Protein AF-A0A2A2LN20-F1 (afdb_monomer)

Radius of gyration: 29.57 Å; Cα contacts (8 Å, |Δi|>4): 707; chains: 1; bounding box: 68×95×84 Å

Structure (mmCIF, N/CA/C/O backbone):
data_AF-A0A2A2LN20-F1
#
_entry.id   AF-A0A2A2LN20-F1
#
loop_
_atom_site.group_PDB
_atom_site.id
_atom_site.type_symbol
_atom_site.label_atom_id
_atom_site.label_alt_id
_atom_site.label_comp_id
_atom_site.label_asym_id
_atom_site.label_entity_id
_atom_site.label_seq_id
_atom_site.pdbx_PDB_ins_code
_atom_site.Cartn_x
_atom_site.Cartn_y
_atom_site.Cartn_z
_atom_site.occupancy
_atom_site.B_iso_or_equiv
_atom_site.auth_seq_id
_atom_site.auth_comp_id
_atom_site.auth_asym_id
_atom_site.auth_atom_id
_atom_site.pdbx_PDB_model_num
ATOM 1 N N . MET A 1 1 ? -2.094 -16.138 -40.589 1.00 60.91 1 MET A N 1
ATOM 2 C CA . MET A 1 1 ? -2.899 -14.939 -40.930 1.00 60.91 1 MET A CA 1
ATOM 3 C C . MET A 1 1 ? -2.151 -13.628 -40.676 1.00 60.91 1 MET A C 1
ATOM 5 O O . MET A 1 1 ? -2.095 -12.822 -41.592 1.00 60.91 1 MET A O 1
ATOM 9 N N . ILE A 1 2 ? -1.506 -13.429 -39.517 1.00 63.69 2 ILE A N 1
ATOM 10 C CA . ILE A 1 2 ? -0.791 -12.175 -39.177 1.00 63.69 2 ILE A CA 1
ATOM 11 C C . ILE A 1 2 ? 0.393 -11.851 -40.119 1.00 63.69 2 ILE A C 1
ATOM 13 O O . ILE A 1 2 ? 0.630 -10.691 -40.439 1.00 63.69 2 ILE A O 1
ATOM 17 N N . ASN A 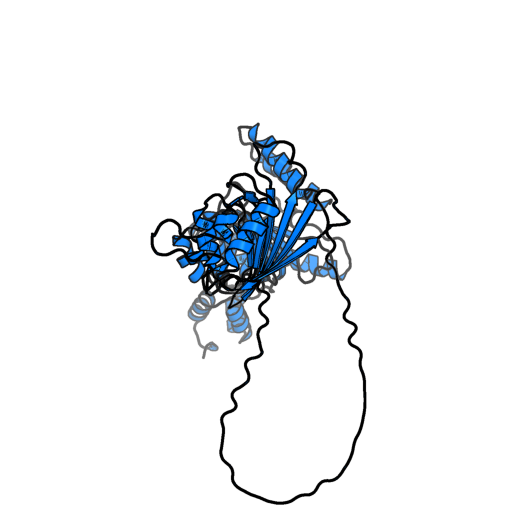1 3 ? 1.094 -12.858 -40.652 1.00 68.19 3 ASN A N 1
ATOM 18 C CA . ASN A 1 3 ? 2.286 -12.663 -41.502 1.00 68.19 3 ASN A CA 1
ATOM 19 C C . ASN A 1 3 ? 2.021 -11.862 -42.798 1.00 68.19 3 ASN A C 1
ATOM 21 O O . ASN A 1 3 ? 2.914 -11.164 -43.292 1.00 68.19 3 ASN A O 1
ATOM 25 N N . ASN A 1 4 ? 0.787 -11.916 -43.308 1.00 81.25 4 ASN A N 1
ATOM 26 C CA . ASN A 1 4 ? 0.372 -11.239 -44.539 1.00 81.25 4 ASN A CA 1
ATOM 27 C C . ASN A 1 4 ? -0.180 -9.827 -44.291 1.00 81.25 4 ASN A C 1
ATOM 29 O O . ASN A 1 4 ? -0.509 -9.133 -45.249 1.00 81.25 4 ASN A O 1
ATOM 33 N N . LEU A 1 5 ? -0.271 -9.385 -43.032 1.00 84.75 5 LEU A N 1
ATOM 34 C CA . LEU A 1 5 ? -0.739 -8.039 -42.721 1.00 84.75 5 LEU A CA 1
ATOM 35 C C . LEU A 1 5 ? 0.275 -6.983 -43.200 1.00 84.75 5 LEU A C 1
ATOM 37 O O . LEU A 1 5 ? 1.491 -7.199 -43.082 1.00 84.75 5 LEU A O 1
ATOM 41 N N . PRO A 1 6 ? -0.193 -5.839 -43.728 1.00 89.25 6 PRO A N 1
ATOM 42 C CA . PRO A 1 6 ? 0.653 -4.676 -43.977 1.00 89.25 6 PRO A CA 1
ATOM 43 C C . PRO A 1 6 ? 1.346 -4.207 -42.694 1.00 89.25 6 PRO A C 1
ATOM 45 O O . PRO A 1 6 ? 0.797 -4.347 -41.596 1.00 89.25 6 PRO A O 1
ATOM 48 N N . SER A 1 7 ? 2.546 -3.641 -42.824 1.00 86.00 7 SER A N 1
ATOM 49 C CA . SER A 1 7 ? 3.349 -3.190 -41.679 1.00 86.00 7 SER A CA 1
ATOM 50 C C . SER A 1 7 ? 2.609 -2.152 -40.832 1.00 86.00 7 SER A C 1
ATOM 52 O O . SER A 1 7 ? 2.741 -2.144 -39.615 1.00 86.00 7 SER A O 1
ATOM 54 N N . GLU A 1 8 ? 1.770 -1.327 -41.452 1.00 87.06 8 GLU A N 1
ATOM 55 C CA . GLU A 1 8 ? 0.958 -0.297 -40.804 1.00 87.06 8 GLU A CA 1
ATOM 56 C C . GLU A 1 8 ? -0.097 -0.907 -39.873 1.00 87.06 8 GLU A C 1
ATOM 58 O O . GLU A 1 8 ? -0.355 -0.378 -38.793 1.00 87.06 8 GLU A O 1
ATOM 63 N N . ILE A 1 9 ? -0.691 -2.038 -40.266 1.00 88.19 9 ILE A N 1
ATOM 64 C CA . ILE A 1 9 ? -1.675 -2.749 -39.442 1.00 88.19 9 ILE A CA 1
ATOM 65 C C . ILE A 1 9 ? -0.980 -3.433 -38.269 1.00 88.19 9 ILE A C 1
ATOM 67 O O . ILE A 1 9 ? -1.461 -3.341 -37.145 1.00 88.19 9 ILE A O 1
ATOM 71 N N . VAL A 1 10 ? 0.177 -4.055 -38.511 1.00 86.00 10 VAL A N 1
ATOM 72 C CA . VAL A 1 10 ? 1.008 -4.638 -37.446 1.00 86.00 10 VAL A CA 1
ATOM 73 C C . VAL A 1 10 ? 1.397 -3.570 -36.427 1.00 86.00 10 VAL A C 1
ATOM 75 O O . VAL A 1 10 ? 1.272 -3.798 -35.232 1.00 86.00 10 VAL A O 1
ATOM 78 N N . LEU A 1 11 ? 1.800 -2.381 -36.880 1.00 85.81 11 LEU A N 1
ATOM 79 C CA . LEU A 1 11 ? 2.129 -1.273 -35.985 1.00 85.81 11 LEU A CA 1
ATOM 80 C C . LEU A 1 11 ? 0.933 -0.807 -35.166 1.00 85.81 11 LEU A C 1
ATOM 82 O O . LEU A 1 11 ? 1.080 -0.567 -33.973 1.00 85.81 11 LEU A O 1
ATOM 86 N N . LYS A 1 12 ? -0.254 -0.712 -35.773 1.00 84.62 12 LYS A N 1
ATOM 87 C CA . LYS A 1 12 ? -1.476 -0.425 -35.013 1.00 84.62 12 LYS A CA 1
ATOM 88 C C . LYS A 1 12 ? -1.729 -1.484 -33.946 1.00 84.62 12 LYS A C 1
ATOM 90 O O . LYS A 1 12 ? -2.020 -1.110 -32.821 1.00 84.62 12 LYS A O 1
ATOM 95 N N . ILE A 1 13 ? -1.563 -2.768 -34.270 1.00 84.75 13 ILE A N 1
ATOM 96 C CA . ILE A 1 13 ? -1.682 -3.854 -33.287 1.00 84.75 13 ILE A CA 1
ATOM 97 C C . ILE A 1 13 ? -0.678 -3.644 -32.152 1.00 84.75 13 ILE A C 1
ATOM 99 O O . ILE A 1 13 ? -1.092 -3.626 -31.002 1.00 84.75 13 ILE A O 1
ATOM 103 N N . CYS A 1 14 ? 0.598 -3.386 -32.457 1.00 82.19 14 CYS A N 1
ATOM 104 C CA . CYS A 1 14 ? 1.623 -3.163 -31.435 1.00 82.19 14 CYS A CA 1
ATOM 105 C C . CYS A 1 14 ? 1.328 -1.983 -30.494 1.00 82.19 14 CYS A C 1
ATOM 107 O O . CYS A 1 14 ? 1.820 -1.977 -29.375 1.00 82.19 14 CYS A O 1
ATOM 109 N N . HIS A 1 15 ? 0.554 -0.985 -30.929 1.00 76.38 15 HIS A N 1
ATOM 110 C CA . HIS A 1 15 ? 0.135 0.135 -30.076 1.00 76.38 15 HIS A CA 1
ATOM 111 C C . HIS A 1 15 ? -1.113 -0.165 -29.227 1.00 76.38 15 HIS A C 1
ATOM 113 O O . HIS A 1 15 ? -1.493 0.661 -28.399 1.00 76.38 15 HIS A O 1
ATOM 119 N N . HIS A 1 16 ? -1.775 -1.301 -29.452 1.00 77.44 16 HIS A N 1
ATOM 120 C CA . HIS A 1 16 ? -3.014 -1.696 -28.776 1.00 77.44 16 HIS A CA 1
ATOM 121 C C . HIS A 1 16 ? -2.879 -2.957 -27.915 1.00 77.44 16 HIS A C 1
ATOM 123 O O . HIS A 1 16 ? -3.823 -3.288 -27.202 1.00 77.44 16 HIS A O 1
ATOM 129 N N . VAL A 1 17 ? -1.741 -3.643 -27.990 1.00 75.81 17 VAL A N 1
ATOM 130 C CA . VAL A 1 17 ? -1.419 -4.862 -27.236 1.00 75.81 17 VAL A CA 1
ATOM 131 C C . VAL A 1 17 ? -0.299 -4.565 -26.241 1.00 75.81 17 VAL A C 1
ATOM 133 O O . VAL A 1 17 ? 0.436 -3.586 -26.411 1.00 75.81 17 VAL A O 1
ATOM 136 N N . ASP A 1 18 ? -0.182 -5.367 -25.187 1.00 72.62 18 ASP A N 1
ATOM 137 C CA . ASP A 1 18 ? 0.838 -5.130 -24.166 1.00 72.62 18 ASP A CA 1
ATOM 138 C C . ASP A 1 18 ? 2.256 -5.459 -24.676 1.00 72.62 18 ASP A C 1
ATOM 140 O O . ASP A 1 18 ? 2.463 -6.067 -25.731 1.00 72.62 18 ASP A O 1
ATOM 144 N N . PHE A 1 19 ? 3.285 -5.033 -23.942 1.00 78.94 19 PHE A N 1
ATOM 145 C CA . PHE A 1 19 ? 4.663 -5.260 -24.374 1.00 78.94 19 PHE A CA 1
ATOM 146 C C . PHE A 1 19 ? 5.084 -6.735 -24.390 1.00 78.94 19 PHE A C 1
ATOM 148 O O . PHE A 1 19 ? 6.105 -7.040 -25.014 1.00 78.94 19 PHE A O 1
ATOM 155 N N . GLU A 1 20 ? 4.374 -7.619 -23.692 1.00 77.19 20 GLU A N 1
ATOM 156 C CA . GLU A 1 20 ? 4.630 -9.058 -23.718 1.00 77.19 20 GLU A CA 1
ATOM 157 C C . GLU A 1 20 ? 4.062 -9.657 -25.008 1.00 77.19 20 GLU A C 1
ATOM 159 O O . GLU A 1 20 ? 4.777 -10.319 -25.754 1.00 77.19 20 GLU A O 1
ATOM 164 N N . GLU A 1 21 ? 2.837 -9.304 -25.378 1.00 82.75 21 GLU A N 1
ATOM 165 C CA . GLU A 1 21 ? 2.213 -9.654 -26.651 1.00 82.75 21 GLU A CA 1
ATOM 166 C C . GLU A 1 21 ? 3.020 -9.111 -27.840 1.00 82.75 21 GLU A C 1
ATOM 168 O O . GLU A 1 21 ? 3.247 -9.834 -28.815 1.00 82.75 21 GLU A O 1
ATOM 173 N N . VAL A 1 22 ? 3.535 -7.874 -27.758 1.00 85.38 22 VAL A N 1
ATOM 174 C CA . VAL A 1 22 ? 4.453 -7.332 -28.779 1.00 85.38 22 VAL A CA 1
ATOM 175 C C . VAL A 1 22 ? 5.765 -8.122 -28.824 1.00 85.38 22 VAL A C 1
ATOM 177 O O . VAL A 1 22 ? 6.294 -8.361 -29.915 1.00 85.38 22 VAL A O 1
ATOM 180 N N . TYR A 1 23 ? 6.300 -8.538 -27.673 1.00 84.88 23 TYR A N 1
ATOM 181 C CA . TYR A 1 23 ? 7.504 -9.368 -27.611 1.00 84.88 23 TYR A CA 1
ATOM 182 C C . TYR A 1 23 ? 7.270 -10.721 -28.293 1.00 84.88 23 TYR A C 1
ATOM 184 O O . TYR A 1 23 ? 8.019 -11.082 -29.203 1.00 84.88 23 TYR A O 1
ATOM 192 N N . GLN A 1 24 ? 6.188 -11.421 -27.946 1.00 86.94 24 GLN A N 1
ATOM 193 C CA . GLN A 1 24 ? 5.796 -12.686 -28.573 1.00 86.94 24 GLN A CA 1
ATOM 194 C C . GLN A 1 24 ? 5.586 -12.517 -30.085 1.00 86.94 24 GLN A C 1
ATOM 196 O O . GLN A 1 24 ? 6.109 -13.298 -30.885 1.00 86.94 24 GLN A O 1
ATOM 201 N N . LEU A 1 25 ? 4.901 -11.445 -30.502 1.00 88.38 25 LEU A N 1
ATOM 202 C CA . LEU A 1 25 ? 4.693 -11.107 -31.910 1.00 88.38 25 LEU A CA 1
ATOM 203 C C . LEU A 1 25 ? 6.020 -10.930 -32.656 1.00 88.38 25 LEU A C 1
ATOM 205 O O . LEU A 1 25 ? 6.162 -11.429 -33.777 1.00 88.38 25 LEU A O 1
ATOM 209 N N . ALA A 1 26 ? 6.999 -10.256 -32.050 1.00 88.56 26 ALA A N 1
ATOM 210 C CA . ALA A 1 26 ? 8.309 -10.032 -32.652 1.00 88.56 26 ALA A CA 1
ATOM 211 C C . ALA A 1 26 ? 9.021 -11.349 -32.997 1.00 88.56 26 ALA A C 1
ATOM 213 O O . ALA A 1 26 ? 9.648 -11.447 -34.053 1.00 88.56 26 ALA A O 1
ATOM 214 N N . TRP A 1 27 ? 8.869 -12.375 -32.157 1.00 88.12 27 TRP A N 1
ATOM 215 C CA . TRP A 1 27 ? 9.498 -13.686 -32.337 1.00 88.12 27 TRP A CA 1
ATOM 216 C C . TRP A 1 27 ? 8.773 -14.615 -33.317 1.00 88.12 27 TRP A C 1
ATOM 218 O O . TRP A 1 27 ? 9.319 -15.654 -33.684 1.00 88.12 27 TRP A O 1
ATOM 228 N N . THR A 1 28 ? 7.600 -14.233 -33.830 1.00 89.00 28 THR A N 1
ATOM 229 C CA . THR A 1 28 ? 6.857 -15.069 -34.791 1.00 89.00 28 THR A CA 1
ATOM 230 C C . THR A 1 28 ? 7.553 -15.212 -36.148 1.00 89.00 28 THR A C 1
ATOM 232 O O . THR A 1 28 ? 7.488 -16.276 -36.762 1.00 89.00 28 THR A O 1
ATOM 235 N N . ASN A 1 29 ? 8.197 -14.154 -36.665 1.00 89.06 29 ASN A N 1
ATOM 236 C CA . ASN A 1 29 ? 8.979 -14.191 -37.907 1.00 89.06 29 ASN A CA 1
ATOM 237 C C . ASN A 1 29 ? 9.890 -12.955 -38.075 1.00 89.06 29 ASN A C 1
ATOM 239 O O . ASN A 1 29 ? 9.727 -11.931 -37.414 1.00 89.06 29 ASN A O 1
ATOM 243 N N . ARG A 1 30 ? 10.814 -13.010 -39.049 1.00 89.75 30 ARG A N 1
ATOM 244 C CA . ARG A 1 30 ? 11.780 -11.925 -39.333 1.00 89.75 30 ARG A CA 1
ATOM 245 C C . ARG A 1 30 ? 11.138 -10.578 -39.687 1.00 89.75 30 ARG A C 1
ATOM 247 O O . ARG A 1 30 ? 11.698 -9.544 -39.330 1.00 89.75 30 ARG A O 1
ATOM 254 N N . LYS A 1 31 ? 10.000 -10.572 -40.391 1.00 89.94 31 LYS A N 1
ATOM 255 C CA . LYS A 1 31 ? 9.280 -9.339 -40.751 1.00 89.94 31 LYS A CA 1
ATOM 256 C C . LYS A 1 31 ? 8.738 -8.666 -39.488 1.00 89.94 31 LYS A C 1
ATOM 258 O O . LYS A 1 31 ? 8.987 -7.480 -39.304 1.00 89.94 31 LYS A O 1
ATOM 263 N N . MET A 1 32 ? 8.085 -9.417 -38.599 1.00 92.06 32 MET A N 1
ATOM 264 C CA . MET A 1 32 ? 7.580 -8.897 -37.321 1.00 92.06 32 MET A CA 1
ATOM 265 C C . MET A 1 32 ? 8.720 -8.418 -36.429 1.00 92.06 32 MET A C 1
ATOM 267 O O . MET A 1 32 ? 8.670 -7.290 -35.951 1.00 92.06 32 MET A O 1
ATOM 271 N N . MET A 1 33 ? 9.802 -9.195 -36.315 1.00 92.06 33 MET A N 1
ATOM 272 C CA . MET A 1 33 ? 10.998 -8.778 -35.579 1.00 92.06 33 MET A CA 1
ATOM 273 C C . MET A 1 33 ? 11.563 -7.453 -36.099 1.00 92.06 33 MET A C 1
ATOM 275 O O . MET A 1 33 ? 11.928 -6.580 -35.318 1.00 92.06 33 MET A O 1
ATOM 279 N N . SER A 1 34 ? 11.635 -7.280 -37.423 1.00 90.31 34 SER A N 1
ATOM 280 C CA . SER A 1 34 ? 12.124 -6.041 -38.033 1.00 90.31 34 SER A CA 1
ATOM 281 C C . SER A 1 34 ? 11.191 -4.858 -37.763 1.00 90.31 34 SER A C 1
ATOM 283 O O . SER A 1 34 ? 11.674 -3.779 -37.415 1.00 90.31 34 SER A O 1
ATOM 285 N N . ILE A 1 35 ? 9.872 -5.062 -37.866 1.00 89.44 35 ILE A N 1
ATOM 286 C CA . ILE A 1 35 ? 8.863 -4.037 -37.568 1.00 89.44 35 ILE A CA 1
ATOM 287 C C . ILE A 1 35 ? 8.947 -3.625 -36.095 1.00 89.44 35 ILE A C 1
ATOM 289 O O . ILE A 1 35 ? 9.074 -2.434 -35.811 1.00 89.44 35 ILE A O 1
ATOM 293 N N . VAL A 1 36 ? 8.942 -4.585 -35.169 1.00 88.50 36 VAL A N 1
ATOM 294 C CA . VAL A 1 36 ? 9.007 -4.320 -33.727 1.00 88.50 36 VAL A CA 1
ATOM 295 C C . VAL A 1 36 ? 10.336 -3.671 -33.357 1.00 88.50 36 VAL A C 1
ATOM 297 O O . VAL A 1 36 ? 10.339 -2.614 -32.741 1.00 88.50 36 VAL A O 1
ATOM 300 N N . ARG A 1 37 ? 11.478 -4.210 -33.799 1.00 87.44 37 ARG A N 1
ATOM 301 C CA . ARG A 1 37 ? 12.797 -3.631 -33.489 1.00 87.44 37 ARG A CA 1
ATOM 302 C C . ARG A 1 37 ? 12.934 -2.186 -33.970 1.00 87.44 37 ARG A C 1
ATOM 304 O O . ARG A 1 37 ? 13.613 -1.401 -33.317 1.00 87.44 37 ARG A O 1
ATOM 311 N N . ARG A 1 38 ? 12.326 -1.836 -35.108 1.00 85.44 38 ARG A N 1
ATOM 312 C CA . ARG A 1 38 ? 12.409 -0.482 -35.668 1.00 85.44 38 ARG A CA 1
ATOM 313 C C . ARG A 1 38 ? 11.455 0.505 -34.998 1.00 85.44 38 ARG A C 1
ATOM 315 O O . ARG A 1 38 ? 11.821 1.665 -34.866 1.00 85.44 38 ARG A O 1
ATOM 322 N N . ASN A 1 39 ? 10.255 0.069 -34.621 1.00 83.56 39 ASN A N 1
ATOM 323 C CA . ASN A 1 39 ? 9.182 0.985 -34.219 1.00 83.56 39 ASN A CA 1
ATOM 324 C C . ASN A 1 39 ? 8.798 0.876 -32.740 1.00 83.56 39 ASN A C 1
ATOM 326 O O . ASN A 1 39 ? 8.351 1.854 -32.161 1.00 83.56 39 ASN A O 1
ATOM 330 N N . VAL A 1 40 ? 8.995 -0.288 -32.121 1.00 82.81 40 VAL A N 1
ATOM 331 C CA . VAL A 1 40 ? 8.691 -0.549 -30.707 1.00 82.81 40 VAL A CA 1
ATOM 332 C C . VAL A 1 40 ? 9.868 -1.296 -30.046 1.00 82.81 40 VAL A C 1
ATOM 334 O O . VAL A 1 40 ? 9.688 -2.376 -29.480 1.00 82.81 40 VAL A O 1
ATOM 337 N N . PRO A 1 41 ? 11.112 -0.767 -30.114 1.00 80.38 41 PRO A N 1
ATOM 338 C CA . PRO A 1 41 ? 12.299 -1.464 -29.604 1.00 80.38 41 PRO A CA 1
ATOM 339 C C . PRO A 1 41 ? 12.220 -1.773 -28.104 1.00 80.38 41 PRO A C 1
ATOM 341 O O . PRO A 1 41 ? 12.838 -2.731 -27.648 1.00 80.38 41 PRO A O 1
ATOM 344 N N . MET A 1 42 ? 11.434 -0.997 -27.352 1.00 78.25 42 MET A N 1
ATOM 345 C CA . MET A 1 42 ? 11.174 -1.208 -25.926 1.00 78.25 42 MET A CA 1
ATOM 346 C C . MET A 1 42 ? 10.535 -2.565 -25.627 1.00 78.25 42 MET A C 1
ATOM 348 O O . MET A 1 42 ? 10.841 -3.170 -24.604 1.00 78.25 42 MET A O 1
ATOM 352 N N . ALA A 1 43 ? 9.711 -3.095 -26.537 1.00 82.62 43 ALA A N 1
ATOM 353 C CA . ALA A 1 43 ? 9.116 -4.418 -26.372 1.00 82.62 43 ALA A CA 1
ATOM 354 C C . ALA A 1 43 ? 10.175 -5.521 -26.242 1.00 82.62 43 ALA A C 1
ATOM 356 O O . ALA A 1 43 ? 9.926 -6.534 -25.599 1.00 82.62 43 ALA A O 1
ATOM 357 N N . LEU A 1 44 ? 11.357 -5.303 -26.829 1.00 84.75 44 LEU A N 1
ATOM 358 C CA . LEU A 1 44 ? 12.475 -6.245 -26.857 1.00 84.75 44 LEU A CA 1
ATOM 359 C C . LEU A 1 44 ? 13.461 -6.058 -25.697 1.00 84.75 44 LEU A C 1
ATOM 361 O O . LEU A 1 44 ? 14.470 -6.764 -25.640 1.00 84.75 44 LEU A O 1
ATOM 365 N N . MET A 1 45 ? 13.224 -5.088 -24.812 1.00 83.38 45 MET A N 1
ATOM 366 C CA . MET A 1 45 ? 14.051 -4.905 -23.624 1.00 83.38 45 MET A CA 1
ATOM 367 C C . MET A 1 45 ? 13.758 -6.004 -22.598 1.00 83.38 45 MET A C 1
ATOM 369 O O . MET A 1 45 ? 12.625 -6.489 -22.538 1.00 83.38 45 MET A O 1
ATOM 373 N N . PRO A 1 46 ? 14.781 -6.445 -21.839 1.00 82.94 46 PRO A N 1
ATOM 374 C CA . PRO A 1 46 ? 14.579 -7.454 -20.811 1.00 82.94 46 PRO A CA 1
ATOM 375 C C . PRO A 1 46 ? 13.654 -6.894 -19.735 1.00 82.94 46 PRO A C 1
ATOM 377 O O . PRO A 1 46 ? 13.665 -5.691 -19.479 1.00 82.94 46 PRO A O 1
ATOM 380 N N . VAL A 1 47 ? 12.888 -7.778 -19.112 1.00 86.94 47 VAL A N 1
ATOM 381 C CA . VAL A 1 47 ? 12.082 -7.418 -17.950 1.00 86.94 47 VAL A CA 1
ATOM 382 C C . VAL A 1 47 ? 13.010 -7.168 -16.761 1.00 86.94 47 VAL A C 1
ATOM 384 O O . VAL A 1 47 ? 14.021 -7.855 -16.597 1.00 86.94 47 VAL A O 1
ATOM 387 N N . LEU A 1 48 ? 12.694 -6.143 -15.981 1.00 89.62 48 LEU A N 1
ATOM 388 C CA . LEU A 1 48 ? 13.331 -5.839 -14.712 1.00 89.62 48 LEU A CA 1
ATOM 389 C C . LEU A 1 48 ? 12.603 -6.611 -13.613 1.00 89.62 48 LEU A C 1
ATOM 391 O O . LEU A 1 48 ? 11.409 -6.404 -13.406 1.00 89.62 48 LEU A O 1
ATOM 395 N N . ASP A 1 49 ? 13.313 -7.484 -12.911 1.00 90.25 49 ASP A N 1
ATOM 396 C CA . ASP A 1 49 ? 12.750 -8.224 -11.781 1.00 90.25 49 ASP A CA 1
ATOM 397 C C . ASP A 1 49 ? 13.115 -7.526 -10.464 1.00 90.25 49 ASP A C 1
ATOM 399 O O . ASP A 1 49 ? 14.303 -7.380 -10.135 1.00 90.25 49 ASP A O 1
ATOM 403 N N . MET A 1 50 ? 12.081 -7.076 -9.747 1.00 92.06 50 MET A N 1
ATOM 404 C CA . MET A 1 50 ? 12.172 -6.332 -8.490 1.00 92.06 50 MET A CA 1
ATOM 405 C C . MET A 1 50 ? 11.534 -7.136 -7.353 1.00 92.06 50 MET A C 1
ATOM 407 O O . MET A 1 50 ? 10.371 -7.546 -7.443 1.00 92.06 50 MET A O 1
ATOM 411 N N . SER A 1 51 ? 12.265 -7.318 -6.254 1.00 92.31 51 SER A N 1
ATOM 412 C CA . SER A 1 51 ? 11.748 -7.977 -5.050 1.00 92.31 51 SER A CA 1
ATOM 413 C C . SER A 1 51 ? 10.831 -7.044 -4.253 1.00 92.31 51 SER A C 1
ATOM 415 O O . SER A 1 51 ? 9.817 -7.475 -3.697 1.00 92.31 51 SER A O 1
ATOM 417 N N . SER A 1 52 ? 11.164 -5.755 -4.215 1.00 93.38 52 SER A N 1
ATOM 418 C CA . SER A 1 52 ? 10.443 -4.749 -3.443 1.00 93.38 52 SER A CA 1
ATOM 419 C C . SER A 1 52 ? 10.543 -3.372 -4.105 1.00 93.38 52 SER A C 1
ATOM 421 O O . SER A 1 52 ? 11.576 -3.009 -4.667 1.00 93.38 52 SER A O 1
ATOM 423 N N . ILE A 1 53 ? 9.453 -2.604 -4.073 1.00 95.56 53 ILE A N 1
ATOM 424 C CA . ILE A 1 53 ? 9.416 -1.201 -4.487 1.00 95.56 53 ILE A CA 1
ATOM 425 C C . ILE A 1 53 ? 8.695 -0.377 -3.424 1.00 95.56 53 ILE A C 1
ATOM 427 O O . ILE A 1 53 ? 7.541 -0.644 -3.098 1.00 95.56 53 ILE A O 1
ATOM 431 N N . ASN A 1 54 ? 9.338 0.690 -2.964 1.00 96.62 54 ASN A N 1
ATOM 432 C CA . ASN A 1 54 ? 8.740 1.709 -2.112 1.00 96.62 54 ASN A CA 1
ATOM 433 C C . ASN A 1 54 ? 8.597 3.014 -2.894 1.00 96.62 54 ASN A C 1
ATOM 435 O O . ASN A 1 54 ? 9.585 3.540 -3.405 1.00 96.62 54 ASN A O 1
ATOM 439 N N . ILE A 1 55 ? 7.379 3.550 -2.968 1.00 96.81 55 ILE A N 1
ATOM 440 C CA . ILE A 1 55 ? 7.076 4.804 -3.669 1.00 96.81 55 ILE A CA 1
ATOM 441 C C . ILE A 1 55 ? 6.658 5.855 -2.657 1.00 96.81 55 ILE A C 1
ATOM 443 O O . ILE A 1 55 ? 5.789 5.592 -1.830 1.00 96.81 55 ILE A O 1
ATOM 447 N N . SER A 1 56 ? 7.224 7.053 -2.743 1.00 94.81 56 SER A N 1
ATOM 448 C CA . SER A 1 56 ? 6.773 8.202 -1.958 1.00 94.81 56 SER A CA 1
ATOM 449 C C . SER A 1 56 ? 6.792 9.487 -2.785 1.00 94.81 56 SER A C 1
ATOM 451 O O . SER A 1 56 ? 7.625 9.633 -3.681 1.00 94.81 56 SER A O 1
ATOM 453 N N . PRO A 1 57 ? 5.865 10.428 -2.550 1.00 93.69 57 PRO A N 1
ATOM 454 C CA . PRO A 1 57 ? 5.851 11.692 -3.269 1.00 93.69 57 PRO A CA 1
ATOM 455 C C . PRO A 1 57 ? 7.005 12.584 -2.807 1.00 93.69 57 PRO A C 1
ATOM 457 O O . PRO A 1 57 ? 7.422 12.556 -1.647 1.00 93.69 57 PRO A O 1
ATOM 460 N N . ILE A 1 58 ? 7.482 13.443 -3.706 1.00 89.50 58 ILE A N 1
ATOM 461 C CA . ILE A 1 58 ? 8.413 14.515 -3.350 1.00 89.50 58 ILE A CA 1
ATOM 462 C C . ILE A 1 58 ? 7.576 15.753 -3.000 1.00 89.50 58 ILE A C 1
ATOM 464 O O . ILE A 1 58 ? 6.870 16.282 -3.857 1.00 89.50 58 ILE A O 1
ATOM 468 N N . SER A 1 59 ? 7.664 16.206 -1.742 1.00 70.50 59 SER A N 1
ATOM 469 C CA . SER A 1 59 ? 6.754 17.110 -0.994 1.00 70.50 59 SER A CA 1
ATOM 470 C C . SER A 1 59 ? 6.239 18.388 -1.677 1.00 70.50 59 SER A C 1
ATOM 472 O O . SER A 1 59 ? 5.309 19.007 -1.169 1.00 70.50 59 SER A O 1
ATOM 474 N N . HIS A 1 60 ? 6.800 18.800 -2.812 1.00 68.94 60 HIS A N 1
ATOM 475 C CA . HIS A 1 60 ? 6.429 20.032 -3.520 1.00 68.94 60 HIS A CA 1
ATOM 476 C C . HIS A 1 60 ? 5.889 19.802 -4.938 1.00 68.94 60 HIS A C 1
ATOM 478 O O . HIS A 1 60 ? 5.479 20.758 -5.596 1.00 68.94 60 HIS A O 1
ATOM 484 N N . LYS A 1 61 ? 5.911 18.565 -5.449 1.00 75.75 61 LYS A N 1
ATOM 485 C CA . LYS A 1 61 ? 5.567 18.262 -6.843 1.00 75.75 61 LYS A CA 1
ATOM 486 C C . LYS A 1 61 ? 4.597 17.092 -6.917 1.00 75.75 61 LYS A C 1
ATOM 488 O O . LYS A 1 61 ? 4.982 15.941 -6.758 1.00 75.75 61 LYS A O 1
ATOM 493 N N . ASN A 1 62 ? 3.347 17.384 -7.265 1.00 83.81 62 ASN A N 1
ATOM 494 C CA . ASN A 1 62 ? 2.261 16.396 -7.241 1.00 83.81 62 ASN A CA 1
ATOM 495 C C . ASN A 1 62 ? 2.371 15.278 -8.294 1.00 83.81 62 ASN A C 1
ATOM 497 O O . ASN A 1 62 ? 1.493 14.424 -8.374 1.00 83.81 62 ASN A O 1
ATOM 501 N N . ASN A 1 63 ? 3.378 15.318 -9.162 1.00 90.75 63 ASN A N 1
ATOM 502 C CA . ASN A 1 63 ? 3.609 14.324 -10.201 1.00 90.75 63 ASN A CA 1
ATOM 503 C C . ASN A 1 63 ? 5.021 13.734 -10.170 1.00 90.75 63 ASN A C 1
ATOM 505 O O . ASN A 1 63 ? 5.367 13.020 -11.106 1.00 90.75 63 ASN A O 1
ATOM 509 N N . ILE A 1 64 ? 5.828 14.035 -9.148 1.00 93.38 64 ILE A N 1
ATOM 510 C CA . ILE A 1 64 ? 7.174 13.480 -9.003 1.00 93.38 64 ILE A CA 1
ATOM 511 C C . ILE A 1 64 ? 7.236 12.654 -7.724 1.00 93.38 64 ILE A C 1
ATOM 513 O O . ILE A 1 64 ? 6.850 13.111 -6.648 1.00 93.38 64 ILE A O 1
ATOM 517 N N . TYR A 1 65 ? 7.755 11.441 -7.862 1.00 95.62 65 TYR A N 1
ATOM 518 C CA . TYR A 1 65 ? 7.859 10.464 -6.795 1.00 95.62 65 TYR A CA 1
ATOM 519 C C . TYR A 1 65 ? 9.298 9.959 -6.716 1.00 95.62 65 TYR A C 1
ATOM 521 O O . TYR A 1 65 ? 10.022 9.913 -7.711 1.00 95.62 65 TYR A O 1
ATOM 529 N N . LEU A 1 66 ? 9.711 9.583 -5.516 1.00 95.00 66 LEU A N 1
ATOM 530 C CA . LEU A 1 66 ? 10.905 8.800 -5.276 1.00 95.00 66 LEU A CA 1
ATOM 531 C C . LEU A 1 66 ? 10.505 7.326 -5.259 1.00 95.00 66 LEU A C 1
ATOM 533 O O . LEU A 1 66 ? 9.582 6.940 -4.540 1.00 95.00 66 LEU A O 1
ATOM 537 N N . ILE A 1 67 ? 11.214 6.514 -6.032 1.00 95.56 67 ILE A N 1
ATOM 538 C CA . ILE A 1 67 ? 11.146 5.060 -5.966 1.00 95.56 67 ILE A CA 1
ATOM 539 C C . ILE A 1 67 ? 12.436 4.554 -5.330 1.00 95.56 67 ILE A C 1
ATOM 541 O O . ILE A 1 67 ? 13.517 4.847 -5.830 1.00 95.56 67 ILE A O 1
ATOM 545 N N . LYS A 1 68 ? 12.319 3.773 -4.256 1.00 95.00 68 LYS A N 1
ATOM 546 C CA . LYS A 1 68 ? 13.392 2.898 -3.771 1.00 95.00 68 LYS A CA 1
ATOM 547 C C . LYS A 1 68 ? 13.066 1.474 -4.212 1.00 95.00 68 LYS A C 1
ATOM 549 O O . LYS A 1 68 ? 12.002 0.971 -3.855 1.00 95.00 68 LYS A O 1
ATOM 554 N N . ALA A 1 69 ? 13.925 0.869 -5.022 1.00 93.62 69 ALA A N 1
ATOM 555 C CA . ALA A 1 69 ? 13.702 -0.440 -5.622 1.00 93.62 69 ALA A CA 1
ATOM 556 C C . ALA A 1 69 ? 14.802 -1.428 -5.233 1.00 93.62 69 ALA A C 1
ATOM 558 O O . ALA A 1 69 ? 15.988 -1.142 -5.403 1.00 93.62 69 ALA A O 1
ATOM 559 N N . ASP A 1 70 ? 14.385 -2.609 -4.795 1.00 91.75 70 ASP A N 1
ATOM 560 C CA . ASP A 1 70 ? 15.253 -3.740 -4.498 1.00 91.75 70 ASP A CA 1
ATOM 561 C C . ASP A 1 70 ? 15.177 -4.745 -5.646 1.00 91.75 70 ASP A C 1
ATOM 563 O O . ASP A 1 70 ? 14.094 -5.107 -6.119 1.00 91.75 70 ASP A O 1
ATOM 567 N N . PHE A 1 71 ? 16.334 -5.193 -6.125 1.00 90.19 71 PHE A N 1
ATOM 568 C CA . PHE A 1 71 ? 16.413 -6.135 -7.239 1.00 90.19 71 PHE A CA 1
ATOM 569 C C . PHE A 1 71 ? 16.317 -7.573 -6.735 1.00 90.19 71 PHE A C 1
ATOM 571 O O . PHE A 1 71 ? 16.907 -7.923 -5.719 1.00 90.19 71 PHE A O 1
ATOM 578 N N . THR A 1 72 ? 15.626 -8.446 -7.474 1.00 86.56 72 THR A N 1
ATOM 579 C CA . THR A 1 72 ? 15.442 -9.851 -7.059 1.00 86.56 72 THR A CA 1
ATOM 580 C C . THR A 1 72 ? 16.753 -10.636 -6.991 1.00 86.56 72 THR A C 1
ATOM 582 O O . THR A 1 72 ? 16.865 -11.586 -6.225 1.00 86.56 72 THR A O 1
ATOM 585 N N . PHE A 1 73 ? 17.748 -10.264 -7.799 1.00 80.38 73 PHE A N 1
ATOM 586 C CA . PHE A 1 73 ? 19.055 -10.925 -7.802 1.00 80.38 73 PHE A CA 1
ATOM 587 C C . PHE A 1 73 ? 20.021 -10.369 -6.752 1.00 80.38 73 PHE A C 1
ATOM 589 O O . PHE A 1 73 ? 21.118 -10.912 -6.633 1.00 80.38 73 PHE A O 1
ATOM 596 N N . ALA A 1 74 ? 19.671 -9.264 -6.085 1.00 68.31 74 ALA A N 1
ATOM 597 C CA . ALA A 1 74 ? 20.602 -8.583 -5.207 1.00 68.31 74 ALA A CA 1
ATOM 598 C C . ALA A 1 74 ? 20.880 -9.444 -3.967 1.00 68.31 74 ALA A C 1
ATOM 600 O O . ALA A 1 74 ? 19.966 -9.874 -3.265 1.00 68.31 74 ALA A O 1
ATOM 601 N N . ILE A 1 75 ? 22.159 -9.720 -3.743 1.00 66.50 75 ILE A N 1
ATOM 602 C CA . ILE A 1 75 ? 22.711 -10.310 -2.527 1.00 66.50 75 ILE A CA 1
ATOM 603 C C . ILE A 1 75 ? 22.999 -9.181 -1.526 1.00 66.50 75 ILE A C 1
ATOM 605 O O . ILE A 1 75 ? 22.901 -9.395 -0.318 1.00 66.50 75 ILE A O 1
ATOM 609 N N . SER A 1 76 ? 23.312 -7.973 -2.017 1.00 62.41 76 SER A N 1
ATOM 610 C CA . SER A 1 76 ? 23.399 -6.772 -1.185 1.00 62.41 76 SER A CA 1
ATOM 611 C C . SER A 1 76 ? 22.012 -6.186 -0.890 1.00 62.41 76 SER A C 1
ATOM 613 O O . SER A 1 76 ? 21.136 -6.142 -1.752 1.00 62.41 76 SER A O 1
ATOM 615 N N . TYR A 1 77 ? 21.814 -5.696 0.337 1.00 58.91 77 TYR A N 1
ATOM 616 C CA . TYR A 1 77 ? 20.561 -5.067 0.785 1.00 58.91 77 TYR A CA 1
ATOM 617 C C . TYR A 1 77 ? 20.392 -3.614 0.292 1.00 58.91 77 TYR A C 1
ATOM 619 O O . TYR A 1 77 ? 19.480 -2.913 0.728 1.00 58.91 77 TYR A O 1
ATOM 627 N N . ASP A 1 78 ? 21.259 -3.142 -0.607 1.00 71.75 78 ASP A N 1
ATOM 628 C CA . ASP A 1 78 ? 21.283 -1.735 -1.000 1.00 71.75 78 ASP A CA 1
ATOM 629 C C . ASP A 1 78 ? 20.189 -1.434 -2.027 1.00 71.75 78 ASP A C 1
ATOM 631 O O . ASP A 1 78 ? 20.317 -1.736 -3.218 1.00 71.75 78 ASP A O 1
ATOM 635 N N . SER A 1 79 ? 19.108 -0.802 -1.580 1.00 85.12 79 SER A N 1
ATOM 636 C CA . SER A 1 79 ? 18.038 -0.333 -2.465 1.00 85.12 79 SER A CA 1
ATOM 637 C C . SER A 1 79 ? 18.547 0.702 -3.480 1.00 85.12 79 SER A C 1
ATOM 639 O O . SER A 1 79 ? 19.370 1.561 -3.157 1.00 85.12 79 SER A O 1
ATOM 641 N N . VAL A 1 80 ? 18.038 0.669 -4.715 1.00 90.69 80 VAL A N 1
ATOM 642 C CA . VAL A 1 80 ? 18.296 1.717 -5.715 1.00 90.69 80 VAL A CA 1
ATOM 643 C C . VAL A 1 80 ? 17.251 2.813 -5.591 1.00 90.69 80 VAL A C 1
ATOM 645 O O . VAL A 1 80 ? 16.060 2.558 -5.770 1.00 90.69 80 VAL A O 1
ATOM 648 N N . ALA A 1 81 ? 17.693 4.046 -5.365 1.00 91.75 81 ALA A N 1
ATOM 649 C CA . ALA A 1 81 ? 16.837 5.220 -5.429 1.00 91.75 81 ALA A CA 1
ATOM 650 C C . ALA A 1 81 ? 16.761 5.769 -6.866 1.00 91.75 81 ALA A C 1
ATOM 652 O O . ALA A 1 81 ? 17.779 5.998 -7.516 1.00 91.75 81 ALA A O 1
ATOM 653 N N . VAL A 1 82 ? 15.549 6.001 -7.373 1.00 93.06 82 VAL A N 1
ATOM 654 C CA . VAL A 1 82 ? 15.309 6.678 -8.654 1.00 93.06 82 VAL A CA 1
ATOM 655 C C . VAL A 1 82 ? 14.181 7.692 -8.532 1.00 93.06 82 VAL A C 1
ATOM 657 O O . VAL A 1 82 ? 13.173 7.462 -7.863 1.00 93.06 82 VAL A O 1
ATOM 660 N N . ILE A 1 83 ? 14.330 8.825 -9.215 1.00 92.31 83 ILE A N 1
ATOM 661 C CA . ILE A 1 83 ? 13.263 9.819 -9.330 1.00 92.31 83 ILE A CA 1
ATOM 662 C C . ILE A 1 83 ? 12.393 9.450 -10.523 1.00 92.31 83 ILE A C 1
ATOM 664 O O . ILE A 1 83 ? 12.892 9.289 -11.640 1.00 92.31 83 ILE A O 1
ATOM 668 N N . VAL A 1 84 ? 11.086 9.373 -10.291 1.00 94.06 84 VAL A N 1
ATOM 669 C CA . VAL A 1 84 ? 10.099 9.121 -11.336 1.00 94.06 84 VAL A CA 1
ATOM 670 C C . VAL A 1 84 ? 9.112 10.270 -11.468 1.00 94.06 84 VAL A C 1
ATOM 672 O O . VAL A 1 84 ? 8.749 10.918 -10.487 1.00 94.06 84 VAL A O 1
ATOM 675 N N . GLN A 1 85 ? 8.645 10.512 -12.687 1.00 93.62 85 GLN A N 1
ATOM 676 C CA . GLN A 1 85 ? 7.654 11.532 -12.991 1.00 93.62 85 GLN A CA 1
ATOM 677 C C . GLN A 1 85 ? 6.478 10.945 -13.768 1.00 93.62 85 GLN A C 1
ATOM 679 O O . GLN A 1 85 ? 6.644 10.172 -14.710 1.00 93.62 85 GLN A O 1
ATOM 684 N N . ILE A 1 86 ? 5.275 11.376 -13.396 1.00 93.31 86 ILE A N 1
ATOM 685 C CA . ILE A 1 86 ? 4.052 11.162 -14.164 1.00 93.31 86 ILE A CA 1
ATOM 686 C C . ILE A 1 86 ? 3.873 12.363 -15.087 1.00 93.31 86 ILE A C 1
ATOM 688 O O . ILE A 1 86 ? 3.632 13.487 -14.629 1.00 93.31 86 ILE A O 1
ATOM 692 N N . ARG A 1 87 ? 4.005 12.122 -16.389 1.00 88.50 87 ARG A N 1
ATOM 693 C CA . ARG A 1 87 ? 3.851 13.152 -17.418 1.00 88.50 87 ARG A CA 1
ATOM 694 C C . ARG A 1 87 ? 2.419 13.213 -17.931 1.00 88.50 87 ARG A C 1
ATOM 696 O O . ARG A 1 87 ? 1.774 12.187 -18.156 1.00 88.50 87 ARG A O 1
ATOM 703 N N . ASP A 1 88 ? 1.943 14.425 -18.184 1.00 85.88 88 ASP A N 1
ATOM 704 C CA . ASP A 1 88 ? 0.660 14.618 -18.858 1.00 85.88 88 ASP A CA 1
ATOM 705 C C . ASP A 1 88 ? 0.817 14.411 -20.382 1.00 85.88 88 ASP A C 1
ATOM 707 O O . ASP A 1 88 ? 1.915 14.457 -20.937 1.00 85.88 88 ASP A O 1
ATOM 711 N N . HIS A 1 89 ? -0.286 14.224 -21.115 1.00 78.00 89 HIS A N 1
ATOM 712 C CA . HIS A 1 89 ? -0.253 13.863 -22.546 1.00 78.00 89 HIS A CA 1
ATOM 713 C C . HIS A 1 89 ? 0.554 14.835 -23.435 1.00 78.00 89 HIS A C 1
ATOM 715 O O . HIS A 1 89 ? 1.114 14.435 -24.459 1.00 78.00 89 HIS A O 1
ATOM 721 N N . LYS A 1 90 ? 0.599 16.127 -23.087 1.00 80.88 90 LYS A N 1
ATOM 722 C CA . LYS A 1 90 ? 1.407 17.115 -23.821 1.00 80.88 90 LYS A CA 1
ATOM 723 C C . LYS A 1 90 ? 2.905 16.910 -23.578 1.00 80.88 90 LYS A C 1
ATOM 725 O O . LYS A 1 90 ? 3.673 16.971 -24.531 1.00 80.88 90 LYS A O 1
ATOM 730 N N . GLU A 1 91 ? 3.283 16.624 -22.335 1.00 84.19 91 GLU A N 1
ATOM 731 C CA . GLU A 1 91 ? 4.671 16.434 -21.903 1.00 84.19 91 GLU A CA 1
ATOM 732 C C . GLU A 1 91 ? 5.256 15.122 -22.426 1.00 84.19 91 GLU A C 1
ATOM 734 O O . GLU A 1 91 ? 6.411 15.091 -22.838 1.00 84.19 91 GLU A O 1
ATOM 739 N N . ILE A 1 92 ? 4.442 14.058 -22.486 1.00 80.00 92 ILE A N 1
ATOM 740 C CA . ILE A 1 92 ? 4.856 12.758 -23.038 1.00 80.00 92 ILE A CA 1
ATOM 741 C C . ILE A 1 92 ? 5.436 12.935 -24.446 1.00 80.00 92 ILE A C 1
ATOM 743 O O . ILE A 1 92 ? 6.515 12.436 -24.735 1.00 80.00 92 ILE A O 1
ATOM 747 N N . LYS A 1 93 ? 4.765 13.698 -25.320 1.00 77.31 93 LYS A N 1
ATOM 748 C CA . LYS A 1 93 ? 5.226 13.892 -26.705 1.00 77.31 93 LYS A CA 1
ATOM 749 C C . LYS A 1 93 ? 6.506 14.716 -26.807 1.00 77.31 93 LYS A C 1
ATOM 751 O O . LYS A 1 93 ? 7.312 14.467 -27.697 1.00 77.31 93 LYS A O 1
ATOM 756 N N . SER A 1 94 ? 6.678 15.719 -25.948 1.00 85.62 94 SER A N 1
ATOM 757 C CA . SER A 1 94 ? 7.882 16.556 -25.968 1.00 85.62 94 SER A CA 1
ATOM 758 C C . SER A 1 94 ? 9.099 15.855 -25.368 1.00 85.62 94 SER A C 1
ATOM 760 O O . SER A 1 94 ? 10.218 16.166 -25.767 1.00 85.62 94 SER A O 1
ATOM 762 N N . SER A 1 95 ? 8.887 14.913 -24.445 1.00 85.94 95 SER A N 1
ATOM 763 C CA . SER A 1 95 ? 9.951 14.251 -23.680 1.00 85.94 95 SER A CA 1
ATOM 764 C C . SER A 1 95 ? 10.196 12.791 -24.070 1.00 85.94 95 SER A C 1
ATOM 766 O O . SER A 1 95 ? 11.134 12.193 -23.563 1.00 85.94 95 SER A O 1
ATOM 768 N N . GLU A 1 96 ? 9.439 12.225 -25.016 1.00 84.19 96 GLU A N 1
ATOM 769 C CA . GLU A 1 96 ? 9.510 10.802 -25.392 1.00 84.19 96 GLU A CA 1
ATOM 770 C C . GLU A 1 96 ? 10.938 10.310 -25.680 1.00 84.19 96 GLU A C 1
ATOM 772 O O . GLU A 1 96 ? 11.365 9.279 -25.166 1.00 84.19 96 GLU A O 1
ATOM 777 N N . ASN A 1 97 ? 11.712 11.061 -26.469 1.00 84.81 97 ASN A N 1
ATOM 778 C CA . ASN A 1 97 ? 13.089 10.678 -26.800 1.00 84.81 97 ASN A CA 1
ATOM 779 C C . ASN A 1 97 ? 14.016 10.679 -25.575 1.00 84.81 97 ASN A C 1
ATOM 781 O O . ASN A 1 97 ? 14.926 9.852 -25.491 1.00 84.81 97 ASN A O 1
ATOM 785 N N . GLU A 1 98 ? 13.798 11.613 -24.650 1.00 88.50 98 GLU A N 1
ATOM 786 C CA . GLU A 1 98 ? 14.552 11.720 -23.403 1.00 88.50 98 GLU A CA 1
ATOM 787 C C . GLU A 1 98 ? 14.169 10.587 -22.448 1.00 88.50 98 GLU A C 1
ATOM 789 O O . GLU A 1 98 ? 15.045 9.869 -21.973 1.00 88.50 98 GLU A O 1
ATOM 794 N N . ASP A 1 99 ? 12.873 10.340 -22.262 1.00 88.62 99 ASP A N 1
ATOM 795 C CA . ASP A 1 99 ? 12.364 9.263 -21.411 1.00 88.62 99 ASP A CA 1
ATOM 796 C C . ASP A 1 99 ? 12.855 7.888 -21.911 1.00 88.62 99 ASP A C 1
ATOM 798 O O . ASP A 1 99 ? 13.329 7.063 -21.126 1.00 88.62 99 ASP A O 1
ATOM 802 N N . LEU A 1 100 ? 12.854 7.668 -23.234 1.00 85.94 100 LEU A N 1
ATOM 803 C CA . LEU A 1 100 ? 13.403 6.462 -23.866 1.00 85.94 100 LEU A CA 1
ATOM 804 C C . LEU A 1 100 ? 14.915 6.314 -23.669 1.00 85.94 100 LEU A C 1
ATOM 806 O O . LEU A 1 100 ? 15.422 5.191 -23.592 1.00 85.94 100 LEU A O 1
ATOM 810 N N . LYS A 1 101 ? 15.664 7.418 -23.635 1.00 88.81 101 LYS A N 1
ATOM 811 C CA . LYS A 1 101 ? 17.095 7.383 -23.323 1.00 88.81 101 LYS A CA 1
ATOM 812 C C . LYS A 1 101 ? 17.294 7.003 -21.855 1.00 88.81 101 LYS A C 1
ATOM 814 O O . LYS A 1 101 ? 18.015 6.045 -21.579 1.00 88.81 101 LYS A O 1
ATOM 819 N N . ASN A 1 102 ? 16.599 7.685 -20.950 1.00 90.31 102 ASN A N 1
ATOM 820 C CA . ASN A 1 102 ? 16.734 7.509 -19.508 1.00 90.31 102 ASN A CA 1
ATOM 821 C C . ASN A 1 102 ? 16.383 6.075 -19.080 1.00 90.31 102 ASN A C 1
ATOM 823 O O . ASN A 1 102 ? 17.147 5.445 -18.349 1.00 90.31 102 ASN A O 1
ATOM 827 N N . ILE A 1 103 ? 15.295 5.498 -19.610 1.00 89.81 103 ILE A N 1
ATOM 828 C CA . ILE A 1 103 ? 14.915 4.114 -19.289 1.00 89.81 103 ILE A CA 1
ATOM 829 C C . ILE A 1 103 ? 15.919 3.087 -19.835 1.00 89.81 103 ILE A C 1
ATOM 831 O O . ILE A 1 103 ? 16.177 2.068 -19.192 1.00 89.81 103 ILE A O 1
ATOM 835 N N . ARG A 1 104 ? 16.535 3.342 -20.999 1.00 88.69 104 ARG A N 1
ATOM 836 C CA . ARG A 1 104 ? 17.598 2.475 -21.538 1.00 88.69 104 ARG A CA 1
ATOM 837 C C . ARG A 1 104 ? 18.845 2.520 -20.675 1.00 88.69 104 ARG A C 1
ATOM 839 O O . ARG A 1 104 ? 19.453 1.475 -20.461 1.00 88.69 104 ARG A O 1
ATOM 846 N N . ASP A 1 105 ? 19.223 3.700 -20.201 1.00 90.00 105 ASP A N 1
ATOM 847 C CA . ASP A 1 105 ? 20.366 3.854 -19.307 1.00 90.00 105 ASP A CA 1
ATOM 848 C C . ASP A 1 105 ? 20.103 3.154 -17.965 1.00 90.00 105 ASP A C 1
ATOM 850 O O . ASP A 1 105 ? 20.981 2.444 -17.475 1.00 90.00 105 ASP A O 1
ATOM 854 N N . PHE A 1 106 ? 18.863 3.185 -17.462 1.00 92.00 106 PHE A N 1
ATOM 855 C CA . PHE A 1 106 ? 18.473 2.413 -16.278 1.00 92.00 106 PHE A CA 1
ATOM 856 C C . PHE A 1 106 ? 18.587 0.896 -16.488 1.00 92.00 106 PHE A C 1
ATOM 858 O O . PHE A 1 106 ? 19.129 0.185 -15.646 1.00 92.00 106 PHE A O 1
ATOM 865 N N . HIS A 1 107 ? 18.182 0.375 -17.650 1.00 91.12 107 HIS A N 1
ATOM 866 C CA . HIS A 1 107 ? 18.359 -1.052 -17.956 1.00 91.12 107 HIS A CA 1
ATOM 867 C C . HIS A 1 107 ? 19.833 -1.456 -18.110 1.00 91.12 107 HIS A C 1
ATOM 869 O O . HIS A 1 107 ? 20.192 -2.597 -17.807 1.00 91.12 107 HIS A O 1
ATOM 875 N N . LYS A 1 108 ? 20.702 -0.556 -18.594 1.00 90.44 108 LYS A N 1
ATOM 876 C CA . LYS A 1 108 ? 22.153 -0.806 -18.610 1.00 90.44 108 LYS A CA 1
ATOM 877 C C . LYS A 1 108 ? 22.698 -0.875 -17.190 1.00 90.44 108 LYS A C 1
ATOM 879 O O . LYS A 1 108 ? 23.457 -1.796 -16.906 1.00 90.44 108 LYS A O 1
ATOM 884 N N . TYR A 1 109 ? 22.269 0.036 -16.317 1.00 90.88 109 TYR A N 1
ATOM 885 C CA . TYR A 1 109 ? 22.645 0.029 -14.907 1.00 90.88 109 TYR A CA 1
ATOM 886 C C . TYR A 1 109 ? 22.190 -1.249 -14.195 1.00 90.88 109 TYR A C 1
ATOM 888 O O . TYR A 1 109 ? 23.001 -1.903 -13.551 1.00 90.88 109 TYR A O 1
ATOM 896 N N . TYR A 1 110 ? 20.940 -1.675 -14.398 1.00 90.62 110 TYR A N 1
ATOM 897 C CA . TYR A 1 110 ? 20.422 -2.937 -13.859 1.00 90.62 110 TYR A CA 1
ATOM 898 C C . TYR A 1 110 ? 21.304 -4.138 -14.240 1.00 90.62 110 TYR A C 1
ATOM 900 O O . TYR A 1 110 ? 21.665 -4.949 -13.389 1.00 90.62 110 TYR A O 1
ATOM 908 N N . ARG A 1 111 ? 21.710 -4.235 -15.516 1.00 88.88 111 ARG A N 1
ATOM 909 C CA . ARG A 1 111 ? 22.620 -5.298 -15.984 1.00 88.88 111 ARG A CA 1
ATOM 910 C C . ARG A 1 111 ? 24.021 -5.172 -15.394 1.00 88.88 111 ARG A C 1
ATOM 912 O O . ARG A 1 111 ? 24.573 -6.172 -14.958 1.00 88.88 111 ARG A O 1
ATOM 919 N N . TYR A 1 112 ? 24.570 -3.960 -15.371 1.00 89.31 112 TYR A N 1
ATOM 920 C CA . TYR A 1 112 ? 25.869 -3.675 -14.764 1.00 89.31 112 TYR A CA 1
ATOM 921 C C . TYR A 1 112 ? 25.902 -4.121 -13.299 1.00 89.31 112 TYR A C 1
ATOM 923 O O . TYR A 1 112 ? 26.799 -4.866 -12.912 1.00 89.31 112 TYR A O 1
ATOM 931 N N . ARG A 1 113 ? 24.881 -3.754 -12.517 1.00 87.31 113 ARG A N 1
ATOM 932 C CA . ARG A 1 113 ? 24.747 -4.167 -11.120 1.00 87.31 113 ARG A CA 1
ATOM 933 C C . ARG A 1 113 ? 24.652 -5.685 -10.991 1.00 87.31 113 ARG A C 1
ATOM 935 O O . ARG A 1 113 ? 25.394 -6.263 -10.207 1.00 87.31 113 ARG A O 1
ATOM 942 N N . ARG A 1 114 ? 23.823 -6.344 -11.807 1.00 86.88 114 ARG A N 1
ATOM 943 C CA . ARG A 1 114 ? 23.724 -7.814 -11.827 1.00 86.88 114 ARG A CA 1
ATOM 944 C C . ARG A 1 114 ? 25.072 -8.489 -12.073 1.00 86.88 114 ARG A C 1
ATOM 946 O O . ARG A 1 114 ? 25.414 -9.441 -11.380 1.00 86.88 114 ARG A O 1
ATOM 953 N N . ASP A 1 115 ? 25.832 -8.001 -13.048 1.00 86.69 115 ASP A N 1
ATOM 954 C CA . ASP A 1 115 ? 27.132 -8.571 -13.404 1.00 86.69 115 ASP A CA 1
ATOM 955 C C . ASP A 1 115 ? 28.187 -8.374 -12.304 1.00 86.69 115 ASP A C 1
ATOM 957 O O . ASP A 1 115 ? 29.094 -9.200 -12.189 1.00 86.69 115 ASP A O 1
ATOM 961 N N . LEU A 1 116 ? 28.098 -7.288 -11.528 1.00 85.12 116 LEU A N 1
ATOM 962 C CA . LEU A 1 116 ? 28.989 -7.015 -10.397 1.00 85.12 116 LEU A CA 1
ATOM 963 C C . LEU A 1 116 ? 28.614 -7.797 -9.143 1.00 85.12 116 LEU A C 1
ATOM 965 O O . LEU A 1 116 ? 29.505 -8.328 -8.487 1.00 85.12 116 LEU A O 1
ATOM 969 N N . GLU A 1 117 ? 27.323 -7.931 -8.840 1.00 81.75 117 GLU A N 1
ATOM 970 C CA . GLU A 1 117 ? 26.871 -8.734 -7.700 1.00 81.75 117 GLU A CA 1
ATOM 971 C C . GLU A 1 117 ? 27.209 -10.216 -7.883 1.00 81.75 117 GLU A C 1
ATOM 973 O O . GLU A 1 117 ? 27.668 -10.866 -6.950 1.00 81.75 117 GLU A O 1
ATOM 978 N N . LEU A 1 118 ? 27.136 -10.732 -9.116 1.00 81.06 118 LEU A N 1
ATOM 979 C CA . LEU A 1 118 ? 27.638 -12.075 -9.442 1.00 81.06 118 LEU A CA 1
ATOM 980 C C . LEU A 1 118 ? 29.151 -12.246 -9.216 1.00 81.06 118 LEU A C 1
ATOM 982 O O . LEU A 1 118 ? 29.634 -13.377 -9.166 1.00 81.06 118 LEU A O 1
ATOM 986 N N . LYS A 1 119 ? 29.907 -11.148 -9.128 1.00 84.44 119 LYS A N 1
ATOM 987 C CA . LYS A 1 119 ? 31.361 -11.132 -8.913 1.00 84.44 119 LYS A CA 1
ATOM 988 C C . LYS A 1 119 ? 31.750 -10.684 -7.503 1.00 84.44 119 LYS A C 1
ATOM 990 O O . LYS A 1 119 ? 32.947 -10.555 -7.261 1.00 84.44 119 LYS A O 1
ATOM 995 N N . ASP A 1 120 ? 30.775 -10.446 -6.623 1.00 80.44 120 ASP A N 1
ATOM 996 C CA . ASP A 1 120 ? 30.975 -9.928 -5.263 1.00 80.44 120 ASP A CA 1
ATOM 997 C C . ASP A 1 120 ? 31.805 -8.626 -5.234 1.00 80.44 120 ASP A C 1
ATOM 999 O O . ASP A 1 120 ? 32.804 -8.489 -4.529 1.00 80.44 120 ASP A O 1
ATOM 1003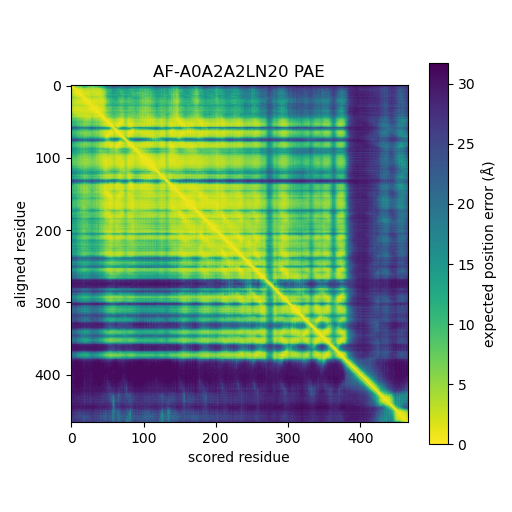 N N . GLN A 1 121 ? 31.444 -7.674 -6.102 1.00 81.19 121 GLN A N 1
ATOM 1004 C CA . GLN A 1 121 ? 32.122 -6.380 -6.230 1.00 81.19 121 GLN A CA 1
ATOM 1005 C C . GLN A 1 121 ? 31.225 -5.230 -5.772 1.00 81.19 121 GLN A C 1
ATOM 1007 O O . GLN A 1 121 ? 30.010 -5.264 -5.955 1.00 81.19 121 GLN A O 1
ATOM 1012 N N . SER A 1 122 ? 31.841 -4.174 -5.230 1.00 79.25 122 SER A N 1
ATOM 1013 C CA . SER A 1 122 ? 31.132 -2.947 -4.863 1.00 79.25 122 SER A CA 1
ATOM 1014 C C . SER A 1 122 ? 30.437 -2.341 -6.080 1.00 79.25 122 SER A C 1
ATOM 1016 O O . SER A 1 122 ? 31.062 -2.170 -7.131 1.00 79.25 122 SER A O 1
ATOM 1018 N N . VAL A 1 123 ? 29.171 -1.971 -5.914 1.00 81.88 123 VAL A N 1
ATOM 1019 C CA . VAL A 1 123 ? 28.350 -1.385 -6.972 1.00 81.88 123 VAL A CA 1
ATOM 1020 C C . VAL A 1 123 ? 28.233 0.119 -6.748 1.00 81.88 123 VAL A C 1
ATOM 1022 O O . VAL A 1 123 ? 27.952 0.573 -5.643 1.00 81.88 123 VAL A O 1
ATOM 1025 N N . GLU A 1 124 ? 28.432 0.905 -7.802 1.00 83.25 124 GLU A N 1
ATOM 1026 C CA . GLU A 1 124 ? 28.152 2.343 -7.771 1.00 83.25 124 GLU A CA 1
ATOM 1027 C C . GLU A 1 124 ? 26.643 2.604 -7.661 1.00 83.25 124 GLU A C 1
ATOM 1029 O O . GLU A 1 124 ? 25.834 1.872 -8.242 1.00 83.25 124 GLU A O 1
ATOM 1034 N N . SER A 1 125 ? 26.240 3.669 -6.963 1.00 85.00 125 SER A N 1
ATOM 1035 C CA . SER A 1 125 ? 24.829 4.070 -6.946 1.00 85.00 125 SER A CA 1
ATOM 1036 C C . SER A 1 125 ? 24.364 4.497 -8.343 1.00 85.00 125 SER A C 1
ATOM 1038 O O . SER A 1 125 ? 25.171 4.839 -9.216 1.00 85.00 125 SER A O 1
ATOM 1040 N N . TRP A 1 126 ? 23.047 4.494 -8.561 1.00 88.06 126 TRP A N 1
ATOM 1041 C CA . TRP A 1 126 ? 22.452 4.936 -9.823 1.00 88.06 126 TRP A CA 1
ATOM 1042 C C . TRP A 1 126 ? 22.912 6.343 -10.204 1.00 88.06 126 TRP A C 1
ATOM 1044 O O . TRP A 1 126 ? 23.287 6.579 -11.351 1.00 88.06 126 TRP A O 1
ATOM 1054 N N . GLU A 1 127 ? 22.935 7.255 -9.232 1.00 83.50 127 GLU A N 1
ATOM 1055 C CA . GLU A 1 127 ? 23.358 8.638 -9.407 1.00 83.50 127 GLU A CA 1
ATOM 1056 C C . GLU A 1 127 ? 24.808 8.720 -9.871 1.00 83.50 127 GLU A C 1
ATOM 1058 O O . GLU A 1 127 ? 25.091 9.446 -10.817 1.00 83.50 127 GLU A O 1
ATOM 1063 N N . PHE A 1 128 ? 25.719 7.951 -9.269 1.00 84.50 128 PHE A N 1
ATOM 1064 C CA . PHE A 1 128 ? 27.124 7.941 -9.684 1.00 84.50 128 PHE A CA 1
ATOM 1065 C C . PHE A 1 128 ? 27.312 7.335 -11.077 1.00 84.50 128 PHE A C 1
ATOM 1067 O O . PHE A 1 128 ? 28.034 7.904 -11.898 1.00 84.50 128 PHE A O 1
ATOM 1074 N N . TYR A 1 129 ? 26.594 6.253 -11.386 1.00 85.25 129 TYR A N 1
ATOM 1075 C CA . TYR A 1 129 ? 26.660 5.599 -12.692 1.00 85.25 129 TYR A CA 1
ATOM 1076 C C . TYR A 1 129 ? 26.260 6.542 -13.838 1.00 85.25 129 TYR A C 1
ATOM 1078 O O . TYR A 1 129 ? 26.878 6.550 -14.908 1.00 85.25 129 TYR A O 1
ATOM 1086 N N . VAL A 1 130 ? 25.232 7.367 -13.618 1.00 82.06 130 VAL A N 1
ATOM 1087 C CA . VAL A 1 130 ? 24.725 8.320 -14.620 1.00 82.06 130 VAL A CA 1
ATOM 1088 C C . VAL A 1 130 ? 25.376 9.703 -14.556 1.00 82.06 130 VAL A C 1
ATOM 1090 O O . VAL A 1 130 ? 25.363 10.406 -15.572 1.00 82.06 130 VAL A O 1
ATOM 1093 N N . ALA A 1 131 ? 25.990 10.087 -13.428 1.00 69.56 131 ALA A N 1
ATOM 1094 C CA . ALA A 1 131 ? 26.608 11.402 -13.204 1.00 69.56 131 ALA A CA 1
ATOM 1095 C C . ALA A 1 131 ? 27.721 11.748 -14.204 1.00 69.56 131 ALA A C 1
ATOM 1097 O O . ALA A 1 131 ? 28.003 12.926 -14.425 1.00 69.56 131 ALA A O 1
ATOM 1098 N N . ASN A 1 132 ? 28.274 10.758 -14.910 1.00 58.59 132 ASN A N 1
ATOM 1099 C CA . ASN A 1 132 ? 29.174 10.988 -16.044 1.00 58.59 132 ASN A CA 1
ATOM 1100 C C . ASN A 1 132 ? 28.544 11.824 -17.188 1.00 58.59 132 ASN A C 1
ATOM 1102 O O . ASN A 1 132 ? 29.262 12.236 -18.097 1.00 58.59 132 ASN A O 1
ATOM 1106 N N . ASN A 1 133 ? 27.233 12.112 -17.143 1.00 53.84 133 ASN A N 1
ATOM 1107 C CA . ASN A 1 133 ? 26.503 12.938 -18.112 1.00 53.84 133 ASN A CA 1
ATOM 1108 C C . ASN A 1 133 ? 25.788 14.178 -17.515 1.00 53.84 133 ASN A C 1
ATOM 1110 O O . ASN A 1 133 ? 25.010 14.814 -18.230 1.00 53.84 133 ASN A O 1
ATOM 1114 N N . GLY A 1 134 ? 26.024 14.544 -16.247 1.00 64.94 134 GLY A N 1
ATOM 1115 C CA . GLY A 1 134 ? 25.375 15.693 -15.594 1.00 64.94 134 GLY A CA 1
ATOM 1116 C C . GLY A 1 134 ? 24.247 15.302 -14.628 1.00 64.94 134 GLY A C 1
ATOM 1117 O O . GLY A 1 134 ? 24.474 14.519 -13.712 1.00 64.94 134 GLY A O 1
ATOM 1118 N N . ASN A 1 135 ? 23.050 15.883 -14.787 1.00 70.00 135 ASN A N 1
ATOM 1119 C CA . ASN A 1 135 ? 21.928 15.708 -13.848 1.00 70.00 135 ASN A CA 1
ATOM 1120 C C . ASN A 1 135 ? 21.423 14.256 -13.781 1.00 70.00 135 ASN A C 1
ATOM 1122 O O . ASN A 1 135 ? 21.308 13.591 -14.812 1.00 70.00 135 ASN A O 1
ATOM 1126 N N . VAL A 1 136 ? 21.037 13.805 -12.579 1.00 77.00 136 VAL A N 1
ATOM 1127 C CA . VAL A 1 136 ? 20.382 12.501 -12.376 1.00 77.00 136 VAL A CA 1
ATOM 1128 C C . VAL A 1 136 ? 19.096 12.458 -13.213 1.00 77.00 136 VAL A C 1
ATOM 1130 O O . VAL A 1 136 ? 18.226 13.317 -13.036 1.00 77.00 136 VAL A O 1
ATOM 1133 N N . PRO A 1 137 ? 18.963 11.502 -14.148 1.00 85.31 137 PRO A N 1
ATOM 1134 C CA . PRO A 1 137 ? 17.834 11.453 -15.058 1.00 85.31 137 PRO A CA 1
ATOM 1135 C C . PRO A 1 137 ? 16.550 11.092 -14.310 1.00 85.31 137 PRO A C 1
ATOM 1137 O O . PRO A 1 137 ? 16.514 10.177 -13.486 1.00 85.31 137 PRO A O 1
ATOM 1140 N N . VAL A 1 138 ? 15.478 11.799 -14.656 1.00 89.56 138 VAL A N 1
ATOM 1141 C CA . VAL A 1 138 ? 14.121 11.479 -14.216 1.00 89.56 138 VAL A CA 1
ATOM 1142 C C . VAL A 1 138 ? 13.560 10.403 -15.141 1.00 89.56 138 VAL A C 1
ATOM 1144 O O . VAL A 1 138 ? 13.624 10.535 -16.367 1.00 89.56 138 VAL A O 1
ATOM 1147 N N . LEU A 1 139 ? 13.023 9.331 -14.561 1.00 92.31 139 LEU A N 1
ATOM 1148 C CA . LEU A 1 139 ? 12.353 8.272 -15.311 1.00 92.31 139 LEU A CA 1
ATOM 1149 C C . LEU A 1 139 ? 10.863 8.589 -15.426 1.00 92.31 139 LEU A C 1
ATOM 1151 O O . LEU A 1 139 ? 10.228 9.017 -14.469 1.00 92.31 139 LEU A O 1
ATOM 1155 N N . GLU A 1 140 ? 10.266 8.358 -16.584 1.00 92.50 140 GLU A N 1
ATOM 1156 C CA . GLU A 1 140 ? 8.812 8.439 -16.699 1.00 92.50 140 GLU A CA 1
ATOM 1157 C C . GLU A 1 140 ? 8.190 7.130 -16.180 1.00 92.50 140 GLU A C 1
ATOM 1159 O O . GLU A 1 140 ? 8.664 6.026 -16.471 1.00 92.50 140 GLU A O 1
ATOM 1164 N N . LEU A 1 141 ? 7.154 7.265 -15.348 1.00 92.31 141 LEU A N 1
ATOM 1165 C CA . LEU A 1 141 ? 6.614 6.174 -14.537 1.00 92.31 141 LEU A CA 1
ATOM 1166 C C . LEU A 1 141 ? 6.060 5.010 -15.371 1.00 92.31 141 LEU A C 1
ATOM 1168 O O . LEU A 1 141 ? 6.269 3.844 -15.032 1.00 92.31 141 LEU A O 1
ATOM 1172 N N . ARG A 1 142 ? 5.333 5.306 -16.452 1.00 88.06 142 ARG A N 1
ATOM 1173 C CA . ARG A 1 142 ? 4.711 4.269 -17.284 1.00 88.06 142 ARG A CA 1
ATOM 1174 C C . ARG A 1 142 ? 5.773 3.462 -18.011 1.00 88.06 142 ARG A C 1
ATOM 1176 O O . ARG A 1 142 ? 5.664 2.241 -18.069 1.00 88.06 142 ARG A O 1
ATOM 1183 N N . TRP A 1 143 ? 6.818 4.122 -18.506 1.00 86.44 143 TRP A N 1
ATOM 1184 C CA . TRP A 1 143 ? 7.973 3.460 -19.108 1.00 86.44 143 TRP A CA 1
ATOM 1185 C C . TRP A 1 143 ? 8.732 2.592 -18.106 1.00 86.44 143 TRP A C 1
ATOM 1187 O O . TRP A 1 143 ? 9.183 1.506 -18.471 1.00 86.44 143 TRP A O 1
ATOM 1197 N N . PHE A 1 144 ? 8.836 3.033 -16.852 1.00 90.81 144 PHE A N 1
ATOM 1198 C CA . PHE A 1 144 ? 9.436 2.245 -15.781 1.00 90.81 144 PHE A CA 1
ATOM 1199 C C . PHE A 1 144 ? 8.631 0.969 -15.484 1.00 90.81 144 PHE A C 1
ATOM 1201 O O . PHE A 1 144 ? 9.197 -0.121 -15.465 1.00 90.81 144 PHE A O 1
ATOM 1208 N N . PHE A 1 145 ? 7.308 1.054 -15.328 1.00 89.94 145 PHE A N 1
ATOM 1209 C CA . PHE A 1 145 ? 6.483 -0.121 -15.007 1.00 89.94 145 PHE A CA 1
ATOM 1210 C C . PHE A 1 145 ? 6.179 -1.043 -16.189 1.00 89.94 145 PHE A C 1
ATOM 1212 O O . PHE A 1 145 ? 5.958 -2.235 -15.995 1.00 89.94 145 PHE A O 1
ATOM 1219 N N . ALA A 1 146 ? 6.217 -0.527 -17.416 1.00 83.12 146 ALA A N 1
ATOM 1220 C CA . ALA A 1 146 ? 5.922 -1.274 -18.637 1.00 83.12 146 ALA A CA 1
ATOM 1221 C C . ALA A 1 146 ? 6.737 -2.568 -18.824 1.00 83.12 146 ALA A C 1
ATOM 1223 O O . ALA A 1 146 ? 6.284 -3.478 -19.518 1.00 83.12 146 ALA A O 1
ATOM 1224 N N . LYS A 1 147 ? 7.944 -2.637 -18.255 1.00 82.69 147 LYS A N 1
ATOM 1225 C CA . LYS A 1 147 ? 8.857 -3.785 -18.353 1.00 82.69 147 LYS A CA 1
ATOM 1226 C C . LYS A 1 147 ? 9.387 -4.206 -16.985 1.00 82.69 147 LYS A C 1
ATOM 1228 O O . LYS A 1 147 ? 10.554 -4.561 -16.870 1.00 82.69 147 LYS A O 1
ATOM 1233 N N . THR A 1 148 ? 8.533 -4.186 -15.966 1.00 88.38 148 THR A N 1
ATOM 1234 C CA . THR A 1 148 ? 8.933 -4.532 -14.599 1.00 88.38 148 THR A CA 1
ATOM 1235 C C . THR A 1 148 ? 8.000 -5.581 -13.998 1.00 88.38 148 THR A C 1
ATOM 1237 O O . THR A 1 148 ? 6.781 -5.454 -14.084 1.00 88.38 148 THR A O 1
ATOM 1240 N N . ASN A 1 149 ? 8.574 -6.608 -13.376 1.00 89.75 149 ASN A N 1
ATOM 1241 C CA . ASN A 1 149 ? 7.875 -7.546 -12.500 1.00 89.75 149 ASN A CA 1
ATOM 1242 C C . ASN A 1 149 ? 8.162 -7.169 -11.049 1.00 89.75 149 ASN A C 1
ATOM 1244 O O . ASN A 1 149 ? 9.314 -6.903 -10.702 1.00 89.75 149 ASN A O 1
ATOM 1248 N N . ILE A 1 150 ? 7.127 -7.152 -10.207 1.00 92.12 150 ILE A N 1
ATOM 1249 C CA . ILE A 1 150 ? 7.249 -6.677 -8.827 1.00 92.12 150 ILE A CA 1
ATOM 1250 C C . ILE A 1 150 ? 6.642 -7.697 -7.863 1.00 92.12 150 ILE A C 1
ATOM 1252 O O . ILE A 1 150 ? 5.438 -7.974 -7.896 1.00 92.12 150 ILE A O 1
ATOM 1256 N N . ASP A 1 151 ? 7.465 -8.222 -6.957 1.00 91.81 151 ASP A N 1
ATOM 1257 C CA . ASP A 1 151 ? 6.995 -9.127 -5.902 1.00 91.81 151 ASP A CA 1
ATOM 1258 C C . ASP A 1 151 ? 6.259 -8.384 -4.773 1.00 91.81 151 ASP A C 1
ATOM 1260 O O . ASP A 1 151 ? 5.293 -8.909 -4.210 1.00 91.81 151 ASP A O 1
ATOM 1264 N N . GLY A 1 152 ? 6.684 -7.168 -4.428 1.00 93.62 152 GLY A N 1
ATOM 1265 C CA . GLY A 1 152 ? 6.037 -6.334 -3.415 1.00 93.62 152 GLY A CA 1
ATOM 1266 C C . GLY A 1 152 ? 6.134 -4.846 -3.730 1.00 93.62 152 GLY A C 1
ATOM 1267 O O . GLY A 1 152 ? 7.196 -4.359 -4.101 1.00 93.62 152 GLY A O 1
ATOM 1268 N N . ILE A 1 153 ? 5.030 -4.118 -3.571 1.00 95.69 153 ILE A N 1
ATOM 1269 C CA . ILE A 1 153 ? 4.991 -2.659 -3.699 1.00 95.69 153 ILE A CA 1
ATOM 1270 C C . ILE A 1 153 ? 4.362 -2.027 -2.455 1.00 95.69 153 ILE A C 1
ATOM 1272 O O . ILE A 1 153 ? 3.317 -2.487 -1.995 1.00 95.69 153 ILE A O 1
ATOM 1276 N N . SER A 1 154 ? 4.969 -0.956 -1.948 1.00 96.25 154 SER A N 1
ATOM 1277 C CA . SER A 1 154 ? 4.437 -0.126 -0.865 1.00 96.25 154 SER A CA 1
ATOM 1278 C C . SER A 1 154 ? 4.362 1.333 -1.310 1.00 96.25 154 SER A C 1
ATOM 1280 O O . SER A 1 154 ? 5.350 1.918 -1.768 1.00 96.25 154 SER A O 1
ATOM 1282 N N . ILE A 1 155 ? 3.172 1.928 -1.214 1.00 96.94 155 ILE A N 1
ATOM 1283 C CA . ILE A 1 155 ? 2.941 3.346 -1.524 1.00 96.94 155 ILE A CA 1
ATOM 1284 C C . ILE A 1 155 ? 2.830 4.116 -0.215 1.00 96.94 155 ILE A C 1
ATOM 1286 O O . ILE A 1 155 ? 1.896 3.918 0.558 1.00 96.94 155 ILE A O 1
ATOM 1290 N N . ASN A 1 156 ? 3.764 5.032 0.002 1.00 94.88 156 ASN A N 1
ATOM 1291 C CA . ASN A 1 156 ? 3.979 5.722 1.262 1.00 94.88 156 ASN A CA 1
ATOM 1292 C C . ASN A 1 156 ? 3.722 7.221 1.129 1.00 94.88 156 ASN A C 1
ATOM 1294 O O . ASN A 1 156 ? 4.078 7.836 0.126 1.00 94.88 156 ASN A O 1
ATOM 1298 N N . ARG A 1 157 ? 3.204 7.834 2.200 1.00 91.19 157 ARG A N 1
ATOM 1299 C CA . ARG A 1 157 ? 3.110 9.300 2.372 1.00 91.19 157 ARG A CA 1
ATOM 1300 C C . ARG A 1 157 ? 2.390 10.065 1.244 1.00 91.19 157 ARG A C 1
ATOM 1302 O O . ARG A 1 157 ? 2.605 11.265 1.112 1.00 91.19 157 ARG A O 1
ATOM 1309 N N . CYS A 1 158 ? 1.555 9.408 0.440 1.00 93.19 158 CYS A N 1
ATOM 1310 C CA . CYS A 1 158 ? 0.752 10.077 -0.584 1.00 93.19 158 CYS A CA 1
ATOM 1311 C C . CYS A 1 158 ? -0.473 10.747 0.036 1.00 93.19 158 CYS A C 1
ATOM 1313 O O . CYS A 1 158 ? -1.186 10.129 0.828 1.00 93.19 158 CYS A O 1
ATOM 1315 N N . ASP A 1 159 ? -0.760 11.976 -0.395 1.00 92.56 159 ASP A N 1
ATOM 1316 C CA . ASP A 1 159 ? -2.093 12.545 -0.214 1.00 92.56 159 ASP A CA 1
ATOM 1317 C C . ASP A 1 159 ? -3.119 11.921 -1.179 1.00 92.56 159 ASP A C 1
ATOM 1319 O O . ASP A 1 159 ? -2.775 11.161 -2.093 1.00 92.56 159 ASP A O 1
ATOM 1323 N N . ARG A 1 160 ? -4.405 12.247 -0.993 1.00 92.62 160 ARG A N 1
ATOM 1324 C CA . ARG A 1 160 ? -5.501 11.734 -1.836 1.00 92.62 160 ARG A CA 1
ATOM 1325 C C . ARG A 1 160 ? -5.279 12.023 -3.328 1.00 92.62 160 ARG A C 1
ATOM 1327 O O . ARG A 1 160 ? -5.552 11.161 -4.161 1.00 92.62 160 ARG A O 1
ATOM 1334 N N . TYR A 1 161 ? -4.805 13.215 -3.692 1.00 92.31 161 TYR A N 1
ATOM 1335 C CA . TYR A 1 161 ? -4.595 13.596 -5.093 1.00 92.31 161 TYR A CA 1
ATOM 1336 C C . TYR A 1 161 ? -3.404 12.849 -5.704 1.00 92.31 161 TYR A C 1
ATOM 1338 O O . TYR A 1 161 ? -3.515 12.274 -6.788 1.00 92.31 161 TYR A O 1
ATOM 1346 N N . GLN A 1 162 ? -2.280 12.824 -4.990 1.00 93.62 162 GLN A N 1
ATOM 1347 C CA . GLN A 1 162 ? -1.053 12.144 -5.388 1.00 93.62 162 GLN A CA 1
ATOM 1348 C C . GLN A 1 162 ? -1.258 10.636 -5.515 1.00 93.62 162 GLN A C 1
ATOM 1350 O O . GLN A 1 162 ? -0.753 10.046 -6.470 1.00 93.62 162 GLN A O 1
ATOM 1355 N N . LEU A 1 163 ? -2.012 10.020 -4.598 1.00 94.88 163 LEU A N 1
ATOM 1356 C CA . LEU A 1 163 ? -2.350 8.601 -4.659 1.00 94.88 163 LEU A CA 1
ATOM 1357 C C . LEU A 1 163 ? -3.118 8.295 -5.942 1.00 94.88 163 LEU A C 1
ATOM 1359 O O . LEU A 1 163 ? -2.685 7.449 -6.716 1.00 94.88 163 LEU A O 1
ATOM 1363 N N . TRP A 1 164 ? -4.225 8.994 -6.203 1.00 94.25 164 TRP A N 1
ATOM 1364 C CA . TRP A 1 164 ? -5.039 8.695 -7.382 1.00 94.25 164 TRP A CA 1
ATOM 1365 C C . TRP A 1 164 ? -4.297 8.971 -8.689 1.00 94.25 164 TRP A C 1
ATOM 1367 O O . TRP A 1 164 ? -4.377 8.155 -9.601 1.00 94.25 164 TRP A O 1
ATOM 1377 N N . LYS A 1 165 ? -3.494 10.043 -8.763 1.00 93.31 165 LYS A N 1
ATOM 1378 C CA . LYS A 1 165 ? -2.650 10.302 -9.941 1.00 93.31 165 LYS A CA 1
ATOM 1379 C C . LYS A 1 165 ? -1.642 9.169 -10.182 1.00 93.31 165 LYS A C 1
ATOM 1381 O O . LYS A 1 165 ? -1.428 8.781 -11.331 1.00 93.31 165 LYS A O 1
ATOM 1386 N N . LEU A 1 166 ? -1.047 8.635 -9.113 1.00 94.56 166 LEU A N 1
ATOM 1387 C CA . LEU A 1 166 ? -0.127 7.500 -9.169 1.00 94.56 166 LEU A CA 1
ATOM 1388 C C . LEU A 1 166 ? -0.835 6.213 -9.600 1.00 94.56 166 LEU A C 1
ATOM 1390 O O . LEU A 1 166 ? -0.372 5.549 -10.526 1.00 94.56 166 LEU A O 1
ATOM 1394 N N . LEU A 1 167 ? -1.963 5.883 -8.970 1.00 94.25 167 LEU A N 1
ATOM 1395 C CA . LEU A 1 167 ? -2.724 4.673 -9.272 1.00 94.25 167 LEU A CA 1
ATOM 1396 C C . LEU A 1 167 ? -3.273 4.684 -10.699 1.00 94.25 167 LEU A C 1
ATOM 1398 O O . LEU A 1 167 ? -3.141 3.678 -11.384 1.00 94.25 167 LEU A O 1
ATOM 1402 N N . ASP A 1 168 ? -3.777 5.817 -11.194 1.00 92.12 168 ASP A N 1
ATOM 1403 C CA . ASP A 1 168 ? -4.222 5.951 -12.588 1.00 92.12 168 ASP A CA 1
ATOM 1404 C C . ASP A 1 168 ? -3.075 5.676 -13.575 1.00 92.12 168 ASP A C 1
ATOM 1406 O O . ASP A 1 168 ? -3.264 5.057 -14.626 1.00 92.12 168 ASP A O 1
ATOM 1410 N N . ALA A 1 169 ? -1.860 6.124 -13.246 1.00 90.88 169 ALA A N 1
ATOM 1411 C CA . ALA A 1 169 ? -0.688 5.858 -14.065 1.00 90.88 169 ALA A CA 1
ATOM 1412 C C . ALA A 1 169 ? -0.262 4.383 -13.993 1.00 90.88 169 ALA A C 1
ATOM 1414 O O . ALA A 1 169 ? 0.021 3.805 -15.041 1.00 90.88 169 ALA A O 1
ATOM 1415 N N . ILE A 1 170 ? -0.279 3.756 -12.813 1.00 92.06 170 ILE A N 1
ATOM 1416 C CA . ILE A 1 170 ? 0.022 2.325 -12.650 1.00 92.06 170 ILE A CA 1
ATOM 1417 C C . ILE A 1 170 ? -1.023 1.460 -13.370 1.00 92.06 170 ILE A C 1
ATOM 1419 O O . ILE A 1 170 ? -0.649 0.579 -14.139 1.00 92.06 170 ILE A O 1
ATOM 1423 N N . ASP A 1 171 ? -2.314 1.753 -13.215 1.00 89.44 171 ASP A N 1
ATOM 1424 C CA . ASP A 1 171 ? -3.426 1.023 -13.845 1.00 89.44 171 ASP A CA 1
ATOM 1425 C C . ASP A 1 171 ? -3.427 1.118 -15.373 1.00 89.44 171 ASP A C 1
ATOM 1427 O O . ASP A 1 171 ? -3.949 0.234 -16.066 1.00 89.44 171 ASP A O 1
ATOM 1431 N N . SER A 1 172 ? -2.843 2.197 -15.904 1.00 85.00 172 SER A N 1
ATOM 1432 C CA . SER A 1 172 ? -2.615 2.360 -17.340 1.00 85.00 172 SER A CA 1
ATOM 1433 C C . SER A 1 172 ? -1.494 1.466 -17.880 1.00 85.00 172 SER A C 1
ATOM 1435 O O . SER A 1 172 ? -1.383 1.297 -19.094 1.00 85.00 172 SER A O 1
ATOM 1437 N N . THR A 1 173 ? -0.683 0.872 -17.001 1.00 81.12 173 THR A N 1
ATOM 1438 C CA . THR A 1 173 ? 0.350 -0.105 -17.358 1.00 81.12 173 THR A CA 1
ATOM 1439 C C . THR A 1 173 ? -0.137 -1.538 -17.134 1.00 81.12 173 THR A C 1
ATOM 1441 O O . THR A 1 173 ? -1.063 -1.788 -16.368 1.00 81.12 173 THR A O 1
ATOM 1444 N N . CYS A 1 174 ? 0.495 -2.501 -17.805 1.00 70.19 174 CYS A N 1
ATOM 1445 C CA . CYS A 1 174 ? 0.218 -3.932 -17.625 1.00 70.19 174 CYS A CA 1
ATOM 1446 C C . CYS A 1 174 ? 1.203 -4.579 -16.635 1.00 70.19 174 CYS A C 1
ATOM 1448 O O . CYS A 1 174 ? 1.638 -5.709 -16.835 1.00 70.19 174 CYS A O 1
ATOM 1450 N N . VAL A 1 175 ? 1.611 -3.836 -15.602 1.00 82.81 175 VAL A N 1
ATOM 1451 C CA . VAL A 1 175 ? 2.595 -4.300 -14.617 1.00 82.81 175 VAL A CA 1
ATOM 1452 C C . VAL A 1 175 ? 2.030 -5.444 -13.774 1.00 82.81 175 VAL A C 1
ATOM 1454 O O . VAL A 1 175 ? 0.891 -5.386 -13.305 1.00 82.81 175 VAL A O 1
ATOM 1457 N N . ASN A 1 176 ? 2.834 -6.487 -13.564 1.00 82.38 176 ASN A N 1
ATOM 1458 C CA . ASN A 1 176 ? 2.470 -7.593 -12.686 1.00 82.38 176 ASN A CA 1
ATOM 1459 C C . ASN A 1 176 ? 2.988 -7.326 -11.268 1.00 82.38 176 ASN A C 1
ATOM 1461 O O . ASN A 1 176 ? 4.197 -7.209 -11.057 1.00 82.38 176 ASN A O 1
ATOM 1465 N N . ILE A 1 177 ? 2.066 -7.227 -10.308 1.00 89.94 177 ILE A N 1
ATOM 1466 C CA . ILE A 1 177 ? 2.359 -6.910 -8.908 1.00 89.94 177 ILE A CA 1
ATOM 1467 C C . ILE A 1 177 ? 1.707 -7.963 -8.017 1.00 89.94 177 ILE A C 1
ATOM 1469 O O . ILE A 1 177 ? 0.478 -8.071 -7.994 1.00 89.94 177 ILE A O 1
ATOM 1473 N N . ARG A 1 178 ? 2.520 -8.703 -7.253 1.00 87.69 178 ARG A N 1
ATOM 1474 C CA . ARG A 1 178 ? 2.026 -9.790 -6.390 1.00 87.69 178 ARG A CA 1
ATOM 1475 C C . ARG A 1 178 ? 1.467 -9.302 -5.056 1.00 87.69 178 ARG A C 1
ATOM 1477 O O . ARG A 1 178 ? 0.350 -9.667 -4.705 1.00 87.69 178 ARG A O 1
ATOM 1484 N N . ARG A 1 179 ? 2.229 -8.494 -4.313 1.00 91.38 179 ARG A N 1
ATOM 1485 C CA . ARG A 1 179 ? 1.838 -7.972 -2.990 1.00 91.38 179 ARG A CA 1
ATOM 1486 C C . ARG A 1 179 ? 1.806 -6.453 -2.998 1.00 91.38 179 ARG A C 1
ATOM 1488 O O . ARG A 1 179 ? 2.692 -5.828 -3.577 1.00 91.38 179 ARG A O 1
ATOM 1495 N N . LYS A 1 180 ? 0.797 -5.867 -2.357 1.00 94.88 180 LYS A N 1
ATOM 1496 C CA . LYS A 1 180 ? 0.563 -4.421 -2.345 1.00 94.88 180 LYS A CA 1
ATOM 1497 C C . LYS A 1 180 ? 0.269 -3.941 -0.926 1.00 94.88 180 LYS A C 1
ATOM 1499 O O . LYS A 1 180 ? -0.566 -4.533 -0.241 1.00 94.88 180 LYS A O 1
ATOM 1504 N N . SER A 1 181 ? 0.885 -2.838 -0.522 1.00 95.75 181 SER A N 1
ATOM 1505 C CA . SER A 1 181 ? 0.513 -2.092 0.680 1.00 95.75 181 SER A CA 1
ATOM 1506 C C . SER A 1 181 ? 0.364 -0.599 0.388 1.00 95.75 181 SER A C 1
ATOM 1508 O O . SER A 1 181 ? 1.033 -0.030 -0.480 1.00 95.75 181 SER A O 1
ATOM 1510 N N . LEU A 1 182 ? -0.560 0.039 1.105 1.00 96.19 182 LEU A N 1
ATOM 1511 C CA . LEU A 1 182 ? -0.732 1.487 1.127 1.00 96.19 182 LEU A CA 1
ATOM 1512 C C . LEU A 1 182 ? -0.427 1.981 2.537 1.00 96.19 182 LEU A C 1
ATOM 1514 O O . LEU A 1 182 ? -1.167 1.699 3.468 1.00 96.19 182 LEU A O 1
ATOM 1518 N N . GLU A 1 183 ? 0.642 2.741 2.704 1.00 95.12 183 GLU A N 1
ATOM 1519 C CA . GLU A 1 183 ? 1.173 3.168 3.999 1.00 95.12 183 GLU A CA 1
ATOM 1520 C C . GLU A 1 183 ? 1.230 4.698 4.063 1.00 95.12 183 GLU A C 1
ATOM 1522 O O . GLU A 1 183 ? 2.265 5.338 4.2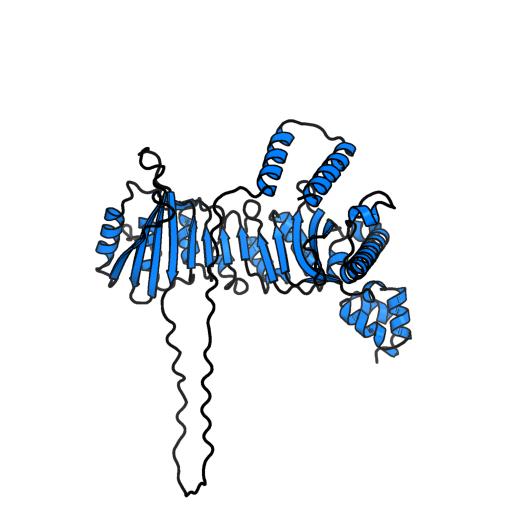63 1.00 95.12 183 GLU A O 1
ATOM 1527 N N . CYS A 1 184 ? 0.082 5.325 3.813 1.00 93.31 184 CYS A N 1
ATOM 1528 C CA . CYS A 1 184 ? 0.004 6.776 3.689 1.00 93.31 184 CYS A CA 1
ATOM 1529 C C . CYS A 1 184 ? -0.303 7.475 5.019 1.00 93.31 184 CYS A C 1
ATOM 1531 O O . CYS A 1 184 ? 0.068 8.634 5.181 1.00 93.31 184 CYS A O 1
ATOM 1533 N N . GLY A 1 185 ? -0.906 6.787 5.994 1.00 89.75 185 GLY A N 1
ATOM 1534 C CA . GLY A 1 185 ? -1.110 7.291 7.358 1.00 89.75 185 GLY A CA 1
ATOM 1535 C C . GLY A 1 185 ? -1.695 8.700 7.381 1.00 89.75 185 GLY A C 1
ATOM 1536 O O . GLY A 1 185 ? -2.656 8.968 6.666 1.00 89.75 185 GLY A O 1
ATOM 1537 N N . LYS A 1 186 ? -1.071 9.617 8.135 1.00 88.19 186 LYS A N 1
ATOM 1538 C CA . LYS A 1 186 ? -1.506 11.019 8.324 1.00 88.19 186 LYS A CA 1
ATOM 1539 C C . LYS A 1 186 ? -1.706 11.857 7.047 1.00 88.19 186 LYS A C 1
ATOM 1541 O O . LYS A 1 186 ? -2.093 13.011 7.152 1.00 88.19 186 LYS A O 1
ATOM 1546 N N . TYR A 1 187 ? -1.366 11.333 5.872 1.00 88.50 187 TYR A N 1
ATOM 1547 C CA . TYR A 1 187 ? -1.493 12.036 4.596 1.00 88.50 187 TYR A CA 1
ATOM 1548 C C . TYR A 1 187 ? -2.748 11.630 3.812 1.00 88.50 187 TYR A C 1
ATOM 1550 O O . TYR A 1 187 ? -3.165 12.363 2.918 1.00 88.50 187 TYR A O 1
ATOM 1558 N N . LEU A 1 188 ? -3.366 10.487 4.131 1.00 92.31 188 LEU A N 1
ATOM 1559 C CA . LEU A 1 188 ? -4.452 9.919 3.336 1.00 92.31 188 LEU A CA 1
ATOM 1560 C C . LEU A 1 188 ? -5.738 9.770 4.141 1.00 92.31 188 LEU A C 1
ATOM 1562 O O . LEU A 1 188 ? -5.785 9.054 5.137 1.00 92.31 188 LEU A O 1
ATOM 1566 N N . GLN A 1 189 ? -6.805 10.358 3.616 1.00 90.75 189 GLN A N 1
ATOM 1567 C CA . GLN A 1 189 ? -8.177 10.131 4.045 1.00 90.75 189 GLN A CA 1
ATOM 1568 C C . GLN A 1 189 ? -9.014 9.782 2.812 1.00 90.75 189 GLN A C 1
ATOM 1570 O O . GLN A 1 189 ? -8.971 10.499 1.808 1.00 90.75 189 GLN A O 1
ATOM 1575 N N . PHE A 1 190 ? -9.758 8.677 2.886 1.00 89.38 190 PHE A N 1
ATOM 1576 C CA . PHE A 1 190 ? -10.710 8.309 1.842 1.00 89.38 190 PHE A CA 1
ATOM 1577 C C . PHE A 1 190 ? -12.037 9.037 2.032 1.00 89.38 190 PHE A C 1
ATOM 1579 O O . PHE A 1 190 ? -12.588 9.083 3.133 1.00 89.38 190 PHE A O 1
ATOM 1586 N N . GLU A 1 191 ? -12.572 9.542 0.926 1.00 89.81 191 GLU A N 1
ATOM 1587 C CA . GLU A 1 191 ? -13.904 10.132 0.847 1.00 89.81 191 GLU A CA 1
ATOM 1588 C C . GLU A 1 191 ? -14.902 9.146 0.231 1.00 89.81 191 GLU A C 1
ATOM 1590 O O . GLU A 1 191 ? -14.522 8.194 -0.451 1.00 89.81 191 GLU A O 1
ATOM 1595 N N . LEU A 1 192 ? -16.204 9.390 0.404 1.00 88.56 192 LEU A N 1
ATOM 1596 C CA . LEU A 1 192 ? -17.252 8.511 -0.140 1.00 88.56 192 LEU A CA 1
ATOM 1597 C C . LEU A 1 192 ? -17.120 8.294 -1.664 1.00 88.56 192 LEU A C 1
ATOM 1599 O O . LEU A 1 192 ? -17.373 7.207 -2.180 1.00 88.56 192 LEU A O 1
ATOM 1603 N N . GLU A 1 193 ? -16.682 9.323 -2.390 1.00 90.44 193 GLU A N 1
ATOM 1604 C CA . GLU A 1 193 ? -16.437 9.274 -3.838 1.00 90.44 193 GLU A CA 1
ATOM 1605 C C . GLU A 1 193 ? -15.329 8.285 -4.232 1.00 90.44 193 GLU A C 1
ATOM 1607 O O . GLU A 1 193 ? -15.312 7.774 -5.356 1.00 90.44 193 GLU A O 1
ATOM 1612 N N . ASP A 1 194 ? -14.392 8.015 -3.321 1.00 91.12 194 ASP A N 1
ATOM 1613 C CA .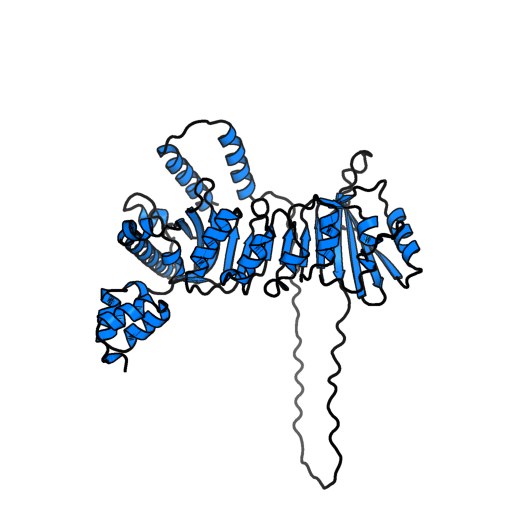 ASP A 1 194 ? -13.253 7.140 -3.572 1.00 91.12 194 ASP A CA 1
ATOM 1614 C C . ASP A 1 194 ? -13.660 5.670 -3.599 1.00 91.12 194 ASP A C 1
ATOM 1616 O O . ASP A 1 194 ? -13.029 4.893 -4.308 1.00 91.12 194 ASP A O 1
ATOM 1620 N N . VAL A 1 195 ? -14.760 5.286 -2.943 1.00 89.00 195 VAL A N 1
ATOM 1621 C CA . VAL A 1 195 ? -15.290 3.909 -2.962 1.00 89.00 195 VAL A CA 1
ATOM 1622 C C . VAL A 1 195 ? -15.499 3.424 -4.402 1.00 89.00 195 VAL A C 1
ATOM 1624 O O . VAL A 1 195 ? -15.092 2.321 -4.773 1.00 89.00 195 VAL A O 1
ATOM 1627 N N . ALA A 1 196 ? -16.057 4.283 -5.260 1.00 88.62 196 ALA A N 1
ATOM 1628 C CA . ALA A 1 196 ? -16.254 3.968 -6.673 1.00 88.62 196 ALA A CA 1
ATOM 1629 C C . ALA A 1 196 ? -14.933 3.888 -7.460 1.00 88.62 196 ALA A C 1
ATOM 1631 O O . ALA A 1 196 ? -14.855 3.146 -8.441 1.00 88.62 196 ALA A O 1
ATOM 1632 N N . LYS A 1 197 ? -13.902 4.645 -7.060 1.00 91.06 197 LYS A N 1
ATOM 1633 C CA . LYS A 1 197 ? -12.568 4.595 -7.679 1.00 91.06 197 LYS A CA 1
ATOM 1634 C C . LYS A 1 197 ? -11.814 3.333 -7.275 1.00 91.06 197 LYS A C 1
ATOM 1636 O O . LYS A 1 197 ? -11.274 2.661 -8.149 1.00 91.06 197 LYS A O 1
ATOM 1641 N N . ILE A 1 198 ? -11.862 2.965 -5.994 1.00 90.12 198 ILE A N 1
ATOM 1642 C CA . ILE A 1 198 ? -11.291 1.722 -5.460 1.00 90.12 198 ILE A CA 1
ATOM 1643 C C . ILE A 1 198 ? -11.853 0.519 -6.227 1.00 90.12 198 ILE A C 1
ATOM 1645 O O . ILE A 1 198 ? -11.086 -0.309 -6.705 1.00 90.12 198 ILE A O 1
ATOM 1649 N N . GLY A 1 199 ? -13.172 0.458 -6.442 1.00 85.69 199 GLY A N 1
ATOM 1650 C CA . GLY A 1 199 ? -13.785 -0.639 -7.204 1.00 85.69 199 GLY A CA 1
ATOM 1651 C C . GLY A 1 199 ? -13.355 -0.719 -8.680 1.00 85.69 199 GLY A C 1
ATOM 1652 O O . GLY A 1 199 ? -13.364 -1.800 -9.271 1.00 85.69 199 GLY A O 1
ATOM 1653 N N . LYS A 1 200 ? -12.966 0.408 -9.291 1.00 87.94 200 LYS A N 1
ATOM 1654 C CA . LYS A 1 200 ? -12.545 0.479 -10.703 1.00 87.94 200 LYS A CA 1
ATOM 1655 C C . LYS A 1 200 ? -11.048 0.256 -10.911 1.00 87.94 200 LYS A C 1
ATOM 1657 O O . LYS A 1 200 ? -10.665 -0.173 -11.997 1.00 87.94 200 LYS A O 1
ATOM 1662 N N . SER A 1 201 ? -10.225 0.575 -9.917 1.00 90.44 201 SER A N 1
ATOM 1663 C CA . SER A 1 201 ? -8.771 0.510 -10.037 1.00 90.44 201 SER A CA 1
ATOM 1664 C C . SER A 1 201 ? -8.280 -0.936 -10.096 1.00 90.44 201 SER A C 1
ATOM 1666 O O . SER A 1 201 ? -8.582 -1.738 -9.213 1.00 90.44 201 SER A O 1
ATOM 1668 N N . LYS A 1 202 ? -7.486 -1.275 -11.119 1.00 88.50 202 LYS A N 1
ATOM 1669 C CA . LYS A 1 202 ? -6.905 -2.624 -11.267 1.00 88.50 202 LYS A CA 1
ATOM 1670 C C . LYS A 1 202 ? -5.902 -2.911 -10.152 1.00 88.50 202 LYS A C 1
ATOM 1672 O O . LYS A 1 202 ? -5.828 -4.029 -9.643 1.00 88.50 202 LYS A O 1
ATOM 1677 N N . PHE A 1 203 ? -5.160 -1.890 -9.735 1.00 90.69 203 PHE A N 1
ATOM 1678 C CA . PHE A 1 203 ? -4.251 -1.942 -8.607 1.00 90.69 203 PHE A CA 1
ATOM 1679 C C . PHE A 1 203 ? -4.999 -2.333 -7.332 1.00 90.69 203 PHE A C 1
ATOM 1681 O O . PHE A 1 203 ? -4.555 -3.246 -6.638 1.00 90.69 203 PHE A O 1
ATOM 1688 N N . MET A 1 204 ? -6.159 -1.721 -7.080 1.00 90.19 204 MET A N 1
ATOM 1689 C CA . MET A 1 204 ? -6.960 -1.957 -5.873 1.00 90.19 204 MET A CA 1
ATOM 1690 C C . MET A 1 204 ? -7.777 -3.255 -5.890 1.00 90.19 204 MET A C 1
ATOM 1692 O O . MET A 1 204 ? -8.315 -3.647 -4.859 1.00 90.19 204 MET A O 1
ATOM 1696 N N . GLN A 1 205 ? -7.899 -3.927 -7.038 1.00 84.75 205 GLN A N 1
ATOM 1697 C CA . GLN A 1 205 ? -8.822 -5.053 -7.182 1.00 84.75 205 GLN A CA 1
ATOM 1698 C C . GLN A 1 205 ? -8.391 -6.339 -6.479 1.00 84.75 205 GLN A C 1
ATOM 1700 O O . GLN A 1 205 ? -9.268 -7.103 -6.105 1.00 84.75 205 GLN A O 1
ATOM 1705 N N . ASN A 1 206 ? -7.091 -6.594 -6.309 1.00 79.25 206 ASN A N 1
ATOM 1706 C CA . ASN A 1 206 ? -6.584 -7.818 -5.678 1.00 79.25 206 ASN A CA 1
ATOM 1707 C C . ASN A 1 206 ? -5.203 -7.594 -5.051 1.00 79.25 206 ASN A C 1
ATOM 1709 O O . ASN A 1 206 ? -4.395 -6.834 -5.594 1.00 79.25 206 ASN A O 1
ATOM 1713 N N . GLY A 1 207 ? -4.897 -8.328 -3.977 1.00 79.69 207 GLY A N 1
ATOM 1714 C CA . GLY A 1 207 ? -3.540 -8.437 -3.428 1.00 79.69 207 GLY A CA 1
ATOM 1715 C C . GLY A 1 207 ? -3.083 -7.263 -2.560 1.00 79.69 207 GLY A C 1
ATOM 1716 O O . GLY A 1 207 ? -1.878 -7.102 -2.365 1.00 79.69 207 GLY A O 1
ATOM 1717 N N . ILE A 1 208 ? -4.014 -6.443 -2.053 1.00 91.50 208 ILE A N 1
ATOM 1718 C CA . ILE A 1 208 ? -3.701 -5.440 -1.029 1.00 91.50 208 ILE A CA 1
ATOM 1719 C C . ILE A 1 208 ? -3.760 -6.097 0.345 1.00 91.50 208 ILE A C 1
ATOM 1721 O O . ILE A 1 208 ? -4.837 -6.418 0.843 1.00 91.50 208 ILE A O 1
ATOM 1725 N N . SER A 1 209 ? -2.594 -6.278 0.958 1.00 92.06 209 SER A N 1
ATOM 1726 C CA . SER A 1 209 ? -2.477 -6.892 2.280 1.00 92.06 209 SER A CA 1
ATOM 1727 C C . SER A 1 209 ? -2.661 -5.887 3.413 1.00 92.06 209 SER A C 1
ATOM 1729 O O . SER A 1 209 ? -3.094 -6.268 4.495 1.00 92.06 209 SER A O 1
ATOM 1731 N N . TYR A 1 210 ? -2.330 -4.612 3.186 1.00 94.31 210 TYR A N 1
ATOM 1732 C CA . TYR A 1 210 ? -2.321 -3.607 4.246 1.00 94.31 210 TYR A CA 1
ATOM 1733 C C . TYR A 1 210 ? -2.660 -2.203 3.736 1.00 94.31 210 TYR A C 1
ATOM 1735 O O . TYR A 1 210 ? -2.143 -1.776 2.699 1.00 94.31 210 TYR A O 1
ATOM 1743 N N . ILE A 1 211 ? -3.505 -1.481 4.478 1.00 94.81 211 ILE A N 1
ATOM 1744 C CA . ILE A 1 211 ? -3.854 -0.079 4.228 1.00 94.81 211 ILE A CA 1
ATOM 1745 C C . ILE A 1 211 ? -3.768 0.719 5.531 1.00 94.81 211 ILE A C 1
ATOM 1747 O O . ILE A 1 211 ? -4.485 0.436 6.487 1.00 94.81 211 ILE A O 1
ATOM 1751 N N . ARG A 1 212 ? -2.958 1.780 5.536 1.00 95.00 212 ARG A N 1
ATOM 1752 C CA . ARG A 1 212 ? -2.839 2.757 6.620 1.00 95.00 212 ARG A CA 1
ATOM 1753 C C . ARG A 1 212 ? -3.317 4.137 6.178 1.00 95.00 212 ARG A C 1
ATOM 1755 O O . ARG A 1 212 ? -2.767 4.706 5.231 1.00 95.00 212 ARG A O 1
ATOM 1762 N N . VAL A 1 213 ? -4.293 4.689 6.895 1.00 94.38 213 VAL A N 1
ATOM 1763 C CA . VAL A 1 213 ? -4.951 5.983 6.624 1.00 94.38 213 VAL A CA 1
ATOM 1764 C C . VAL A 1 213 ? -4.991 6.856 7.874 1.00 94.38 213 VAL A C 1
ATOM 1766 O O . VAL A 1 213 ? -4.888 6.355 8.990 1.00 94.38 213 VAL A O 1
ATOM 1769 N N . GLU A 1 214 ? -5.167 8.166 7.710 1.00 92.38 214 GLU A N 1
ATOM 1770 C CA . GLU A 1 214 ? -5.299 9.095 8.829 1.00 92.38 214 GLU A CA 1
ATOM 1771 C C . GLU A 1 214 ? -6.588 8.812 9.594 1.00 92.38 214 GLU A C 1
ATOM 1773 O O . GLU A 1 214 ? -6.570 8.611 10.805 1.00 92.38 214 GLU A O 1
ATOM 1778 N N . THR A 1 215 ? -7.703 8.767 8.870 1.00 88.56 215 THR A N 1
ATOM 1779 C CA . THR A 1 215 ? -9.025 8.453 9.403 1.00 88.56 215 THR A CA 1
ATOM 1780 C C . THR A 1 215 ? -9.871 7.756 8.334 1.00 88.56 215 THR A C 1
ATOM 1782 O O . THR A 1 215 ? -9.544 7.786 7.144 1.00 88.56 215 THR A O 1
ATOM 1785 N N . CYS A 1 216 ? -10.967 7.118 8.744 1.00 87.25 216 CYS A N 1
ATOM 1786 C CA . CYS A 1 216 ? -11.888 6.418 7.849 1.00 87.25 216 CYS A CA 1
ATOM 1787 C C . CYS A 1 216 ? -13.331 6.901 8.088 1.00 87.25 216 CYS A C 1
ATOM 1789 O O . CYS A 1 216 ? -14.070 6.252 8.827 1.00 87.25 216 CYS A O 1
ATOM 1791 N N . PRO A 1 217 ? -13.752 8.040 7.498 1.00 86.19 217 PRO A N 1
ATOM 1792 C CA . PRO A 1 217 ? -15.051 8.672 7.780 1.00 86.19 217 PRO A CA 1
ATOM 1793 C C . PRO A 1 217 ? -16.265 7.795 7.432 1.00 86.19 217 PRO A C 1
ATOM 1795 O O . PRO A 1 217 ? -17.330 7.900 8.051 1.00 86.19 217 PRO A O 1
ATOM 1798 N N . HIS A 1 218 ? -16.088 6.914 6.446 1.00 87.31 218 HIS A N 1
ATOM 1799 C CA . HIS A 1 218 ? -17.112 6.040 5.874 1.00 87.31 218 HIS A CA 1
ATOM 1800 C C . HIS A 1 218 ? -16.682 4.567 5.963 1.00 87.31 218 HIS A C 1
ATOM 1802 O O . HIS A 1 218 ? -16.422 3.933 4.934 1.00 87.31 218 HIS A O 1
ATOM 1808 N N . PRO A 1 219 ? -16.534 3.999 7.176 1.00 85.38 219 PRO A N 1
ATOM 1809 C CA . PRO A 1 219 ? -15.907 2.693 7.330 1.00 85.38 219 PRO A CA 1
ATOM 1810 C C . PRO A 1 219 ? -16.799 1.558 6.822 1.00 85.38 219 PRO A C 1
ATOM 1812 O O . PRO A 1 219 ? -16.286 0.594 6.268 1.00 85.38 219 PRO A O 1
ATOM 1815 N N . ILE A 1 220 ? -18.128 1.683 6.918 1.00 84.69 220 ILE A N 1
ATOM 1816 C CA . ILE A 1 220 ? -19.054 0.680 6.373 1.00 84.69 220 ILE A CA 1
ATOM 1817 C C . ILE A 1 220 ? -18.903 0.609 4.854 1.00 84.69 220 ILE A C 1
ATOM 1819 O O . ILE A 1 220 ? -18.854 -0.479 4.299 1.00 84.69 220 ILE A O 1
ATOM 1823 N N . GLU A 1 221 ? -18.826 1.743 4.172 1.00 88.75 221 GLU A N 1
ATOM 1824 C CA . GLU A 1 221 ? -18.735 1.798 2.718 1.00 88.75 221 GLU A CA 1
ATOM 1825 C C . GLU A 1 221 ? -17.339 1.416 2.210 1.00 88.75 221 GLU A C 1
ATOM 1827 O O . GLU A 1 221 ? -17.228 0.818 1.144 1.00 88.75 221 GLU A O 1
ATOM 1832 N N . THR A 1 222 ? -16.290 1.730 2.977 1.00 87.19 222 THR A N 1
ATOM 1833 C CA . THR A 1 222 ? -14.891 1.546 2.557 1.00 87.19 222 THR A CA 1
ATOM 1834 C C . THR A 1 222 ? -14.356 0.152 2.882 1.00 87.19 222 THR A C 1
ATOM 1836 O O . THR A 1 222 ? -13.774 -0.496 2.017 1.00 87.19 222 THR A O 1
ATOM 1839 N N . LEU A 1 223 ? -14.560 -0.343 4.106 1.00 87.06 223 LEU A N 1
ATOM 1840 C CA . LEU A 1 223 ? -14.007 -1.635 4.530 1.00 87.06 223 LEU A CA 1
ATOM 1841 C C . LEU A 1 223 ? -14.838 -2.808 3.988 1.00 87.06 223 LEU A C 1
ATOM 1843 O O . LEU A 1 223 ? -14.284 -3.862 3.713 1.00 87.06 223 LEU A O 1
ATOM 1847 N N . ASN A 1 224 ? -16.147 -2.633 3.746 1.00 85.88 224 ASN A N 1
ATOM 1848 C CA . ASN A 1 224 ? -16.977 -3.692 3.145 1.00 85.88 224 ASN A CA 1
ATOM 1849 C C . ASN A 1 224 ? -16.786 -3.850 1.625 1.00 85.88 224 ASN A C 1
ATOM 1851 O O . ASN A 1 224 ? -17.540 -4.603 1.001 1.00 85.88 224 ASN A O 1
ATOM 1855 N N . ILE A 1 225 ? -15.842 -3.138 1.001 1.00 86.56 225 ILE A N 1
ATOM 1856 C CA . ILE A 1 225 ? -15.525 -3.357 -0.412 1.00 86.56 225 ILE A CA 1
ATOM 1857 C C . ILE A 1 225 ? -15.063 -4.816 -0.555 1.00 86.56 225 ILE A C 1
ATOM 1859 O O . ILE A 1 225 ? -14.079 -5.187 0.083 1.00 86.56 225 ILE A O 1
ATOM 1863 N N . PRO A 1 226 ? -15.723 -5.651 -1.386 1.00 83.56 226 PRO A N 1
ATOM 1864 C CA . PRO A 1 226 ? -15.448 -7.091 -1.433 1.00 83.56 226 PRO A CA 1
ATOM 1865 C C . PRO A 1 226 ? -13.972 -7.438 -1.653 1.00 83.56 226 PRO A C 1
ATOM 1867 O O . PRO A 1 226 ? -13.464 -8.388 -1.069 1.00 83.56 226 PRO A O 1
ATOM 1870 N N . ASN A 1 227 ? -13.280 -6.620 -2.445 1.00 84.31 227 ASN A N 1
ATOM 1871 C CA . ASN A 1 227 ? -11.878 -6.801 -2.814 1.00 84.31 227 ASN A CA 1
ATOM 1872 C C . ASN A 1 227 ? -10.890 -6.511 -1.668 1.00 84.31 227 ASN A C 1
ATOM 1874 O O . ASN A 1 227 ? -9.716 -6.843 -1.789 1.00 84.31 227 ASN A O 1
ATOM 1878 N N . LEU A 1 228 ? -11.348 -5.871 -0.586 1.00 86.06 228 LEU A N 1
ATOM 1879 C CA . LEU A 1 228 ? -10.534 -5.461 0.564 1.00 86.06 228 LEU A CA 1
ATOM 1880 C C . LEU A 1 228 ? -10.916 -6.202 1.854 1.00 86.06 228 LEU A C 1
ATOM 1882 O O . LEU A 1 228 ? -10.491 -5.809 2.938 1.00 86.06 228 LEU A O 1
ATOM 1886 N N . LYS A 1 229 ? -11.722 -7.268 1.753 1.00 82.56 229 LYS A N 1
ATOM 1887 C CA . LYS A 1 229 ? -12.226 -8.019 2.913 1.00 82.56 229 LYS A CA 1
ATOM 1888 C C . LYS A 1 229 ? -11.095 -8.581 3.786 1.00 82.56 229 LYS A C 1
ATOM 1890 O O . LYS A 1 229 ? -11.187 -8.527 5.010 1.00 82.56 229 LYS A O 1
ATOM 1895 N N . ASP A 1 230 ? -10.038 -9.080 3.149 1.00 84.00 230 ASP A N 1
ATOM 1896 C CA . ASP A 1 230 ? -8.885 -9.698 3.818 1.00 84.00 230 ASP A CA 1
ATOM 1897 C C . ASP A 1 230 ? -7.727 -8.705 4.034 1.00 84.00 230 ASP A C 1
ATOM 1899 O O . ASP A 1 230 ? -6.626 -9.088 4.424 1.00 84.00 230 ASP A O 1
ATOM 1903 N N . THR A 1 231 ? -7.947 -7.418 3.754 1.00 89.62 231 THR A N 1
ATOM 1904 C CA . THR A 1 231 ? -6.942 -6.372 3.942 1.00 89.62 231 THR A CA 1
ATOM 1905 C C . THR A 1 231 ? -6.868 -5.971 5.411 1.00 89.62 231 THR A C 1
ATOM 1907 O O . THR A 1 231 ? -7.887 -5.659 6.024 1.00 89.62 231 THR A O 1
ATOM 1910 N N . SER A 1 232 ? -5.659 -5.897 5.966 1.00 92.00 232 SER A N 1
ATOM 1911 C CA . SER A 1 232 ? -5.439 -5.330 7.297 1.00 92.00 232 SER A CA 1
ATOM 1912 C C . SER A 1 232 ? -5.486 -3.805 7.240 1.00 92.00 232 SER A C 1
ATOM 1914 O O . SER A 1 232 ? -4.732 -3.178 6.492 1.00 92.00 232 SER A O 1
ATOM 1916 N N . TRP A 1 233 ? -6.350 -3.194 8.045 1.00 93.25 233 TRP A N 1
ATOM 1917 C CA . TRP A 1 233 ? -6.500 -1.739 8.098 1.00 93.25 233 TRP A CA 1
ATOM 1918 C C . TRP A 1 233 ? -5.812 -1.153 9.325 1.00 93.25 233 TRP A C 1
ATOM 1920 O O . TRP A 1 233 ? -5.924 -1.708 10.409 1.00 93.25 233 TRP A O 1
ATOM 1930 N N . SER A 1 234 ? -5.153 -0.007 9.169 1.00 93.62 234 SER A N 1
ATOM 1931 C CA . SER A 1 234 ? -4.620 0.812 10.260 1.00 93.62 234 SER A CA 1
ATOM 1932 C C . SER A 1 234 ? -5.120 2.246 10.119 1.00 93.62 234 SER A C 1
ATOM 1934 O O . SER A 1 234 ? -4.959 2.890 9.081 1.00 93.62 234 SER A O 1
ATOM 1936 N N . ILE A 1 235 ? -5.775 2.742 11.162 1.00 92.94 235 ILE A N 1
ATOM 1937 C CA . ILE A 1 235 ? -6.406 4.059 11.205 1.00 92.94 235 ILE A CA 1
ATOM 1938 C C . ILE A 1 235 ? -5.658 4.896 12.241 1.00 92.94 235 ILE A C 1
ATOM 1940 O O . ILE A 1 235 ? -5.707 4.603 13.432 1.00 92.94 235 ILE A O 1
ATOM 1944 N N . CYS A 1 236 ? -4.960 5.948 11.818 1.00 90.94 236 CYS A N 1
ATOM 1945 C CA . CYS A 1 236 ? -4.088 6.691 12.728 1.00 90.94 236 CYS A CA 1
ATOM 1946 C C . CYS A 1 236 ? -4.847 7.471 13.809 1.00 90.94 236 CYS A C 1
ATOM 1948 O O . CYS A 1 236 ? -4.326 7.648 14.909 1.00 90.94 236 CYS A O 1
ATOM 1950 N N . LYS A 1 237 ? -6.035 7.992 13.488 1.00 88.38 237 LYS A N 1
ATOM 1951 C CA . LYS A 1 237 ? -6.818 8.850 14.378 1.00 88.38 237 LYS A CA 1
ATOM 1952 C C . LYS A 1 237 ? -8.293 8.490 14.381 1.00 88.38 237 LYS A C 1
ATOM 1954 O O . LYS A 1 237 ? -8.959 8.415 13.341 1.00 88.38 237 LYS A O 1
ATOM 1959 N N . LEU A 1 238 ? -8.813 8.393 15.594 1.00 83.56 238 LEU A N 1
ATOM 1960 C CA . LEU A 1 238 ? -10.209 8.155 15.886 1.00 83.56 238 LEU A CA 1
ATOM 1961 C C . LEU A 1 238 ? -10.751 9.243 16.826 1.00 83.56 238 LEU A C 1
ATOM 1963 O O . LEU A 1 238 ? -10.831 9.067 18.041 1.00 83.56 238 LEU A O 1
ATOM 1967 N N . ASP A 1 239 ? -11.138 10.371 16.232 1.00 72.00 239 ASP A N 1
ATOM 1968 C CA . ASP A 1 239 ? -11.613 11.553 16.968 1.00 72.00 239 ASP A CA 1
ATOM 1969 C C . ASP A 1 239 ? -13.149 11.687 16.996 1.00 72.00 239 ASP A C 1
ATOM 1971 O O . ASP A 1 239 ? -13.685 12.601 17.621 1.00 72.00 239 ASP A O 1
ATOM 1975 N N . ASN A 1 240 ? -13.879 10.795 16.316 1.00 71.62 240 ASN A N 1
ATOM 1976 C CA . ASN A 1 240 ? -15.338 10.844 16.213 1.00 71.62 240 ASN A CA 1
ATOM 1977 C C . ASN A 1 240 ? -15.975 9.601 16.850 1.00 71.62 240 ASN A C 1
ATOM 1979 O O . ASN A 1 240 ? -15.835 8.496 16.328 1.00 71.62 240 ASN A O 1
ATOM 1983 N N . GLU A 1 241 ? -16.736 9.798 17.932 1.00 65.12 241 GLU A N 1
ATOM 1984 C CA . GLU A 1 241 ? -17.417 8.724 18.677 1.00 65.12 241 GLU A CA 1
ATOM 1985 C C . GLU A 1 241 ? -18.329 7.864 17.779 1.00 65.12 241 GLU A C 1
ATOM 1987 O O . GLU A 1 241 ? -18.387 6.643 17.919 1.00 65.12 241 GLU A O 1
ATOM 1992 N N . ASN A 1 242 ? -18.975 8.466 16.772 1.00 69.50 242 ASN A N 1
ATOM 1993 C CA . ASN A 1 242 ? -19.846 7.738 15.844 1.00 69.50 242 ASN A CA 1
ATOM 1994 C C . ASN A 1 242 ? -19.082 6.823 14.876 1.00 69.50 242 ASN A C 1
ATOM 1996 O O . ASN A 1 242 ? -19.689 5.952 14.247 1.00 69.50 242 ASN A O 1
ATOM 2000 N N . LEU A 1 243 ? -17.775 7.029 14.709 1.00 74.50 243 LEU A N 1
ATOM 2001 C CA . LEU A 1 243 ? -16.947 6.261 13.781 1.00 74.50 243 LEU A CA 1
ATOM 2002 C C . LEU A 1 243 ? -16.722 4.838 14.298 1.00 74.50 243 LEU A C 1
ATOM 2004 O O . LEU A 1 243 ? -16.790 3.891 13.518 1.00 74.50 243 LEU A O 1
ATOM 2008 N N . MET A 1 244 ? -16.575 4.676 15.616 1.00 74.75 244 MET A N 1
ATOM 2009 C CA . MET A 1 244 ? -16.380 3.371 16.257 1.00 74.75 244 MET A CA 1
ATOM 2010 C C . MET A 1 244 ? -17.541 2.421 16.026 1.00 74.75 244 MET A C 1
ATOM 2012 O O . MET A 1 244 ? -17.347 1.294 15.577 1.00 74.75 244 MET A O 1
ATOM 2016 N N . ASN A 1 245 ? -18.765 2.898 16.241 1.00 73.12 245 ASN A N 1
ATOM 2017 C CA . ASN A 1 245 ? -19.963 2.085 16.038 1.00 73.12 245 ASN A CA 1
ATOM 2018 C C . ASN A 1 245 ? -20.097 1.602 14.591 1.00 73.12 245 ASN A C 1
ATOM 2020 O O . ASN A 1 245 ? -20.645 0.528 14.339 1.00 73.12 245 ASN A O 1
ATOM 2024 N N . LYS A 1 246 ? -19.594 2.388 13.634 1.00 79.12 246 LYS A N 1
ATOM 2025 C CA . LYS A 1 246 ? -19.570 2.018 12.219 1.00 79.12 246 LYS A CA 1
ATOM 2026 C C . LYS A 1 246 ? -18.407 1.076 11.884 1.00 79.12 246 LYS A C 1
ATOM 2028 O O . LYS A 1 246 ? -18.593 0.200 11.046 1.00 79.12 246 LYS A O 1
ATOM 2033 N N . LEU A 1 247 ? -17.251 1.206 12.544 1.00 79.38 247 LEU A N 1
ATOM 2034 C CA . LEU A 1 247 ? -16.106 0.299 12.381 1.00 79.38 247 LEU A CA 1
ATOM 2035 C C . LEU A 1 247 ? -16.436 -1.136 12.812 1.00 79.38 247 LEU A C 1
ATOM 2037 O O . LEU A 1 247 ? -16.087 -2.070 12.102 1.00 79.38 247 LEU A O 1
ATOM 2041 N N . ILE A 1 248 ? -17.179 -1.322 13.908 1.00 75.00 248 ILE A N 1
ATOM 2042 C CA . ILE A 1 248 ? -17.609 -2.660 14.373 1.00 75.00 248 ILE A CA 1
ATOM 2043 C C . ILE A 1 248 ? -18.523 -3.357 13.347 1.00 75.00 248 ILE A C 1
ATOM 2045 O O . ILE A 1 248 ? -18.557 -4.584 13.247 1.00 75.00 248 ILE A O 1
ATOM 2049 N N . GLN A 1 249 ? -19.288 -2.571 12.584 1.00 74.25 249 GLN A N 1
ATOM 2050 C CA . GLN A 1 249 ? -20.213 -3.067 11.559 1.00 74.25 249 GLN A CA 1
ATOM 2051 C C . GLN A 1 249 ? -19.535 -3.348 10.214 1.00 74.25 249 GLN A C 1
ATOM 2053 O O . GLN A 1 249 ? -20.129 -4.007 9.350 1.00 74.25 249 GLN A O 1
ATOM 2058 N N . ALA A 1 250 ? -18.328 -2.825 10.007 1.00 76.50 250 ALA A N 1
ATOM 2059 C CA . ALA A 1 250 ? -17.543 -3.125 8.828 1.00 76.50 250 ALA A CA 1
ATOM 2060 C C . ALA A 1 250 ? -17.052 -4.580 8.857 1.00 76.50 250 ALA A C 1
ATOM 2062 O O . ALA A 1 250 ? -16.872 -5.166 9.919 1.00 76.50 250 ALA A O 1
ATOM 2063 N N . ALA A 1 251 ? -16.875 -5.175 7.682 1.00 68.69 251 ALA A N 1
ATOM 2064 C CA . ALA A 1 251 ? -16.255 -6.477 7.500 1.00 68.69 251 ALA A CA 1
ATOM 2065 C C . ALA A 1 251 ? -14.792 -6.267 7.127 1.00 68.69 251 ALA A C 1
ATOM 2067 O O . ALA A 1 251 ? -14.506 -5.863 6.005 1.00 68.69 251 ALA A O 1
ATOM 2068 N N . SER A 1 252 ? -13.887 -6.531 8.060 1.00 75.25 252 SER A N 1
ATOM 2069 C CA . SER A 1 252 ? -12.446 -6.558 7.809 1.00 75.25 252 SER A CA 1
ATOM 2070 C C . SER A 1 252 ? -11.831 -7.738 8.550 1.00 75.25 252 SER A C 1
ATOM 2072 O O . SER A 1 252 ? -12.283 -8.066 9.641 1.00 75.25 252 SER A O 1
ATOM 2074 N N . GLY A 1 253 ? -10.791 -8.372 8.011 1.00 74.94 253 GLY A N 1
ATOM 2075 C CA . GLY A 1 253 ? -10.036 -9.370 8.777 1.00 74.94 253 GLY A CA 1
ATOM 2076 C C . GLY A 1 253 ? -9.437 -8.773 10.058 1.00 74.94 253 GLY A C 1
ATOM 2077 O O . GLY A 1 253 ? -9.576 -9.349 11.134 1.00 74.94 253 GLY A O 1
ATOM 2078 N N . TYR A 1 254 ? -8.849 -7.580 9.940 1.00 87.81 254 TYR A N 1
ATOM 2079 C CA . TYR A 1 254 ? -8.111 -6.904 11.007 1.00 87.81 254 TYR A CA 1
ATOM 2080 C C . TYR A 1 254 ? -8.276 -5.383 10.910 1.00 87.81 254 TYR A C 1
ATOM 2082 O O . TYR A 1 254 ? -8.197 -4.808 9.816 1.00 87.81 254 TYR A O 1
ATOM 2090 N N . VAL A 1 255 ? -8.485 -4.713 12.045 1.00 91.00 255 VAL A N 1
ATOM 2091 C CA . VAL A 1 255 ? -8.497 -3.245 12.137 1.00 91.00 255 VAL A CA 1
ATOM 2092 C C . VAL A 1 255 ? -7.646 -2.798 13.318 1.00 91.00 255 VAL A C 1
ATOM 2094 O O . VAL A 1 255 ? -7.961 -3.122 14.461 1.00 91.00 255 VAL A O 1
ATOM 2097 N N . SER A 1 256 ? -6.624 -1.986 13.053 1.00 91.75 256 SER A N 1
ATOM 2098 C CA . SER A 1 256 ? -5.894 -1.259 14.082 1.00 91.75 256 SER A CA 1
ATOM 2099 C C . SER 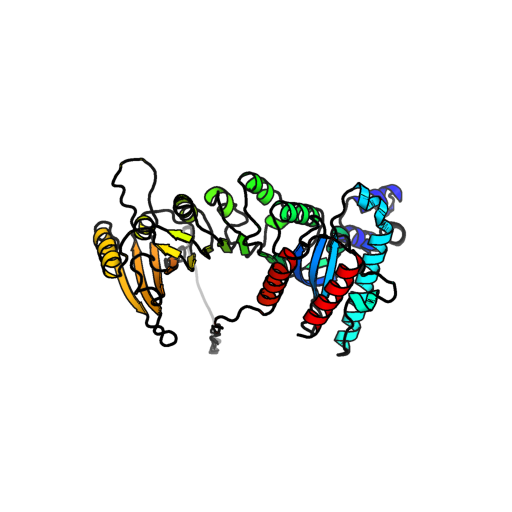A 1 256 ? -6.255 0.222 14.138 1.00 91.75 256 SER A C 1
ATOM 2101 O O . SER A 1 256 ? -6.513 0.853 13.111 1.00 91.75 256 SER A O 1
ATOM 2103 N N . VAL A 1 257 ? -6.243 0.795 15.339 1.00 91.25 257 VAL A N 1
ATOM 2104 C CA . VAL A 1 257 ? -6.396 2.234 15.579 1.00 91.25 257 VAL A CA 1
ATOM 2105 C C . VAL A 1 257 ? -5.198 2.730 16.380 1.00 91.25 257 VAL A C 1
ATOM 2107 O O . VAL A 1 257 ? -4.958 2.233 17.475 1.00 91.25 257 VAL A O 1
ATOM 2110 N N . ASP A 1 258 ? -4.450 3.701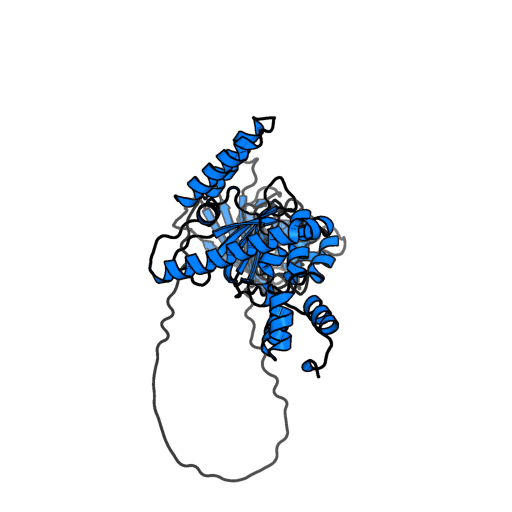 15.854 1.00 89.44 258 ASP A N 1
ATOM 2111 C CA . ASP A 1 258 ? -3.184 4.104 16.481 1.00 89.44 258 ASP A CA 1
ATOM 2112 C C . ASP A 1 258 ? -3.391 5.052 17.673 1.00 89.44 258 ASP A C 1
ATOM 2114 O O . ASP A 1 258 ? -2.614 4.996 18.624 1.00 89.44 258 ASP A O 1
ATOM 2118 N N . LYS A 1 259 ? -4.371 5.967 17.578 1.00 88.44 259 LYS A N 1
ATOM 2119 C CA . LYS A 1 259 ? -4.710 6.988 18.587 1.00 88.44 259 LYS A CA 1
ATOM 2120 C C . LYS A 1 259 ? -6.185 7.361 18.512 1.00 88.44 259 LYS A C 1
ATOM 2122 O O . LYS A 1 259 ? -6.769 7.413 17.426 1.00 88.44 259 LYS A O 1
ATOM 2127 N N . GLY A 1 260 ? -6.781 7.737 19.640 1.00 86.12 260 GLY A N 1
ATOM 2128 C CA . GLY A 1 260 ? -8.152 8.238 19.632 1.00 86.12 260 GLY A CA 1
ATOM 2129 C C . GLY A 1 260 ? -8.787 8.411 20.998 1.00 86.12 260 GLY A C 1
ATOM 2130 O O . GLY A 1 260 ? -8.133 8.354 22.042 1.00 86.12 260 GLY A O 1
ATOM 2131 N N . LYS A 1 261 ? -10.098 8.642 20.973 1.00 83.75 261 LYS A N 1
ATOM 2132 C CA . LYS A 1 261 ? -10.934 8.774 22.164 1.00 83.75 261 LYS A CA 1
ATOM 2133 C C . LYS A 1 261 ? -12.163 7.895 22.018 1.00 83.75 261 LYS A C 1
ATOM 2135 O O . LYS A 1 261 ? -12.854 7.978 21.004 1.00 83.75 261 LYS A O 1
ATOM 2140 N N . ILE A 1 262 ? -12.450 7.092 23.036 1.00 80.50 262 ILE A N 1
ATOM 2141 C CA . ILE A 1 262 ? -13.671 6.284 23.080 1.00 80.50 262 ILE A CA 1
ATOM 2142 C C . ILE A 1 262 ? -14.312 6.365 24.455 1.00 80.50 262 ILE A C 1
ATOM 2144 O O . ILE A 1 262 ? -13.651 6.612 25.461 1.00 80.50 262 ILE A O 1
ATOM 2148 N N . LYS A 1 263 ? -15.609 6.102 24.493 1.00 80.06 263 LYS A N 1
ATOM 2149 C CA . LYS A 1 263 ? -16.340 5.820 25.720 1.00 80.06 263 LYS A CA 1
ATOM 2150 C C . LYS A 1 263 ? -16.368 4.312 25.905 1.00 80.06 263 LYS A C 1
ATOM 2152 O O . LYS A 1 263 ? -17.102 3.622 25.202 1.00 80.06 263 LYS A O 1
ATOM 2157 N N . ILE A 1 264 ? -15.484 3.787 26.750 1.00 77.94 264 ILE A N 1
ATOM 2158 C CA . ILE A 1 264 ? -15.212 2.342 26.800 1.00 77.94 264 ILE A CA 1
ATOM 2159 C C . ILE A 1 264 ? -16.439 1.524 27.226 1.00 77.94 264 ILE A C 1
ATOM 2161 O O . ILE A 1 264 ? -16.679 0.456 26.659 1.00 77.94 264 ILE A O 1
ATOM 2165 N N . PHE A 1 265 ? -17.252 2.036 28.158 1.00 77.06 265 PHE A N 1
ATOM 2166 C CA . PHE A 1 265 ? -18.469 1.346 28.577 1.00 77.06 265 PHE A CA 1
ATOM 2167 C C . PHE A 1 265 ? -19.548 1.446 27.503 1.00 77.06 265 PHE A C 1
ATOM 2169 O O . PHE A 1 265 ? -20.134 0.426 27.158 1.00 77.06 265 PHE A O 1
ATOM 2176 N N . GLU A 1 266 ? -19.763 2.612 26.883 1.00 75.31 266 GLU A N 1
ATOM 2177 C CA . GLU A 1 266 ? -20.675 2.709 25.729 1.00 75.31 266 GLU A CA 1
ATOM 2178 C C . GLU A 1 266 ? -20.254 1.772 24.582 1.00 75.31 266 GLU A C 1
ATOM 2180 O O . GLU A 1 266 ? -21.100 1.110 23.985 1.00 75.31 266 GLU A O 1
ATOM 2185 N N . PHE A 1 267 ? -18.955 1.658 24.306 1.00 76.81 267 PHE A N 1
ATOM 2186 C CA . PHE A 1 267 ? -18.422 0.786 23.259 1.00 76.81 267 PHE A CA 1
ATOM 2187 C C . PHE A 1 267 ? -18.715 -0.705 23.524 1.00 76.81 267 PHE A C 1
ATOM 2189 O O . PHE A 1 267 ? -19.069 -1.435 22.593 1.00 76.81 267 PHE A O 1
ATOM 2196 N N . ILE A 1 268 ? -18.624 -1.155 24.783 1.00 75.44 268 ILE A N 1
ATOM 2197 C CA . ILE A 1 268 ? -18.782 -2.571 25.164 1.00 75.44 268 ILE A CA 1
ATOM 2198 C C . ILE A 1 268 ? -20.233 -2.923 25.541 1.00 75.44 268 ILE A C 1
ATOM 2200 O O . ILE A 1 268 ? -20.754 -3.946 25.087 1.00 75.44 268 ILE A O 1
ATOM 2204 N N . GLU A 1 269 ? -20.899 -2.079 26.334 1.00 67.38 269 GLU A N 1
ATOM 2205 C CA . GLU A 1 269 ? -22.241 -2.285 26.898 1.00 67.38 269 GLU A CA 1
ATOM 2206 C C . GLU A 1 269 ? -23.366 -1.804 25.962 1.00 67.38 269 GLU A C 1
ATOM 2208 O O . GLU A 1 269 ? -24.361 -2.507 25.757 1.00 67.38 269 GLU A O 1
ATOM 2213 N N . ALA A 1 270 ? -23.233 -0.591 25.415 1.00 53.31 270 ALA A N 1
ATOM 2214 C CA . ALA A 1 270 ? -24.324 0.368 25.171 1.00 53.31 270 ALA A CA 1
ATOM 2215 C C . ALA A 1 270 ? -25.757 -0.115 25.518 1.00 53.31 270 ALA A C 1
ATOM 2217 O O . ALA A 1 270 ? -26.574 -0.527 24.689 1.00 53.31 270 ALA A O 1
ATOM 2218 N N . SER A 1 271 ? -26.118 -0.027 26.795 1.00 42.06 271 SER A N 1
ATOM 2219 C CA . SER A 1 271 ? -27.521 -0.161 27.181 1.00 42.06 271 SER A CA 1
ATOM 2220 C C . SER A 1 271 ? -28.340 0.975 26.541 1.00 42.06 271 SER A C 1
ATOM 2222 O O . SER A 1 271 ? -28.064 2.153 26.765 1.00 42.06 271 SER A O 1
ATOM 2224 N N . ASP A 1 272 ? -29.349 0.630 25.740 1.00 40.31 272 ASP A N 1
ATOM 2225 C CA . ASP A 1 272 ? -30.334 1.586 25.235 1.00 40.31 272 ASP A CA 1
ATOM 2226 C C . ASP A 1 272 ? -31.199 2.060 26.414 1.00 40.31 272 ASP A C 1
ATOM 2228 O O . ASP A 1 272 ? -32.158 1.395 26.810 1.00 40.31 272 ASP A O 1
ATOM 2232 N N . LYS A 1 273 ? -30.833 3.187 27.034 1.00 45.12 273 LYS A N 1
ATOM 2233 C CA . LYS A 1 273 ? -31.715 3.864 27.997 1.00 45.12 273 LYS A CA 1
ATOM 2234 C C . LYS A 1 273 ? -32.714 4.799 27.312 1.00 45.12 273 LYS A C 1
ATOM 2236 O O . LYS A 1 273 ? -33.668 5.209 27.963 1.00 45.12 273 LYS A O 1
ATOM 2241 N N . ASN A 1 274 ? -32.550 5.102 26.021 1.00 39.75 274 ASN A N 1
ATOM 2242 C CA . ASN A 1 274 ? -33.365 6.079 25.302 1.00 39.75 274 ASN A CA 1
ATOM 2243 C C . ASN A 1 274 ? -33.757 5.543 23.922 1.00 39.75 274 ASN A C 1
ATOM 2245 O O . ASN A 1 274 ? -33.063 5.798 22.943 1.00 39.75 274 ASN A O 1
ATOM 2249 N N . GLN A 1 275 ? -34.916 4.878 23.877 1.00 40.62 275 GLN A N 1
ATOM 2250 C CA . GLN A 1 275 ? -35.627 4.359 22.702 1.00 40.62 275 GLN A CA 1
ATOM 2251 C C . GLN A 1 275 ? -35.502 5.215 21.422 1.00 40.62 275 GLN A C 1
ATOM 2253 O O . GLN A 1 275 ? -36.445 5.891 21.003 1.00 40.62 275 GLN A O 1
ATOM 2258 N N . SER A 1 276 ? -34.384 5.102 20.713 1.00 37.66 276 SER A N 1
ATOM 2259 C CA . SER A 1 276 ? -34.249 5.574 19.340 1.00 37.66 276 SER A CA 1
ATOM 2260 C C . SER A 1 276 ? -33.509 4.522 18.528 1.00 37.66 276 SER A C 1
ATOM 2262 O O . SER A 1 276 ? -32.295 4.532 18.365 1.00 37.66 276 SER A O 1
ATOM 2264 N N . ARG A 1 277 ? -34.319 3.557 18.084 1.00 40.03 277 ARG A N 1
ATOM 2265 C CA . ARG A 1 277 ? -34.159 2.668 16.925 1.00 40.03 277 ARG A CA 1
ATOM 2266 C C . ARG A 1 277 ? -32.787 2.743 16.229 1.00 40.03 277 ARG A C 1
ATOM 2268 O O . ARG A 1 277 ? -32.560 3.654 15.439 1.00 40.03 277 ARG A O 1
ATOM 2275 N N . ASN A 1 278 ? -31.987 1.684 16.429 1.00 38.38 278 ASN A N 1
ATOM 2276 C CA . ASN A 1 278 ? -31.052 1.045 15.470 1.00 38.38 278 ASN A CA 1
ATOM 2277 C C . ASN A 1 278 ? -29.599 0.805 15.930 1.00 38.38 278 ASN A C 1
ATOM 2279 O O . ASN A 1 278 ? -28.778 0.438 15.093 1.00 38.38 278 ASN A O 1
ATOM 2283 N N . PHE A 1 279 ? -29.271 0.881 17.221 1.00 42.69 279 PHE A N 1
ATOM 2284 C CA . PHE A 1 279 ? -27.926 0.525 17.693 1.00 42.69 279 PHE A CA 1
ATOM 2285 C C . PHE A 1 279 ? -27.973 -0.724 18.586 1.00 42.69 279 PHE A C 1
ATOM 2287 O O . PHE A 1 279 ? -28.425 -0.690 19.723 1.00 42.69 279 PHE A O 1
ATOM 2294 N N . LYS A 1 280 ? -27.581 -1.869 18.018 1.00 48.19 280 LYS A N 1
ATOM 2295 C CA . LYS A 1 280 ? -27.090 -3.036 18.779 1.00 48.19 280 LYS A CA 1
ATOM 2296 C C . LYS A 1 280 ? -25.564 -2.836 18.897 1.00 48.19 280 LYS A C 1
ATOM 2298 O O . LYS A 1 280 ? -25.044 -2.173 18.021 1.00 48.19 280 LYS A O 1
ATOM 2303 N N . ASN A 1 281 ? -24.858 -3.296 19.936 1.00 64.44 281 ASN A N 1
ATOM 2304 C CA . ASN A 1 281 ? -23.447 -2.882 20.221 1.00 64.44 281 ASN A CA 1
ATOM 2305 C C . ASN A 1 281 ? -22.474 -4.053 20.208 1.00 64.44 281 ASN A C 1
ATOM 2307 O O . ASN A 1 281 ? -22.931 -5.157 19.972 1.00 64.44 281 ASN A O 1
ATOM 2311 N N . PHE A 1 282 ? -21.177 -3.849 20.490 1.00 69.56 282 PHE A N 1
ATOM 2312 C CA . PHE A 1 282 ? -20.125 -4.871 20.355 1.00 69.56 282 PHE A CA 1
ATOM 2313 C C . PHE A 1 282 ? -20.554 -6.263 20.868 1.00 69.56 282 PHE A C 1
ATOM 2315 O O . PHE A 1 282 ? -20.809 -7.158 20.067 1.00 69.56 282 PHE A O 1
ATOM 2322 N N . LEU A 1 283 ? -20.797 -6.441 22.171 1.00 69.38 283 LEU A N 1
ATOM 2323 C CA . LEU A 1 283 ? -21.189 -7.754 22.718 1.00 69.38 283 LEU A CA 1
ATOM 2324 C C . LEU A 1 283 ? -22.621 -8.201 22.356 1.00 69.38 283 LEU A C 1
ATOM 2326 O O . LEU A 1 283 ? -22.953 -9.378 22.480 1.00 69.38 283 LEU A O 1
ATOM 2330 N N . ARG A 1 284 ? -23.482 -7.284 21.894 1.00 64.19 284 ARG A N 1
ATOM 2331 C CA . ARG A 1 284 ? -24.890 -7.548 21.524 1.00 64.19 284 ARG A CA 1
ATOM 2332 C C . ARG A 1 284 ? -25.120 -7.608 20.007 1.00 64.19 284 ARG A C 1
ATOM 2334 O O . ARG A 1 284 ? -26.247 -7.820 19.543 1.00 64.19 284 ARG A O 1
ATOM 2341 N N . PHE A 1 285 ? -24.075 -7.424 19.207 1.00 63.84 285 PHE A N 1
ATOM 2342 C CA . PHE A 1 285 ? -24.136 -7.464 17.759 1.00 63.84 285 PHE A CA 1
ATOM 2343 C C . PHE A 1 285 ? -2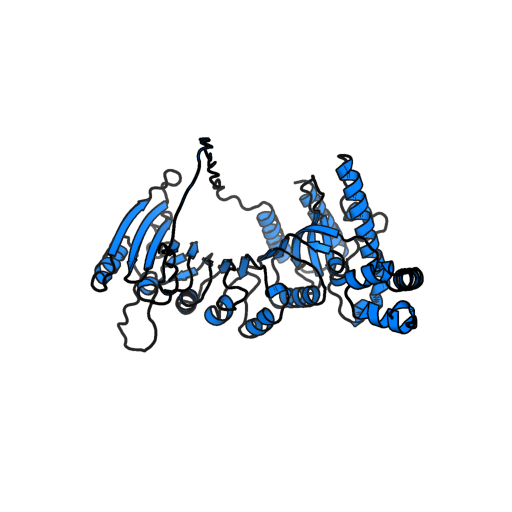4.064 -8.920 17.326 1.00 63.84 285 PHE A C 1
ATOM 2345 O O . PHE A 1 285 ? -23.001 -9.517 17.208 1.00 63.84 285 PHE A O 1
ATOM 2352 N N . SER A 1 286 ? -25.216 -9.464 16.943 1.00 53.66 286 SER A N 1
ATOM 2353 C CA . SER A 1 286 ? -25.305 -10.770 16.269 1.00 53.66 286 SER A CA 1
ATOM 2354 C C . SER A 1 286 ? -24.494 -10.877 14.960 1.00 53.66 286 SER A C 1
ATOM 2356 O O . SER A 1 286 ? -24.447 -11.947 14.369 1.00 53.66 286 SER A O 1
ATOM 2358 N N . LYS A 1 287 ? -23.918 -9.771 14.458 1.00 61.88 287 LYS A N 1
ATOM 2359 C CA . LYS A 1 287 ? -23.241 -9.676 13.156 1.00 61.88 287 LYS A CA 1
ATOM 2360 C C . LYS A 1 287 ? -21.972 -8.814 13.213 1.00 61.88 287 LYS A C 1
ATOM 2362 O O . LYS A 1 287 ? -21.783 -7.978 12.332 1.00 61.88 287 LYS A O 1
ATOM 2367 N N . ILE A 1 288 ? -21.123 -8.973 14.234 1.00 65.75 288 ILE A N 1
ATOM 2368 C CA . ILE A 1 288 ? -19.749 -8.453 14.127 1.00 65.75 288 ILE A CA 1
ATOM 2369 C C . ILE A 1 288 ? -19.057 -9.233 13.013 1.00 65.75 288 ILE A C 1
ATOM 2371 O O . ILE A 1 288 ? -18.992 -10.464 13.071 1.00 65.75 288 ILE A O 1
ATOM 2375 N N . LYS A 1 289 ? -18.590 -8.510 11.995 1.00 70.81 289 LYS A N 1
ATOM 2376 C CA . LYS A 1 289 ? -17.936 -9.093 10.820 1.00 70.81 289 LYS A CA 1
ATOM 2377 C C . LYS A 1 289 ? -16.413 -8.994 10.864 1.00 70.81 289 LYS A C 1
ATOM 2379 O O . LYS A 1 289 ? -15.774 -9.645 10.049 1.00 70.81 289 LYS A O 1
ATOM 2384 N N . THR A 1 290 ? -15.869 -8.185 11.770 1.00 72.38 290 THR A N 1
ATOM 2385 C CA . THR A 1 290 ? -14.426 -8.063 11.973 1.00 72.38 290 THR A CA 1
ATOM 2386 C C . THR A 1 290 ? -13.940 -9.050 13.018 1.00 72.38 290 THR A C 1
ATOM 2388 O O . THR A 1 290 ? -14.567 -9.183 14.071 1.00 72.38 290 THR A O 1
ATOM 2391 N N . ASN A 1 291 ? -12.840 -9.737 12.716 1.00 75.88 291 ASN A N 1
ATOM 2392 C CA . ASN A 1 291 ? -12.323 -10.811 13.563 1.00 75.88 291 ASN A CA 1
ATOM 2393 C C . ASN A 1 291 ? -11.385 -10.289 14.654 1.00 75.88 291 ASN A C 1
ATOM 2395 O O . ASN A 1 291 ? -11.392 -10.823 15.761 1.00 75.88 291 ASN A O 1
ATOM 2399 N N . GLU A 1 292 ? -10.609 -9.249 14.347 1.00 86.12 292 GLU A N 1
ATOM 2400 C CA . GLU A 1 292 ? -9.598 -8.706 15.248 1.00 86.12 292 GLU A CA 1
ATOM 2401 C C . GLU A 1 292 ? -9.578 -7.174 15.229 1.00 86.12 292 GLU A C 1
ATOM 2403 O O . GLU A 1 292 ? -9.550 -6.534 14.170 1.00 86.12 292 GLU A O 1
ATOM 2408 N N . PHE A 1 293 ? -9.583 -6.595 16.429 1.00 87.44 293 PHE A N 1
ATOM 2409 C CA . PHE A 1 293 ? -9.375 -5.176 16.674 1.00 87.44 293 PHE A CA 1
ATOM 2410 C C . PHE A 1 293 ? -8.162 -4.982 17.568 1.00 87.44 293 PHE A C 1
ATOM 2412 O O . PHE A 1 293 ? -8.071 -5.585 18.633 1.00 87.44 293 PHE A O 1
ATOM 2419 N N . TYR A 1 294 ? -7.295 -4.059 17.180 1.00 89.81 294 TYR A N 1
ATOM 2420 C CA . TYR A 1 294 ? -6.198 -3.594 18.016 1.00 89.81 294 TYR A CA 1
ATOM 2421 C C . TYR A 1 294 ? -6.272 -2.078 18.134 1.00 89.81 294 TYR A C 1
ATOM 2423 O O . TYR A 1 294 ? -6.375 -1.378 17.133 1.00 89.81 294 TYR A O 1
ATOM 2431 N N . MET A 1 295 ? -6.239 -1.525 19.334 1.00 88.94 295 MET A N 1
ATOM 2432 C CA . MET A 1 295 ? -6.223 -0.075 19.499 1.00 88.94 295 MET A CA 1
ATOM 2433 C C . MET A 1 295 ? -5.135 0.301 20.482 1.00 88.94 295 MET A C 1
ATOM 2435 O O . MET A 1 295 ? -5.137 -0.164 21.620 1.00 88.94 295 MET A O 1
ATOM 2439 N N . SER A 1 296 ? -4.224 1.156 20.035 1.00 86.25 296 SER A N 1
ATOM 2440 C CA . SER A 1 296 ? -3.169 1.728 20.859 1.00 86.25 296 SER A CA 1
ATOM 2441 C C . SER A 1 296 ? -3.513 3.162 21.256 1.00 86.25 296 SER A C 1
ATOM 2443 O O . SER A 1 296 ? -4.254 3.844 20.550 1.00 86.25 296 SER A O 1
ATOM 2445 N N . ASP A 1 297 ? -2.959 3.621 22.382 1.00 84.62 297 ASP A N 1
ATOM 2446 C CA . ASP A 1 297 ? -3.018 5.022 22.838 1.00 84.62 297 ASP A CA 1
ATOM 2447 C C . ASP A 1 297 ? -4.435 5.639 22.757 1.00 84.62 297 ASP A C 1
ATOM 2449 O O . ASP A 1 297 ? -4.647 6.741 22.231 1.00 84.62 297 ASP A O 1
ATOM 2453 N N . ILE A 1 298 ? -5.434 4.899 23.253 1.00 84.31 298 ILE A N 1
ATOM 2454 C CA . ILE A 1 298 ? -6.823 5.357 23.324 1.00 84.31 298 ILE A CA 1
ATOM 2455 C C . ILE A 1 298 ? -7.084 5.985 24.689 1.00 84.31 298 ILE A C 1
ATOM 2457 O O . ILE A 1 298 ? -6.719 5.432 25.724 1.00 84.31 298 ILE A O 1
ATOM 2461 N N . ARG A 1 299 ? -7.759 7.138 24.704 1.00 83.06 299 ARG A N 1
ATOM 2462 C CA . ARG A 1 299 ? -8.225 7.777 25.944 1.00 83.06 299 ARG A CA 1
ATOM 2463 C C . ARG A 1 299 ? -9.686 7.452 26.208 1.00 83.06 299 ARG A C 1
ATOM 2465 O O . ARG A 1 299 ? -10.517 7.581 25.303 1.00 83.06 299 ARG A O 1
ATOM 2472 N N . ASN A 1 300 ? -10.013 7.125 27.457 1.00 80.38 300 ASN A N 1
ATOM 2473 C CA . ASN A 1 300 ? -11.410 7.006 27.865 1.00 80.38 300 ASN A CA 1
ATOM 2474 C C . ASN A 1 300 ? -12.000 8.415 28.018 1.00 80.38 300 ASN A C 1
ATOM 2476 O O . ASN A 1 300 ? -11.411 9.255 28.686 1.00 80.38 300 ASN A O 1
ATOM 2480 N N . VAL A 1 301 ? -13.135 8.724 27.409 1.00 78.25 301 VAL A N 1
ATOM 2481 C CA . VAL A 1 301 ? -13.792 10.038 27.592 1.00 78.25 301 VAL A CA 1
ATOM 2482 C C . VAL A 1 301 ? -14.903 10.021 28.644 1.00 78.25 301 VAL A C 1
ATOM 2484 O O . VAL A 1 301 ? -15.394 11.084 29.018 1.00 78.25 301 VAL A O 1
ATOM 2487 N N . GLU A 1 302 ? -15.277 8.850 29.164 1.00 68.69 302 GLU A N 1
ATOM 2488 C CA . GLU A 1 302 ? -16.188 8.742 30.310 1.00 68.69 302 GLU A CA 1
ATOM 2489 C C . GLU A 1 302 ? -15.435 8.878 31.636 1.00 68.69 302 GLU A C 1
ATOM 2491 O O . GLU A 1 302 ? -14.233 8.628 31.700 1.00 68.69 302 GLU A O 1
ATOM 2496 N N . GLY A 1 303 ? -16.153 9.289 32.689 1.00 61.94 303 GLY A N 1
ATOM 2497 C CA . GLY A 1 303 ? -15.606 9.480 34.036 1.00 61.94 303 GLY A CA 1
ATOM 2498 C C . GLY A 1 303 ? -14.924 8.239 34.632 1.00 61.94 303 GLY A C 1
ATOM 2499 O O . GLY A 1 303 ? -14.844 7.192 33.999 1.00 61.94 303 GLY A O 1
ATOM 2500 N N . VAL A 1 304 ? -14.434 8.388 35.870 1.00 62.53 304 VAL A N 1
ATOM 2501 C CA . VAL A 1 304 ? -13.559 7.455 36.616 1.00 62.53 304 VAL A CA 1
ATOM 2502 C C . VAL A 1 304 ? -13.638 5.994 36.139 1.00 62.53 304 VAL A C 1
ATOM 2504 O O . VAL A 1 304 ? -14.559 5.251 36.478 1.00 62.53 304 VAL A O 1
ATOM 2507 N N . TRP A 1 305 ? -12.635 5.592 35.356 1.00 71.44 305 TRP A N 1
ATOM 2508 C CA . TRP A 1 305 ? -12.406 4.218 34.917 1.00 71.44 305 TRP A CA 1
ATOM 2509 C C . TRP A 1 305 ? -11.708 3.417 36.018 1.00 71.44 305 TRP A C 1
ATOM 2511 O O . TRP A 1 305 ? -10.742 3.887 36.617 1.00 71.44 305 TRP A O 1
ATOM 2521 N N . SER A 1 306 ? -12.169 2.192 36.269 1.00 77.69 306 SER A N 1
ATOM 2522 C CA . SER A 1 306 ? -11.479 1.237 37.137 1.00 77.69 306 SER A CA 1
ATOM 2523 C C . SER A 1 306 ? -11.788 -0.200 36.724 1.00 77.69 306 SER A C 1
ATOM 2525 O O . SER A 1 306 ? -12.822 -0.480 36.111 1.00 77.69 306 SER A O 1
ATOM 2527 N N . TRP A 1 307 ? -10.913 -1.133 37.108 1.00 81.38 307 TRP A N 1
ATOM 2528 C CA . TRP A 1 307 ? -11.156 -2.564 36.913 1.00 81.38 307 TRP A CA 1
ATOM 2529 C C . TRP A 1 307 ? -12.461 -3.026 37.577 1.00 81.38 307 TRP A C 1
ATOM 2531 O O . TRP A 1 307 ? -13.176 -3.855 37.018 1.00 81.38 307 TRP A O 1
ATOM 2541 N N . ASP A 1 308 ? -12.808 -2.454 38.732 1.00 82.62 308 ASP A N 1
ATOM 2542 C CA . ASP A 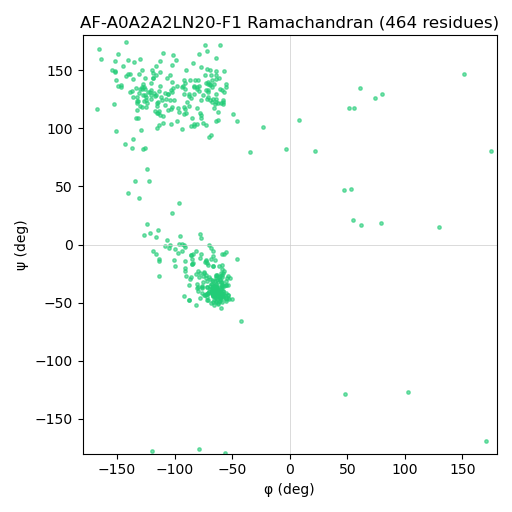1 308 ? -14.049 -2.767 39.446 1.00 82.62 308 ASP A CA 1
ATOM 2543 C C . ASP A 1 308 ? -15.284 -2.241 38.710 1.00 82.62 308 ASP A C 1
ATOM 2545 O O . ASP A 1 308 ? -16.296 -2.941 38.623 1.00 82.62 308 ASP A O 1
ATOM 2549 N N . ALA A 1 309 ? -15.201 -1.039 38.129 1.00 80.12 309 ALA A N 1
ATOM 2550 C CA . ALA A 1 309 ? -16.268 -0.483 37.302 1.00 80.12 309 ALA A CA 1
ATOM 2551 C C . ALA A 1 309 ? -16.499 -1.343 36.047 1.00 80.12 309 ALA A C 1
ATOM 2553 O O . ALA A 1 309 ? -17.645 -1.639 35.706 1.00 80.12 309 ALA A O 1
ATOM 2554 N N . PHE A 1 310 ? -15.423 -1.832 35.420 1.00 81.62 310 PHE A N 1
ATOM 2555 C CA . PHE A 1 310 ? -15.508 -2.751 34.284 1.00 81.62 310 PHE A CA 1
ATOM 2556 C C . PHE A 1 310 ? -16.113 -4.110 34.644 1.00 81.62 310 PHE A C 1
ATOM 2558 O O . PHE A 1 310 ? -17.017 -4.585 33.956 1.00 81.62 310 PHE A O 1
ATOM 2565 N N . ASN A 1 311 ? -15.689 -4.706 35.759 1.00 84.25 311 ASN A N 1
ATOM 2566 C CA . ASN A 1 311 ? -16.279 -5.945 36.266 1.00 84.25 311 ASN A CA 1
ATOM 2567 C C . ASN A 1 311 ? -17.769 -5.775 36.593 1.00 84.25 311 ASN A C 1
ATOM 2569 O O . ASN A 1 311 ? -18.579 -6.611 36.206 1.00 84.25 311 ASN A O 1
ATOM 2573 N N . THR A 1 312 ? -18.143 -4.663 37.233 1.00 84.25 312 THR A N 1
ATOM 2574 C CA . THR A 1 312 ? -19.543 -4.360 37.572 1.00 84.25 312 THR A CA 1
ATOM 2575 C C . THR A 1 312 ? -20.413 -4.233 36.317 1.00 84.25 312 THR A C 1
ATOM 2577 O O . THR A 1 312 ? -21.540 -4.732 36.294 1.00 84.25 312 THR A O 1
ATOM 2580 N N . MET A 1 313 ? -19.892 -3.607 35.256 1.00 83.19 313 MET A N 1
ATOM 2581 C CA . MET A 1 313 ? -20.565 -3.537 33.956 1.00 83.19 313 MET A CA 1
ATOM 2582 C C . MET A 1 313 ? -20.777 -4.943 33.363 1.00 83.19 313 MET A C 1
ATOM 2584 O O . MET A 1 313 ? -21.897 -5.277 32.976 1.00 83.19 313 MET A O 1
ATOM 2588 N N . LEU A 1 314 ? -19.743 -5.796 33.335 1.00 80.69 314 LEU A N 1
ATOM 2589 C CA . LEU A 1 314 ? -19.864 -7.173 32.830 1.00 80.69 314 LEU A CA 1
ATOM 2590 C C . LEU A 1 314 ? -20.825 -8.030 33.670 1.00 80.69 314 LEU A C 1
ATOM 2592 O O . LEU A 1 314 ? -21.598 -8.815 33.120 1.00 80.69 314 LEU A O 1
ATOM 2596 N N . ASP A 1 315 ? -20.836 -7.854 34.991 1.00 82.06 315 ASP A N 1
ATOM 2597 C CA . ASP A 1 315 ? -21.790 -8.508 35.890 1.00 82.06 315 ASP A CA 1
ATOM 2598 C C . ASP A 1 315 ? -23.242 -8.120 35.578 1.00 82.06 315 ASP A C 1
ATOM 2600 O O . ASP A 1 315 ? -24.138 -8.969 35.635 1.00 82.06 315 ASP A O 1
ATOM 2604 N N . GLY A 1 316 ? -23.479 -6.865 35.184 1.00 77.38 316 GLY A N 1
ATOM 2605 C CA . GLY A 1 316 ? -24.781 -6.385 34.718 1.00 77.38 316 GLY A CA 1
ATOM 2606 C C . GLY A 1 316 ? -25.293 -7.117 33.471 1.00 77.38 316 GLY A C 1
ATOM 2607 O O . GLY A 1 316 ? -26.505 -7.297 33.323 1.00 77.38 316 GLY A O 1
ATOM 2608 N N . LEU A 1 317 ? -24.380 -7.603 32.624 1.00 73.69 317 LEU A N 1
ATOM 2609 C CA . LEU A 1 317 ? -24.671 -8.315 31.376 1.00 73.69 317 LEU A CA 1
ATOM 2610 C C . LEU A 1 317 ? -24.899 -9.826 31.559 1.00 73.69 317 LEU A C 1
ATOM 2612 O O . LEU A 1 317 ? -25.382 -10.480 30.637 1.00 73.69 317 LEU A O 1
ATOM 2616 N N . LYS A 1 318 ? -24.649 -10.396 32.749 1.00 69.19 318 LYS A N 1
ATOM 2617 C CA . LYS A 1 318 ? -24.900 -11.828 33.035 1.00 69.19 318 LYS A CA 1
ATOM 2618 C C . LYS A 1 318 ? -26.353 -12.256 32.815 1.00 69.19 318 LYS A C 1
ATOM 2620 O O . LYS A 1 318 ? -26.624 -13.430 32.578 1.00 69.19 318 LYS A O 1
ATOM 2625 N N . LYS A 1 319 ? -27.294 -11.310 32.892 1.00 66.69 319 LYS A N 1
ATOM 2626 C CA . LYS A 1 319 ? -28.720 -11.545 32.609 1.00 66.69 319 LYS A CA 1
ATOM 2627 C C . LYS A 1 319 ? -28.995 -11.885 31.139 1.00 66.69 319 LYS A C 1
ATOM 2629 O O . LYS A 1 319 ? -30.040 -12.459 30.860 1.00 66.69 319 LYS A O 1
ATOM 2634 N N . ASP A 1 320 ? -28.059 -11.577 30.244 1.00 63.19 320 ASP A N 1
ATOM 2635 C CA . ASP A 1 320 ? -28.174 -11.763 28.795 1.00 63.19 320 ASP A CA 1
ATOM 2636 C C . ASP A 1 320 ? -27.397 -12.998 28.294 1.00 63.19 320 ASP A C 1
ATOM 2638 O O . ASP A 1 320 ? -26.921 -13.010 27.162 1.00 63.19 320 ASP A O 1
ATOM 2642 N N . GLU A 1 321 ? -27.214 -14.016 29.145 1.00 68.81 321 GLU A N 1
ATOM 2643 C CA . GLU A 1 321 ? -26.438 -15.241 28.849 1.00 68.81 321 GLU A CA 1
ATOM 2644 C C . GLU A 1 321 ? -24.947 -14.992 28.544 1.00 68.81 321 GLU A C 1
ATOM 2646 O O . GLU A 1 321 ? -24.248 -15.863 28.025 1.00 68.81 321 GLU A O 1
ATOM 2651 N N . ILE A 1 322 ? -24.429 -13.816 28.908 1.00 74.81 322 ILE A N 1
ATOM 2652 C CA . ILE A 1 322 ? -23.012 -13.483 28.772 1.00 74.81 322 ILE A CA 1
ATOM 2653 C C . ILE A 1 322 ? -22.257 -13.981 30.009 1.00 74.81 322 ILE A C 1
ATOM 2655 O O . ILE A 1 322 ? -22.598 -13.648 31.144 1.00 74.81 322 ILE A O 1
ATOM 2659 N N . THR A 1 323 ? -21.203 -14.770 29.801 1.00 78.00 323 THR A N 1
ATOM 2660 C CA . THR A 1 323 ? -20.299 -15.219 30.876 1.00 78.00 323 THR A CA 1
ATOM 2661 C C . THR A 1 323 ? -18.882 -14.741 30.604 1.00 78.00 323 THR A C 1
ATOM 2663 O O . THR A 1 323 ? -18.503 -14.566 29.449 1.00 78.00 323 THR A O 1
ATOM 2666 N N . TYR A 1 324 ? -18.090 -14.504 31.651 1.00 82.75 324 TYR A N 1
ATOM 2667 C CA . TYR A 1 324 ? -16.703 -14.088 31.478 1.00 82.75 324 TYR A CA 1
ATOM 2668 C C . TYR A 1 324 ? -15.774 -14.650 32.553 1.00 82.75 324 TYR A C 1
ATOM 2670 O O . TYR A 1 324 ? -16.195 -14.927 33.677 1.00 82.75 324 TYR A O 1
ATOM 2678 N N . THR A 1 325 ? -14.501 -14.800 32.198 1.00 83.56 325 THR A N 1
ATOM 2679 C CA . THR A 1 325 ? -13.403 -15.103 33.125 1.00 83.56 325 THR A CA 1
ATOM 2680 C C . THR A 1 325 ? -12.307 -14.063 32.973 1.00 83.56 325 THR A C 1
ATOM 2682 O O . THR A 1 325 ? -12.033 -13.630 31.852 1.00 83.56 325 THR A O 1
ATOM 2685 N N . VAL A 1 326 ? -11.667 -13.699 34.082 1.00 87.44 326 VAL A N 1
ATOM 2686 C CA . VAL A 1 326 ? -10.579 -12.714 34.117 1.00 87.44 326 VAL A CA 1
ATOM 2687 C C . VAL A 1 326 ? -9.279 -13.416 34.475 1.00 87.44 326 VAL A C 1
ATOM 2689 O O . VAL A 1 326 ? -9.253 -14.242 35.387 1.00 87.44 326 VAL A O 1
ATOM 2692 N N . SER A 1 327 ? -8.210 -13.068 33.773 1.00 85.19 327 SER A N 1
ATOM 2693 C CA . SER A 1 327 ? -6.840 -13.405 34.144 1.00 85.19 327 SER A CA 1
ATOM 2694 C C . SER A 1 327 ? -6.023 -12.124 34.216 1.00 85.19 327 SER A C 1
ATOM 2696 O O . SER A 1 327 ? -6.004 -11.355 33.250 1.00 85.19 327 SER A O 1
ATOM 2698 N N . ASP A 1 328 ? -5.349 -11.912 35.340 1.00 80.88 328 ASP A N 1
ATOM 2699 C CA . ASP A 1 328 ? -4.360 -10.847 35.455 1.00 80.88 328 ASP A CA 1
ATOM 2700 C C . ASP A 1 328 ? -3.116 -11.256 34.657 1.00 80.88 328 ASP A C 1
ATOM 2702 O O . ASP A 1 328 ? -2.652 -12.397 34.748 1.00 80.88 328 ASP A O 1
ATOM 2706 N N . GLN A 1 329 ? -2.607 -10.338 33.842 1.00 67.38 329 GLN A N 1
ATOM 2707 C CA . GLN A 1 329 ? -1.347 -10.511 33.139 1.00 67.38 329 GLN A CA 1
ATOM 2708 C C . GLN A 1 329 ? -0.348 -9.547 33.775 1.00 67.38 329 GLN A C 1
ATOM 2710 O O . GLN A 1 329 ? -0.491 -8.331 33.717 1.00 67.38 329 GLN A O 1
ATOM 2715 N N . SER A 1 330 ? 0.632 -10.103 34.481 1.00 57.91 330 SER A N 1
ATOM 2716 C CA . SER A 1 330 ? 1.793 -9.341 34.922 1.00 57.91 330 SER A CA 1
ATOM 2717 C C . SER A 1 330 ? 2.846 -9.454 33.833 1.00 57.91 330 SER A C 1
ATOM 2719 O O . SER A 1 330 ? 3.361 -10.551 33.604 1.00 57.91 330 SER A O 1
ATOM 2721 N N . ASP A 1 331 ? 3.157 -8.351 33.160 1.00 57.72 331 ASP A N 1
ATOM 2722 C CA . ASP A 1 331 ? 4.335 -8.317 32.304 1.00 57.72 331 ASP A CA 1
ATOM 2723 C C . ASP A 1 331 ? 5.574 -8.203 33.201 1.00 57.72 331 ASP A C 1
ATOM 2725 O O . ASP A 1 331 ? 5.852 -7.152 33.782 1.00 57.72 331 ASP A O 1
ATOM 2729 N N . GLU A 1 332 ? 6.308 -9.308 33.352 1.00 54.16 332 GLU A N 1
ATOM 2730 C CA . GLU A 1 332 ? 7.551 -9.344 34.133 1.00 54.16 332 GLU A CA 1
ATOM 2731 C C . GLU A 1 332 ? 8.600 -8.352 33.594 1.00 54.16 332 GLU A C 1
ATOM 2733 O O . GLU A 1 332 ? 9.485 -7.930 34.342 1.00 54.16 332 GLU A O 1
ATOM 2738 N N . ASN A 1 333 ? 8.479 -7.935 32.326 1.00 54.75 333 ASN A N 1
ATOM 2739 C CA . ASN A 1 333 ? 9.404 -7.013 31.672 1.00 54.75 333 ASN A CA 1
ATOM 2740 C C . ASN A 1 333 ? 9.002 -5.535 31.801 1.00 54.75 333 ASN A C 1
ATOM 2742 O O . ASN A 1 333 ? 9.837 -4.667 31.540 1.00 54.75 333 ASN A O 1
ATOM 2746 N N . ASN A 1 334 ? 7.762 -5.228 32.204 1.00 55.44 334 ASN A N 1
ATOM 2747 C CA . ASN A 1 334 ? 7.306 -3.853 32.400 1.00 55.44 334 ASN A CA 1
ATOM 2748 C C . ASN A 1 334 ? 6.354 -3.722 33.607 1.00 55.44 334 ASN A C 1
ATOM 2750 O O . ASN A 1 334 ? 5.133 -3.723 33.447 1.00 55.44 334 ASN A O 1
ATOM 2754 N N . PRO A 1 335 ? 6.890 -3.536 34.828 1.00 57.84 335 PRO A N 1
ATOM 2755 C CA . PRO A 1 335 ? 6.084 -3.428 36.047 1.00 57.84 335 PRO A CA 1
ATOM 2756 C C . PRO A 1 335 ? 5.193 -2.169 36.118 1.00 57.84 335 PRO A C 1
ATOM 2758 O O . PRO A 1 335 ? 4.420 -2.039 37.065 1.00 57.84 335 PRO A O 1
ATOM 2761 N N . GLN A 1 336 ? 5.296 -1.247 35.150 1.00 59.12 336 GLN A N 1
ATOM 2762 C CA . GLN A 1 336 ? 4.437 -0.061 34.998 1.00 59.12 336 GLN A CA 1
ATOM 2763 C C . GLN A 1 336 ? 3.234 -0.299 34.063 1.00 59.12 336 GLN A C 1
ATOM 2765 O O . GLN A 1 336 ? 2.432 0.604 33.823 1.00 59.12 336 GLN A O 1
ATOM 2770 N N . LEU A 1 337 ? 3.087 -1.502 33.508 1.00 64.44 337 LEU A N 1
ATOM 2771 C CA . LEU A 1 337 ? 1.880 -1.891 32.792 1.00 64.44 337 LEU A CA 1
ATOM 2772 C C . LEU A 1 337 ? 1.054 -2.829 33.666 1.00 64.44 337 LEU A C 1
ATOM 2774 O O . LEU A 1 337 ? 1.520 -3.880 34.103 1.00 64.44 337 LEU A O 1
ATOM 2778 N N . VAL A 1 338 ? -0.205 -2.461 33.898 1.00 77.69 338 VAL A N 1
ATOM 2779 C CA . VAL A 1 338 ? -1.185 -3.372 34.496 1.00 77.69 338 VAL A CA 1
ATOM 2780 C C . VAL A 1 338 ? -2.118 -3.821 33.387 1.00 77.69 338 VAL A C 1
ATOM 2782 O O . VAL A 1 338 ? -2.854 -2.997 32.837 1.00 77.69 338 VAL A O 1
ATOM 2785 N N . SER A 1 339 ? -2.110 -5.116 33.071 1.00 83.44 339 SER A N 1
ATOM 2786 C CA . SER A 1 339 ? -2.986 -5.683 32.052 1.00 83.44 339 SER A CA 1
ATOM 2787 C C . SER A 1 339 ? -3.930 -6.745 32.611 1.00 83.44 339 SER A C 1
ATOM 2789 O O . SER A 1 339 ? -3.612 -7.527 33.513 1.00 83.44 339 SER A O 1
ATOM 2791 N N . LYS A 1 340 ? -5.156 -6.750 32.082 1.00 87.00 340 LYS A N 1
ATOM 2792 C CA . LYS A 1 340 ? -6.170 -7.766 32.370 1.00 87.00 340 LYS A CA 1
ATOM 2793 C C . LYS A 1 340 ? -6.742 -8.296 31.075 1.00 87.00 340 LYS A C 1
ATOM 2795 O O . LYS A 1 340 ? -7.140 -7.530 30.199 1.00 87.00 340 LYS A O 1
ATOM 2800 N N . SER A 1 341 ? -6.837 -9.616 30.998 1.00 86.38 341 SER A N 1
ATOM 2801 C CA . SER A 1 341 ? -7.468 -10.307 29.882 1.00 86.38 341 SER A CA 1
ATOM 2802 C C . SER A 1 341 ? -8.802 -10.908 30.316 1.00 86.38 341 SER A C 1
ATOM 2804 O O . SER A 1 341 ? -8.901 -11.592 31.336 1.00 86.38 341 SER A O 1
ATOM 2806 N N . TYR A 1 342 ? -9.832 -10.641 29.521 1.00 86.00 342 TYR A N 1
ATOM 2807 C CA . TYR A 1 342 ? -11.209 -11.066 29.713 1.00 86.00 342 TYR A CA 1
ATOM 2808 C C . TYR A 1 342 ? -11.587 -12.007 28.580 1.00 86.00 342 TYR A C 1
ATOM 2810 O O . TYR A 1 342 ? -11.619 -11.620 27.414 1.00 86.00 342 TYR A O 1
ATOM 2818 N N . ARG A 1 343 ? -11.930 -13.243 28.921 1.00 86.44 343 ARG A N 1
ATOM 2819 C CA . ARG A 1 343 ? -12.543 -14.177 27.975 1.00 86.44 343 ARG A CA 1
ATOM 2820 C C . ARG A 1 343 ? -14.048 -14.116 28.170 1.00 86.44 343 ARG A C 1
ATOM 2822 O O . ARG A 1 343 ? -14.521 -14.482 29.242 1.00 86.44 343 ARG A O 1
ATOM 2829 N N . ILE A 1 344 ? -14.774 -13.628 27.169 1.00 84.06 344 ILE A N 1
ATOM 2830 C CA . ILE A 1 344 ? -16.211 -13.346 27.227 1.00 84.06 344 ILE A CA 1
ATOM 2831 C C . ILE A 1 344 ? -16.945 -14.273 26.262 1.00 84.06 344 ILE A C 1
ATOM 2833 O O . ILE A 1 344 ? -16.703 -14.250 25.060 1.00 84.06 344 ILE A O 1
ATOM 2837 N N . LYS A 1 345 ? -17.885 -15.065 26.771 1.00 81.50 345 LYS A N 1
ATOM 2838 C CA . LYS A 1 345 ? -18.753 -15.922 25.962 1.00 81.50 345 LYS A CA 1
ATOM 2839 C C . LYS A 1 345 ? -20.112 -15.264 25.800 1.00 81.50 345 LYS A C 1
ATOM 2841 O O . LYS A 1 345 ? -20.770 -14.950 26.789 1.00 81.50 345 LYS A O 1
ATOM 2846 N N . THR A 1 346 ? -20.514 -15.080 24.550 1.00 77.50 346 THR A N 1
ATOM 2847 C CA . THR A 1 346 ? -21.854 -14.654 24.127 1.00 77.50 346 THR A CA 1
ATOM 2848 C C . THR A 1 346 ? -22.556 -15.838 23.446 1.00 77.50 346 THR A C 1
ATOM 2850 O O . THR A 1 346 ? -21.866 -16.780 23.052 1.00 77.50 346 THR A O 1
ATOM 2853 N N . PRO A 1 347 ? -23.888 -15.819 23.237 1.00 71.38 347 PRO A N 1
ATOM 2854 C CA . PRO A 1 347 ? -24.605 -16.958 22.650 1.00 71.38 347 PRO A CA 1
ATOM 2855 C C . PRO A 1 347 ? -24.068 -17.448 21.296 1.00 71.38 347 PRO A C 1
ATOM 2857 O O . PRO A 1 347 ? -24.191 -18.626 20.983 1.00 71.38 347 PRO A O 1
ATOM 2860 N N . ASN A 1 348 ? -23.466 -16.557 20.501 1.00 71.50 348 ASN A N 1
ATOM 2861 C CA . ASN A 1 348 ? -23.020 -16.872 19.141 1.00 71.50 348 ASN A CA 1
ATOM 2862 C C . ASN A 1 348 ? -21.497 -16.836 18.955 1.00 71.50 348 ASN A C 1
ATOM 2864 O O . ASN A 1 348 ? -21.029 -17.264 17.904 1.00 71.50 348 ASN A O 1
ATOM 2868 N N . LYS A 1 349 ? -20.740 -16.266 19.903 1.00 77.44 349 LYS A N 1
ATOM 2869 C CA . LYS A 1 349 ? -19.295 -16.024 19.761 1.00 77.44 349 LYS A CA 1
ATOM 2870 C C . LYS A 1 349 ? -18.561 -16.032 21.098 1.00 77.44 349 LYS A C 1
ATOM 2872 O O . LYS A 1 349 ? -19.108 -15.592 22.115 1.00 77.44 349 LYS A O 1
ATOM 2877 N N . GLU A 1 350 ? -17.305 -16.457 21.074 1.00 83.38 350 GLU A N 1
ATOM 2878 C CA . GLU A 1 350 ? -16.358 -16.304 22.182 1.00 83.38 350 GLU A CA 1
ATOM 2879 C C . GLU A 1 350 ? -15.350 -15.205 21.842 1.00 83.38 350 GLU A C 1
ATOM 2881 O O . GLU A 1 350 ? -14.768 -15.211 20.768 1.00 83.38 350 GLU A O 1
ATOM 2886 N N . TRP A 1 351 ? -15.146 -14.256 22.749 1.00 83.31 351 TRP A N 1
ATOM 2887 C CA . TRP A 1 351 ? -14.275 -13.102 22.556 1.00 83.31 351 TRP A CA 1
ATOM 2888 C C . TRP A 1 351 ? -13.149 -13.102 23.582 1.00 83.31 351 TRP A C 1
ATOM 2890 O O . TRP A 1 351 ? -13.363 -13.434 24.750 1.00 83.31 351 TRP A O 1
ATOM 2900 N N . SER A 1 352 ? -11.963 -12.669 23.168 1.00 85.94 352 SER A N 1
ATOM 2901 C CA . SER A 1 352 ? -10.874 -12.293 24.069 1.00 85.94 352 SER A CA 1
ATOM 2902 C C . SER A 1 352 ? -10.709 -10.782 24.026 1.00 85.94 352 SER A C 1
ATOM 2904 O O . SER A 1 352 ? -10.457 -10.247 22.952 1.00 85.94 352 SER A O 1
ATOM 2906 N N . ILE A 1 353 ? -10.865 -10.109 25.165 1.00 86.62 353 ILE A N 1
ATOM 2907 C CA . ILE A 1 353 ? -10.611 -8.675 25.333 1.00 86.62 353 ILE A CA 1
ATOM 2908 C C . ILE A 1 353 ? -9.427 -8.514 26.280 1.00 86.62 353 ILE A C 1
ATOM 2910 O O . ILE A 1 353 ? -9.539 -8.846 27.458 1.00 86.62 353 ILE A O 1
ATOM 2914 N N . SER A 1 354 ? -8.317 -7.981 25.792 1.00 85.44 354 SER A N 1
ATOM 2915 C CA . SER A 1 354 ? -7.159 -7.627 26.616 1.00 85.44 354 SER A CA 1
ATOM 2916 C C . SER A 1 354 ? -7.101 -6.115 26.760 1.00 85.44 354 SER A C 1
ATOM 2918 O O . SER A 1 354 ? -7.219 -5.399 25.769 1.00 85.44 354 SER A O 1
ATOM 2920 N N . LEU A 1 355 ? -6.981 -5.641 27.997 1.00 86.00 355 LEU A N 1
ATOM 2921 C CA . LEU A 1 355 ? -6.892 -4.227 28.345 1.00 86.00 355 LEU A CA 1
ATOM 2922 C C . LEU A 1 355 ? -5.575 -3.986 29.066 1.00 86.00 355 LEU A C 1
ATOM 2924 O O . LEU A 1 355 ? -5.297 -4.657 30.060 1.00 86.00 355 LEU A O 1
ATOM 2928 N N . GLU A 1 356 ? -4.811 -3.005 28.604 1.00 84.31 356 GLU A N 1
ATOM 2929 C CA . GLU A 1 356 ? -3.534 -2.616 29.203 1.00 84.31 356 GLU A CA 1
ATOM 2930 C C . GLU A 1 356 ? -3.570 -1.141 29.586 1.00 84.31 356 GLU A C 1
ATOM 2932 O O . GLU A 1 356 ? -3.988 -0.303 28.786 1.00 84.31 356 GLU A O 1
ATOM 2937 N N . LEU A 1 357 ? -3.161 -0.828 30.815 1.00 78.00 357 LEU A N 1
ATOM 2938 C CA . LEU A 1 357 ? -3.150 0.526 31.359 1.00 78.00 357 LEU A CA 1
ATOM 2939 C C . LEU A 1 357 ? -1.707 1.002 31.550 1.00 78.00 357 LEU A C 1
ATOM 2941 O O . LEU A 1 357 ? -0.935 0.344 32.250 1.00 78.00 357 LEU A O 1
ATOM 2945 N N . GLU A 1 358 ? -1.369 2.167 30.996 1.00 70.81 358 GLU A N 1
ATOM 2946 C CA . GLU A 1 358 ? -0.101 2.844 31.296 1.00 70.81 358 GLU A CA 1
ATOM 2947 C C . GLU A 1 358 ? -0.218 3.551 32.657 1.00 70.81 358 GLU A C 1
ATOM 2949 O O . GLU A 1 358 ? -1.004 4.490 32.813 1.00 70.81 358 GLU A O 1
ATOM 2954 N N . THR A 1 359 ? 0.536 3.103 33.670 1.00 60.19 359 THR A N 1
ATOM 2955 C CA . THR A 1 359 ? 0.403 3.627 35.046 1.00 60.19 359 THR A CA 1
ATOM 2956 C C . THR A 1 359 ? 1.051 4.993 35.278 1.00 60.19 359 THR A C 1
ATOM 2958 O O . THR A 1 359 ? 0.828 5.592 36.328 1.00 60.19 359 THR A O 1
ATOM 2961 N N . ASP A 1 360 ? 1.806 5.524 34.314 1.00 54.56 360 ASP A N 1
ATOM 2962 C CA . ASP A 1 360 ? 2.602 6.753 34.477 1.00 54.56 360 ASP A CA 1
ATOM 2963 C C . ASP A 1 360 ? 1.773 8.050 34.599 1.00 54.56 360 ASP A C 1
ATOM 2965 O O . ASP A 1 360 ? 2.340 9.130 34.759 1.00 54.56 360 ASP A O 1
ATOM 2969 N N . GLN A 1 361 ? 0.435 7.980 34.551 1.00 51.12 361 GLN A N 1
ATOM 2970 C CA . GLN A 1 361 ? -0.457 9.146 34.682 1.00 51.12 361 GLN A CA 1
ATOM 2971 C C . GLN A 1 361 ? -1.507 9.029 35.800 1.00 51.12 361 GLN A C 1
ATOM 2973 O O . GLN A 1 361 ? -2.471 9.788 35.817 1.00 51.12 361 GLN A O 1
ATOM 2978 N N . LEU A 1 362 ? -1.325 8.118 36.763 1.00 50.00 362 LEU A N 1
ATOM 2979 C CA . LEU A 1 362 ? -2.258 7.949 37.892 1.00 50.00 362 LEU A CA 1
ATOM 2980 C C . LEU A 1 362 ? -2.336 9.161 38.849 1.00 50.00 362 LEU A C 1
ATOM 2982 O O . LEU A 1 362 ? -3.274 9.230 39.641 1.00 50.00 362 LEU A O 1
ATOM 2986 N N . ASP A 1 363 ? -1.398 10.112 38.763 1.00 46.16 363 ASP A N 1
ATOM 2987 C CA . ASP A 1 363 ? -1.293 11.251 39.690 1.00 46.16 363 ASP A CA 1
ATOM 2988 C C . ASP A 1 363 ? -2.010 12.538 39.226 1.00 46.16 363 ASP A C 1
ATOM 2990 O O . ASP A 1 363 ? -2.083 13.495 40.001 1.00 46.16 363 ASP A O 1
ATOM 2994 N N . ASP A 1 364 ? -2.572 12.583 38.008 1.00 46.94 364 ASP A N 1
ATOM 2995 C CA . ASP A 1 364 ? -3.376 13.722 37.537 1.00 46.94 364 ASP A CA 1
ATOM 2996 C C . ASP A 1 364 ? -4.843 13.314 37.285 1.00 46.94 364 ASP A C 1
ATOM 2998 O O . ASP A 1 364 ? -5.163 12.741 36.239 1.00 46.94 364 ASP A O 1
ATOM 3002 N N . PRO A 1 365 ? -5.772 13.605 38.217 1.00 47.41 365 PRO A N 1
ATOM 3003 C CA . PRO A 1 365 ? -7.180 13.233 38.088 1.00 47.41 365 PRO A CA 1
ATOM 3004 C C . PRO A 1 365 ? -7.914 13.955 36.943 1.00 47.41 365 PRO A C 1
ATOM 3006 O O . PRO A 1 365 ? -9.047 13.579 36.634 1.00 47.41 365 PRO A O 1
ATOM 3009 N N . GLU A 1 366 ? -7.314 14.976 36.315 1.00 47.53 366 GLU A N 1
ATOM 3010 C CA . GLU A 1 366 ? -7.883 15.640 35.133 1.00 47.53 366 GLU A CA 1
ATOM 3011 C C . GLU A 1 366 ? -7.532 14.929 33.814 1.00 47.53 366 GLU A C 1
ATOM 3013 O O . GLU A 1 366 ? -8.207 15.146 32.800 1.00 47.53 366 GLU A O 1
ATOM 3018 N N . ILE A 1 367 ? -6.529 14.042 33.803 1.00 55.72 367 ILE A N 1
ATOM 3019 C CA . ILE A 1 367 ? -6.101 13.329 32.598 1.00 55.72 367 ILE A CA 1
ATOM 3020 C C . ILE A 1 367 ? -6.628 11.896 32.642 1.00 55.72 367 ILE A C 1
ATOM 3022 O O . ILE A 1 367 ? -6.113 11.028 33.338 1.00 55.72 367 ILE A O 1
ATOM 3026 N N . SER A 1 368 ? -7.678 11.636 31.862 1.00 64.00 368 SER A N 1
ATOM 3027 C CA . SER A 1 368 ? -8.195 10.278 31.696 1.00 64.00 368 SER A CA 1
ATOM 3028 C C . SER A 1 368 ? -7.100 9.317 31.209 1.00 64.00 368 SER A C 1
ATOM 3030 O O . SER A 1 368 ? -6.365 9.678 30.277 1.00 64.00 368 SER A O 1
ATOM 3032 N N . PRO A 1 369 ? -6.988 8.108 31.794 1.00 69.25 369 PRO A N 1
ATOM 3033 C CA . PRO A 1 369 ? -5.892 7.208 31.496 1.00 69.25 369 PRO A CA 1
ATOM 3034 C C . PRO A 1 369 ? -5.915 6.750 30.039 1.00 69.25 369 PRO A C 1
ATOM 3036 O O . PRO A 1 369 ? -6.970 6.555 29.420 1.00 69.25 369 PRO A O 1
ATOM 3039 N N . LYS A 1 370 ? -4.711 6.559 29.507 1.00 74.81 370 LYS A N 1
ATOM 3040 C CA . LYS A 1 370 ? -4.488 5.914 28.220 1.00 74.81 370 LYS A CA 1
ATOM 3041 C C . LYS A 1 370 ? -4.505 4.407 28.399 1.00 74.81 370 LYS A C 1
ATOM 3043 O O . LYS A 1 370 ? -3.989 3.888 29.390 1.00 74.81 370 LYS A O 1
ATOM 3048 N N . PHE A 1 371 ? -5.078 3.718 27.428 1.00 78.50 371 PHE A N 1
ATOM 3049 C CA . PHE A 1 371 ? -5.089 2.268 27.412 1.00 78.50 371 PHE A CA 1
ATOM 3050 C C . PHE A 1 371 ? -4.866 1.717 26.011 1.00 78.50 371 PHE A C 1
ATOM 3052 O O . PHE A 1 371 ? -5.094 2.391 24.998 1.00 78.50 371 PHE A O 1
ATOM 3059 N N . GLN A 1 372 ? -4.437 0.462 25.985 1.00 83.69 372 GLN A N 1
ATOM 3060 C CA . GLN A 1 372 ? -4.454 -0.380 24.802 1.00 83.69 372 GLN A CA 1
ATOM 3061 C C . GLN A 1 372 ? -5.570 -1.410 24.949 1.00 83.69 372 GLN A C 1
ATOM 3063 O O . GLN A 1 372 ? -5.865 -1.873 26.056 1.00 83.69 372 GLN A O 1
ATOM 3068 N N . ILE A 1 373 ? -6.227 -1.732 23.839 1.00 85.06 373 ILE A N 1
ATOM 3069 C CA . ILE A 1 373 ? -7.290 -2.732 23.806 1.00 85.06 373 ILE A CA 1
ATOM 3070 C C . ILE A 1 373 ? -7.120 -3.644 22.595 1.00 85.06 373 ILE A C 1
ATOM 3072 O O . ILE A 1 373 ? -7.056 -3.181 21.457 1.00 85.06 373 ILE A O 1
ATOM 3076 N N . THR A 1 374 ? -7.103 -4.947 22.852 1.00 84.88 374 THR A N 1
ATOM 3077 C CA . THR A 1 374 ? -7.096 -5.994 21.823 1.00 84.88 374 THR A CA 1
ATOM 3078 C C . THR A 1 374 ? -8.381 -6.793 21.945 1.00 84.88 374 THR A C 1
ATOM 3080 O O . THR A 1 374 ? -8.721 -7.223 23.048 1.00 84.88 374 THR A O 1
ATOM 3083 N N . ILE A 1 375 ? -9.111 -6.978 20.844 1.00 83.38 375 ILE A N 1
ATOM 3084 C CA . ILE A 1 375 ? -10.362 -7.739 20.828 1.00 83.38 375 ILE A CA 1
ATOM 3085 C C . ILE A 1 375 ? -10.399 -8.724 19.672 1.00 83.38 375 ILE A C 1
ATOM 3087 O O . ILE A 1 375 ? -10.485 -8.312 18.515 1.00 83.38 375 ILE A O 1
ATOM 3091 N N . ASN A 1 376 ? -10.438 -10.015 20.004 1.00 84.31 376 ASN A N 1
ATOM 3092 C CA . ASN A 1 376 ? -10.317 -11.092 19.026 1.00 84.31 376 ASN A CA 1
ATOM 3093 C C . ASN A 1 376 ? -11.465 -12.095 19.178 1.00 84.31 376 ASN A C 1
ATOM 3095 O O . ASN A 1 376 ? -11.786 -12.510 20.297 1.00 84.31 376 ASN A O 1
ATOM 3099 N N . ASP A 1 377 ? -12.056 -12.512 18.059 1.00 81.62 377 ASP A N 1
ATOM 3100 C CA . ASP A 1 377 ? -12.979 -13.650 18.004 1.00 81.62 377 ASP A CA 1
ATOM 3101 C C . ASP A 1 377 ? -12.196 -14.961 18.204 1.00 81.62 377 ASP A C 1
ATOM 3103 O O . ASP A 1 377 ? -11.148 -15.180 17.599 1.00 81.62 377 ASP A O 1
ATOM 3107 N N . GLN A 1 378 ? -12.674 -15.820 19.097 1.00 79.19 378 GLN A N 1
ATOM 3108 C CA . GLN A 1 378 ? -12.087 -17.111 19.469 1.00 79.19 378 GLN A CA 1
ATOM 3109 C C . GLN A 1 378 ? -13.001 -18.285 19.100 1.00 79.19 378 GLN A C 1
ATOM 3111 O O . GLN A 1 378 ? -12.729 -19.429 19.476 1.00 79.19 378 GLN A O 1
ATOM 3116 N N . THR A 1 379 ? -14.105 -18.019 18.400 1.00 75.00 379 THR A N 1
ATOM 3117 C CA . THR A 1 379 ? -15.063 -19.050 18.006 1.00 75.00 379 THR A CA 1
ATOM 3118 C C . THR A 1 379 ? -14.366 -20.057 17.093 1.00 75.00 379 THR A C 1
ATOM 3120 O O . THR A 1 379 ? -13.923 -19.719 15.999 1.00 75.00 379 THR A O 1
ATOM 3123 N N . ARG A 1 380 ? -14.228 -21.304 17.557 1.00 49.91 380 ARG A N 1
ATOM 3124 C CA . ARG A 1 380 ? -13.685 -22.395 16.740 1.00 49.91 380 ARG A CA 1
ATOM 3125 C C . ARG A 1 380 ? -14.678 -22.701 15.625 1.00 49.91 380 ARG A C 1
ATOM 3127 O O . ARG A 1 380 ? -15.826 -23.024 15.919 1.00 49.91 380 ARG A O 1
ATOM 3134 N N . GLU A 1 381 ? -14.236 -22.625 14.375 1.00 41.34 381 GLU A N 1
ATOM 3135 C CA . GLU A 1 381 ? -14.989 -23.181 13.252 1.00 41.34 381 GLU A CA 1
ATOM 3136 C C . GLU A 1 381 ? -15.092 -24.697 13.470 1.00 41.34 381 GLU A C 1
ATOM 3138 O O . GLU A 1 381 ? -14.096 -25.421 13.399 1.00 41.34 381 GLU A O 1
ATOM 3143 N N . GLU A 1 382 ? -16.281 -25.186 13.828 1.00 31.91 382 GLU A N 1
ATOM 3144 C CA . GLU A 1 382 ? -16.559 -26.615 13.729 1.00 31.91 382 GLU A CA 1
ATOM 3145 C C . GLU A 1 382 ? -16.486 -26.986 12.241 1.00 31.91 382 GLU A C 1
ATOM 3147 O O . GLU A 1 382 ? -17.099 -26.292 11.425 1.00 31.91 382 GLU A O 1
ATOM 3152 N N . PRO A 1 383 ? -15.736 -28.033 11.853 1.00 31.77 383 PRO A N 1
ATOM 3153 C CA . PRO A 1 383 ? -15.700 -28.457 10.464 1.00 31.77 383 PRO A CA 1
ATOM 3154 C C . PRO A 1 383 ? -17.123 -28.800 10.027 1.00 31.77 383 PRO A C 1
ATOM 3156 O O . PRO A 1 383 ? -17.790 -29.614 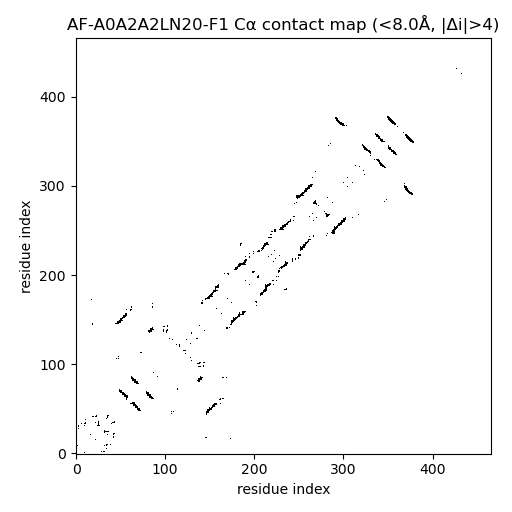10.672 1.00 31.77 383 PRO A O 1
ATOM 3159 N N . GLU A 1 384 ? -17.580 -28.157 8.950 1.00 30.33 384 GLU A N 1
ATOM 3160 C CA . GLU A 1 384 ? -18.838 -28.485 8.289 1.00 30.33 384 GLU A CA 1
ATOM 3161 C C . GLU A 1 384 ? -18.862 -29.998 8.058 1.00 30.33 384 GLU A C 1
ATOM 3163 O O . GLU A 1 384 ? -18.048 -30.549 7.317 1.00 30.33 384 GLU A O 1
ATOM 3168 N N . GLN A 1 385 ? -19.753 -30.696 8.764 1.00 29.48 385 GLN A N 1
ATOM 3169 C CA . GLN A 1 385 ? -20.010 -32.096 8.478 1.00 29.48 385 GLN A CA 1
ATOM 3170 C C . GLN A 1 385 ? -20.598 -32.158 7.073 1.00 29.48 385 GLN A C 1
ATOM 3172 O O . GLN A 1 385 ? -21.756 -31.786 6.867 1.00 29.48 385 GLN A O 1
ATOM 3177 N N . ASP A 1 386 ? -19.784 -32.622 6.127 1.00 29.91 386 ASP A N 1
ATOM 3178 C CA . ASP A 1 386 ? -20.208 -33.017 4.792 1.00 29.91 386 ASP A CA 1
ATOM 3179 C C . ASP A 1 386 ? -21.470 -33.881 4.901 1.00 29.91 386 ASP A C 1
ATOM 3181 O O . ASP A 1 386 ? -21.437 -35.049 5.302 1.00 29.91 386 ASP A O 1
ATOM 3185 N N . GLN A 1 387 ? -22.613 -33.304 4.534 1.00 32.34 387 GLN A N 1
ATOM 3186 C CA . GLN A 1 387 ? -23.812 -34.075 4.254 1.00 32.34 387 GLN A CA 1
ATOM 3187 C C . GLN A 1 387 ? -23.568 -34.843 2.954 1.00 32.34 387 GLN A C 1
ATOM 3189 O O . GLN A 1 387 ? -23.807 -34.340 1.857 1.00 32.34 387 GLN A O 1
ATOM 3194 N N . GLN A 1 388 ? -23.077 -36.076 3.076 1.00 28.16 388 GLN A N 1
ATOM 3195 C CA . GLN A 1 388 ? -23.110 -37.040 1.980 1.00 28.16 388 GLN A CA 1
ATOM 3196 C C . GLN A 1 388 ? -24.571 -37.305 1.565 1.00 28.16 388 GLN A C 1
ATOM 3198 O O . GLN A 1 388 ? -25.414 -37.559 2.433 1.00 28.16 388 GLN A O 1
ATOM 3203 N N . PRO A 1 389 ? -24.900 -37.299 0.260 1.00 32.28 389 PRO A N 1
ATOM 3204 C CA . PRO A 1 389 ? -26.214 -37.714 -0.209 1.00 32.28 389 PRO A CA 1
ATOM 3205 C C . PRO A 1 389 ? -26.378 -39.232 -0.059 1.00 32.28 389 PRO A C 1
ATOM 3207 O O . PRO A 1 389 ? -25.516 -40.008 -0.468 1.00 32.28 389 PRO A O 1
ATOM 3210 N N . GLN A 1 390 ? -27.514 -39.655 0.497 1.00 30.45 390 GLN A N 1
ATOM 3211 C CA . GLN A 1 390 ? -27.958 -41.047 0.474 1.00 30.45 390 GLN A CA 1
ATOM 3212 C C . GLN A 1 390 ? -28.273 -41.479 -0.967 1.00 30.45 390 GLN A C 1
ATOM 3214 O O . GLN A 1 390 ? -29.223 -40.976 -1.565 1.00 30.45 390 GLN A O 1
ATOM 3219 N N . GLU A 1 391 ? -27.544 -42.468 -1.482 1.00 32.66 391 GLU A N 1
ATOM 3220 C CA . GLU A 1 391 ? -27.985 -43.305 -2.602 1.00 32.66 391 GLU A CA 1
ATOM 3221 C C . GLU A 1 391 ? -28.150 -44.767 -2.162 1.00 32.66 391 GLU A C 1
ATOM 3223 O O . GLU A 1 391 ? -27.611 -45.227 -1.156 1.00 32.66 391 GLU A O 1
ATOM 3228 N N . GLN A 1 392 ? -29.027 -45.448 -2.892 1.00 32.50 392 GLN A N 1
ATOM 3229 C CA . GLN A 1 392 ? -29.795 -46.625 -2.507 1.00 32.50 392 GLN A CA 1
ATOM 3230 C C . GLN A 1 392 ? -28.992 -47.936 -2.521 1.00 32.50 392 GLN A C 1
ATOM 3232 O O . GLN A 1 392 ? -28.064 -48.128 -3.300 1.00 32.50 392 GLN A O 1
ATOM 3237 N N . GLN A 1 393 ? -29.431 -48.877 -1.681 1.00 31.38 393 GLN A N 1
ATOM 3238 C CA . GLN A 1 393 ? -29.022 -50.284 -1.669 1.00 31.38 393 GLN A CA 1
ATOM 3239 C C . GLN A 1 393 ? -29.456 -51.033 -2.943 1.00 31.38 393 GLN A C 1
ATOM 3241 O O . GLN A 1 393 ? -30.628 -50.948 -3.304 1.00 31.38 393 GLN A O 1
ATOM 3246 N N . GLN A 1 394 ? -28.576 -51.887 -3.496 1.00 30.47 394 GLN A N 1
ATOM 3247 C CA . GLN A 1 394 ? -28.895 -53.280 -3.880 1.00 30.47 394 GLN A CA 1
ATOM 3248 C C . GLN A 1 394 ? -27.640 -54.142 -4.208 1.00 30.47 394 GLN A C 1
ATOM 3250 O O . GLN A 1 394 ? -26.932 -53.860 -5.164 1.00 30.47 394 GLN A O 1
ATOM 3255 N N . ASN A 1 395 ? -27.447 -55.193 -3.384 1.00 31.31 395 ASN A N 1
ATOM 3256 C CA . ASN A 1 395 ? -26.955 -56.585 -3.588 1.00 31.31 395 ASN A CA 1
ATOM 3257 C C . ASN A 1 395 ? -25.624 -56.912 -4.329 1.00 31.31 395 ASN A C 1
ATOM 3259 O O . ASN A 1 395 ? -25.470 -56.569 -5.492 1.00 31.31 395 ASN A O 1
ATOM 3263 N N . GLN A 1 396 ? -24.652 -57.543 -3.622 1.00 28.12 396 GLN A N 1
ATOM 3264 C CA . GLN A 1 396 ? -24.211 -58.982 -3.660 1.00 28.12 396 GLN A CA 1
ATOM 3265 C C . GLN A 1 396 ? -23.273 -59.302 -4.860 1.00 28.12 396 GLN A C 1
ATOM 3267 O O . GLN A 1 396 ? -23.580 -58.893 -5.967 1.00 28.12 396 GLN A O 1
ATOM 3272 N N . ASP A 1 397 ? -22.089 -59.937 -4.783 1.00 28.41 397 ASP A N 1
ATOM 3273 C CA . ASP A 1 397 ? -21.565 -61.034 -3.951 1.00 28.41 397 ASP A CA 1
ATOM 3274 C C . ASP A 1 397 ? -20.008 -61.124 -3.980 1.00 28.41 397 ASP A C 1
ATOM 3276 O O . ASP A 1 397 ? -19.365 -60.670 -4.922 1.00 28.41 397 ASP A O 1
ATOM 3280 N N . GLU A 1 398 ? -19.474 -61.785 -2.942 1.00 29.38 398 GLU A N 1
ATOM 3281 C CA . GLU A 1 398 ? -18.287 -62.671 -2.832 1.00 29.38 398 GLU A CA 1
ATOM 3282 C C . GLU A 1 398 ? -16.821 -62.236 -3.140 1.00 29.38 398 GLU A C 1
ATOM 3284 O O . GLU A 1 398 ? -16.463 -61.620 -4.137 1.00 29.38 398 GLU A O 1
ATOM 3289 N N . ALA A 1 399 ? -15.961 -62.651 -2.196 1.00 29.11 399 ALA A N 1
ATOM 3290 C CA . ALA A 1 399 ? -14.511 -62.466 -1.989 1.00 29.11 399 ALA A CA 1
ATOM 3291 C C . ALA A 1 399 ? -13.643 -63.410 -2.894 1.00 29.11 399 ALA A C 1
ATOM 3293 O O . ALA A 1 399 ? -14.254 -64.177 -3.637 1.00 29.11 399 ALA A O 1
ATOM 3294 N N . PRO A 1 400 ? -12.274 -63.486 -2.836 1.00 37.91 400 PRO A N 1
ATOM 3295 C CA . PRO A 1 400 ? -11.365 -63.119 -1.733 1.00 37.91 400 PRO A CA 1
ATOM 3296 C C . PRO A 1 400 ? -10.001 -62.456 -2.074 1.00 37.91 400 PRO A C 1
ATOM 3298 O O . PRO A 1 400 ? -9.593 -62.316 -3.223 1.00 37.91 400 PRO A O 1
ATOM 3301 N N . GLN A 1 401 ? -9.314 -62.050 -0.994 1.00 27.81 401 GLN A N 1
ATOM 3302 C CA . GLN A 1 401 ? -7.952 -61.486 -0.901 1.00 27.81 401 GLN A CA 1
ATOM 3303 C C . GLN A 1 401 ? -6.843 -62.431 -1.426 1.00 27.81 401 GLN A C 1
ATOM 3305 O O . GLN A 1 401 ? -7.096 -63.620 -1.637 1.00 27.81 401 GLN A O 1
ATOM 3310 N N . PRO A 1 402 ? -5.588 -61.939 -1.541 1.00 35.97 402 PRO A N 1
ATOM 3311 C CA . PRO A 1 402 ? -4.653 -62.141 -0.422 1.00 35.97 402 PRO A CA 1
ATOM 3312 C C . PRO A 1 402 ? -3.693 -60.967 -0.101 1.00 35.97 402 PRO A C 1
ATOM 3314 O O . PRO A 1 402 ? -3.219 -60.252 -0.974 1.00 35.97 402 PRO A O 1
ATOM 3317 N N . GLU A 1 403 ? -3.437 -60.843 1.205 1.00 26.95 403 GLU A N 1
ATOM 3318 C CA . GLU A 1 403 ? -2.147 -60.702 1.911 1.00 26.95 403 GLU A CA 1
ATOM 3319 C C . GLU A 1 403 ? -1.106 -59.593 1.617 1.00 26.95 403 GLU A C 1
ATOM 3321 O O . GLU A 1 403 ? -0.398 -59.595 0.620 1.00 26.95 403 GLU A O 1
ATOM 3326 N N . GLN A 1 404 ? -0.909 -58.806 2.689 1.00 26.41 404 GLN A N 1
ATOM 3327 C CA . GLN A 1 404 ? 0.343 -58.491 3.407 1.00 26.41 404 GLN A CA 1
ATOM 3328 C C . GLN A 1 404 ? 1.388 -57.536 2.800 1.00 26.41 404 GLN A C 1
ATOM 3330 O O . GLN A 1 404 ? 1.975 -57.758 1.750 1.00 26.41 404 GLN A O 1
ATOM 3335 N N . GLY A 1 405 ? 1.721 -56.528 3.615 1.00 26.19 405 GLY A N 1
ATOM 3336 C CA . GLY A 1 405 ? 2.896 -55.670 3.488 1.00 26.19 405 GLY A CA 1
ATOM 3337 C C . GLY A 1 405 ? 2.866 -54.557 4.534 1.00 26.19 405 GLY A C 1
ATOM 3338 O O . GLY A 1 405 ? 2.411 -53.456 4.250 1.00 26.19 405 GLY A O 1
ATOM 3339 N N . GLN A 1 406 ? 3.271 -54.876 5.765 1.00 26.67 406 GLN A N 1
ATOM 3340 C CA . GLN A 1 406 ? 3.522 -53.907 6.835 1.00 26.67 406 GLN A CA 1
ATOM 3341 C C . GLN A 1 406 ? 4.767 -53.080 6.504 1.00 26.67 406 GLN A C 1
ATOM 3343 O O . GLN A 1 406 ? 5.782 -53.669 6.156 1.00 26.67 406 GLN A O 1
ATOM 3348 N N . GLU A 1 407 ? 4.736 -51.770 6.746 1.00 27.75 407 GLU A N 1
ATOM 3349 C CA . GLU A 1 407 ? 5.924 -51.044 7.201 1.00 27.75 407 GLU A CA 1
ATOM 3350 C C . GLU A 1 407 ? 5.510 -49.809 8.014 1.00 27.75 407 GLU A C 1
ATOM 3352 O O . GLU A 1 407 ? 4.738 -48.957 7.575 1.00 27.75 407 GLU A O 1
ATOM 3357 N N . GLN A 1 408 ? 5.977 -49.787 9.262 1.00 25.83 408 GLN A N 1
ATOM 3358 C CA . GLN A 1 408 ? 5.898 -48.670 10.194 1.00 25.83 408 GLN A CA 1
ATOM 3359 C C . GLN A 1 408 ? 7.055 -47.711 9.899 1.00 25.83 408 GLN A C 1
ATOM 3361 O O . GLN A 1 408 ? 8.196 -48.148 9.781 1.00 25.83 408 GLN A O 1
ATOM 3366 N N . GLY A 1 409 ? 6.778 -46.411 9.874 1.00 26.12 409 GLY A N 1
ATOM 3367 C CA . GLY A 1 409 ? 7.796 -45.366 9.831 1.00 26.12 409 GLY A CA 1
ATOM 3368 C C . GLY A 1 409 ? 7.267 -44.107 10.500 1.00 26.12 409 GLY A C 1
ATOM 3369 O O . GLY A 1 409 ? 6.492 -43.364 9.909 1.00 26.12 409 GLY A O 1
ATOM 3370 N N . GLN A 1 410 ? 7.633 -43.920 11.766 1.00 27.14 410 GLN A N 1
ATOM 3371 C CA . GLN A 1 410 ? 7.436 -42.684 12.516 1.00 27.14 410 GLN A CA 1
ATOM 3372 C C . GLN A 1 410 ? 8.402 -41.621 11.977 1.00 27.14 410 GLN A C 1
ATOM 3374 O O . GLN A 1 410 ? 9.609 -41.844 12.007 1.00 27.14 410 GLN A O 1
ATOM 3379 N N . GLU A 1 411 ? 7.901 -40.456 11.569 1.00 26.39 411 GLU A N 1
ATOM 3380 C CA . GLU A 1 411 ? 8.722 -39.248 11.441 1.00 26.39 411 GLU A CA 1
ATOM 3381 C C . GLU A 1 411 ? 8.108 -38.113 12.264 1.00 26.39 411 GLU A C 1
ATOM 3383 O O . GLU A 1 411 ? 6.969 -37.688 12.067 1.00 26.39 411 GLU A O 1
ATOM 3388 N N . ASN A 1 412 ? 8.899 -37.674 13.242 1.00 25.81 412 ASN A N 1
ATOM 3389 C CA . ASN A 1 412 ? 8.651 -36.551 14.129 1.00 25.81 412 ASN A CA 1
ATOM 3390 C C . ASN A 1 412 ? 8.661 -35.236 13.338 1.00 25.81 412 ASN A C 1
ATOM 3392 O O . ASN A 1 412 ? 9.661 -34.900 12.708 1.00 25.81 412 ASN A O 1
ATOM 3396 N N . GLN A 1 413 ? 7.592 -34.447 13.447 1.00 27.80 413 GLN A N 1
ATOM 3397 C CA . GLN A 1 413 ? 7.621 -33.027 13.105 1.00 27.80 413 GLN A CA 1
ATOM 3398 C C . GLN A 1 413 ? 8.105 -32.226 14.321 1.00 27.80 413 GLN A C 1
ATOM 3400 O O . GLN A 1 413 ? 7.351 -31.980 15.261 1.00 27.80 413 GLN A O 1
ATOM 3405 N N . GLU A 1 414 ? 9.371 -31.806 14.301 1.00 24.94 414 GLU A N 1
ATOM 3406 C CA . GLU A 1 414 ? 9.865 -30.719 15.150 1.00 24.94 414 GLU A CA 1
ATOM 3407 C C . GLU A 1 414 ? 9.322 -29.383 14.620 1.00 24.94 414 GLU A C 1
ATOM 3409 O O . GLU A 1 414 ? 9.813 -28.830 13.635 1.00 24.94 414 GLU A O 1
ATOM 3414 N N . GLN A 1 415 ? 8.300 -28.842 15.283 1.00 26.36 415 GLN A N 1
ATOM 3415 C CA . GLN A 1 415 ? 7.903 -27.446 15.123 1.00 26.36 415 GLN A CA 1
ATOM 3416 C C . GLN A 1 415 ? 8.887 -26.565 15.903 1.00 26.36 415 GLN A C 1
ATOM 3418 O O . GLN A 1 415 ? 8.891 -26.548 17.134 1.00 26.36 415 GLN A O 1
ATOM 3423 N N . ARG A 1 416 ? 9.741 -25.825 15.187 1.00 23.66 416 ARG A N 1
ATOM 3424 C CA . ARG A 1 416 ? 10.515 -24.722 15.767 1.00 23.66 416 ARG A CA 1
ATOM 3425 C C . ARG A 1 416 ? 9.600 -23.512 15.946 1.00 23.66 416 ARG A C 1
ATOM 3427 O O . ARG A 1 416 ? 9.188 -22.895 14.969 1.00 23.66 416 ARG A O 1
ATOM 3434 N N . ASN A 1 417 ? 9.331 -23.178 17.205 1.00 23.47 417 ASN A N 1
ATOM 3435 C CA . ASN A 1 417 ? 8.828 -21.875 17.628 1.00 23.47 417 ASN A CA 1
ATOM 3436 C C . ASN A 1 417 ? 9.807 -20.776 17.191 1.00 23.47 417 ASN A C 1
ATOM 3438 O O . ASN A 1 417 ? 10.970 -20.795 17.594 1.00 23.47 417 ASN A O 1
ATOM 3442 N N . ILE A 1 418 ? 9.325 -19.802 16.422 1.00 23.94 418 ILE A N 1
ATOM 3443 C CA . ILE A 1 418 ? 9.976 -18.500 16.258 1.00 23.94 418 ILE A CA 1
ATOM 3444 C C . ILE A 1 418 ? 9.076 -17.491 16.973 1.00 23.94 418 ILE A C 1
ATOM 3446 O O . ILE A 1 418 ? 7.991 -17.168 16.495 1.00 23.94 418 ILE A O 1
ATOM 3450 N N . GLN A 1 419 ? 9.509 -17.057 18.157 1.00 22.81 419 GLN A N 1
ATOM 3451 C CA . GLN A 1 419 ? 8.979 -15.873 18.832 1.00 22.81 419 GLN A CA 1
ATOM 3452 C C . GLN A 1 419 ? 9.441 -14.622 18.062 1.00 22.81 419 GLN A C 1
ATOM 3454 O O . GLN A 1 419 ? 10.606 -14.573 17.662 1.00 22.81 419 GLN A O 1
ATOM 3459 N N . PRO A 1 420 ? 8.591 -13.604 17.857 1.00 24.84 420 PRO A N 1
ATOM 3460 C CA . PRO A 1 420 ? 9.047 -12.294 17.422 1.00 24.84 420 PRO A CA 1
ATOM 3461 C C . PRO A 1 420 ? 9.575 -11.516 18.635 1.00 24.84 420 PRO A C 1
ATOM 3463 O O . PRO A 1 420 ? 8.832 -11.243 19.576 1.00 24.84 420 PRO A O 1
ATOM 3466 N N . GLU A 1 421 ? 10.862 -11.172 18.619 1.00 24.27 421 GLU A N 1
ATOM 3467 C CA . GLU A 1 421 ? 11.466 -10.281 19.612 1.00 24.27 421 GLU A CA 1
ATOM 3468 C C . GLU A 1 421 ? 10.845 -8.878 19.523 1.00 24.27 421 GLU A C 1
ATOM 3470 O O . GLU A 1 421 ? 10.835 -8.230 18.473 1.00 24.27 421 GLU A O 1
ATOM 3475 N N . HIS A 1 422 ? 10.331 -8.411 20.661 1.00 26.41 422 HIS A N 1
ATOM 3476 C CA . HIS A 1 422 ? 10.020 -7.015 20.924 1.00 26.41 422 HIS A CA 1
ATOM 3477 C C . HIS A 1 422 ? 11.302 -6.183 20.902 1.00 26.41 422 HIS A C 1
ATOM 3479 O O . HIS A 1 422 ? 12.200 -6.412 21.708 1.00 26.41 422 HIS A O 1
ATOM 3485 N N . ASN A 1 423 ? 11.350 -5.163 20.043 1.00 24.55 423 ASN A N 1
ATOM 3486 C CA . ASN A 1 423 ? 12.318 -4.081 20.173 1.00 24.55 423 ASN A CA 1
ATOM 3487 C C . ASN A 1 423 ? 11.566 -2.792 20.526 1.00 24.55 423 ASN A C 1
ATOM 3489 O O . ASN A 1 423 ? 10.764 -2.282 19.740 1.00 24.55 423 ASN A O 1
ATOM 3493 N N . GLN A 1 424 ? 11.783 -2.332 21.756 1.00 29.22 424 GLN A N 1
ATOM 3494 C CA . GLN A 1 424 ? 11.189 -1.137 22.343 1.00 29.22 424 GLN A CA 1
ATOM 3495 C C . GLN A 1 424 ? 11.804 0.135 21.739 1.00 29.22 424 GLN A C 1
ATOM 3497 O O . GLN A 1 424 ? 13.014 0.226 21.554 1.00 29.22 424 GLN A O 1
ATOM 3502 N N . ASN A 1 425 ? 10.942 1.122 21.480 1.00 36.91 425 ASN A N 1
ATOM 3503 C CA . ASN A 1 425 ? 11.190 2.568 21.470 1.00 36.91 425 ASN A CA 1
ATOM 3504 C C . ASN A 1 425 ? 12.646 3.044 21.281 1.00 36.91 425 ASN A C 1
ATOM 3506 O O . ASN A 1 425 ? 13.290 3.534 22.209 1.00 36.91 425 ASN A O 1
ATOM 3510 N N . GLN A 1 426 ? 13.098 3.057 20.030 1.00 28.73 426 GLN A N 1
ATOM 3511 C CA . GLN A 1 426 ? 13.955 4.126 19.522 1.00 28.73 426 GLN A CA 1
ATOM 3512 C C . GLN A 1 426 ? 13.287 4.691 18.262 1.00 28.73 426 GLN A C 1
ATOM 3514 O O . GLN A 1 426 ? 12.837 3.899 17.428 1.00 28.73 426 GLN A O 1
ATOM 3519 N N . PRO A 1 427 ? 13.182 6.025 18.101 1.00 32.81 427 PRO A N 1
ATOM 3520 C CA . PRO A 1 427 ? 12.773 6.577 16.819 1.00 32.81 427 PRO A CA 1
ATOM 3521 C C . PRO A 1 427 ? 13.761 6.069 15.770 1.00 32.81 427 PRO A C 1
ATOM 3523 O O . PRO A 1 427 ? 14.975 6.136 15.987 1.00 32.81 427 PRO A O 1
ATOM 3526 N N . ARG A 1 428 ? 13.259 5.535 14.650 1.00 39.22 428 ARG A N 1
ATOM 3527 C CA . ARG A 1 428 ? 14.140 5.172 13.530 1.00 39.22 428 ARG A CA 1
ATOM 3528 C C . ARG A 1 428 ? 14.926 6.429 13.161 1.00 39.22 428 ARG A C 1
ATOM 3530 O O . ARG A 1 428 ? 14.341 7.511 13.128 1.00 39.22 428 ARG A O 1
ATOM 3537 N N . GLU A 1 429 ? 16.225 6.319 12.890 1.00 36.31 429 GLU A N 1
ATOM 3538 C CA . GLU A 1 429 ? 17.061 7.488 12.557 1.00 36.31 429 GLU A CA 1
ATOM 3539 C C . GLU A 1 429 ? 16.450 8.330 11.412 1.00 36.31 429 GLU A C 1
ATOM 3541 O O . GLU A 1 429 ? 16.541 9.559 11.419 1.00 36.31 429 GLU A O 1
ATOM 3546 N N . ASP A 1 430 ? 15.692 7.686 10.519 1.00 36.56 430 ASP A N 1
ATOM 3547 C CA . ASP A 1 430 ? 14.877 8.300 9.464 1.00 36.56 430 ASP A CA 1
ATOM 3548 C C . ASP A 1 430 ? 13.790 9.282 9.959 1.00 36.56 430 ASP A C 1
ATOM 3550 O O . ASP A 1 430 ? 13.490 10.265 9.277 1.00 36.56 430 ASP A O 1
ATOM 3554 N N . GLU A 1 431 ? 13.181 9.050 11.127 1.00 37.50 431 GLU A N 1
ATOM 3555 C CA . GLU A 1 431 ? 12.170 9.937 11.729 1.00 37.50 431 GLU A CA 1
ATOM 3556 C C . GLU A 1 431 ? 12.815 11.185 12.345 1.00 37.50 431 GLU A C 1
ATOM 3558 O O . GLU A 1 431 ? 12.305 12.292 12.163 1.00 37.50 431 GLU A O 1
ATOM 3563 N N . ILE A 1 432 ? 13.994 11.037 12.961 1.00 40.47 432 ILE A N 1
ATOM 3564 C CA . ILE A 1 432 ? 14.766 12.145 13.552 1.00 40.47 432 ILE A CA 1
ATOM 3565 C C . ILE A 1 432 ? 15.272 13.099 12.460 1.00 40.47 432 ILE A C 1
ATOM 3567 O O . ILE A 1 432 ? 15.310 14.317 12.652 1.00 40.47 432 ILE A O 1
ATOM 3571 N N . ILE A 1 433 ? 15.650 12.568 11.296 1.00 39.34 433 ILE A N 1
ATOM 3572 C CA . ILE A 1 433 ? 16.141 13.367 10.166 1.00 39.34 433 ILE A CA 1
ATOM 3573 C C . ILE A 1 433 ? 14.996 14.150 9.518 1.00 39.34 433 ILE A C 1
ATOM 3575 O O . ILE A 1 433 ? 15.153 15.336 9.229 1.00 39.34 433 ILE A O 1
ATOM 3579 N N . VAL A 1 434 ? 13.825 13.533 9.338 1.00 42.62 434 VAL A N 1
ATOM 3580 C CA . VAL A 1 434 ? 12.654 14.201 8.747 1.00 42.62 434 VAL A CA 1
ATOM 3581 C C . VAL A 1 434 ? 12.080 15.274 9.682 1.00 42.62 434 VAL A C 1
ATOM 3583 O O . VAL A 1 434 ? 11.739 16.357 9.202 1.00 42.62 434 VAL A O 1
ATOM 3586 N N . GLU A 1 435 ? 12.048 15.047 11.000 1.00 39.59 435 GLU A N 1
ATOM 3587 C CA . GLU A 1 435 ? 11.645 16.079 11.972 1.00 39.59 435 GLU A CA 1
ATOM 3588 C C . GLU A 1 435 ? 12.647 17.242 12.052 1.00 39.59 435 GLU A C 1
ATOM 3590 O O . GLU A 1 435 ? 12.232 18.403 12.092 1.00 39.59 435 GLU A O 1
ATOM 3595 N N . ARG A 1 436 ? 13.963 16.979 11.977 1.00 37.66 436 ARG A N 1
ATOM 3596 C CA . ARG A 1 436 ? 14.980 18.050 11.894 1.00 37.66 436 ARG A CA 1
ATOM 3597 C C . ARG A 1 436 ? 14.868 18.868 10.604 1.00 37.66 436 ARG A C 1
ATOM 3599 O O . ARG A 1 436 ? 15.067 20.081 10.639 1.00 37.66 436 ARG A O 1
ATOM 3606 N N . LEU A 1 437 ? 14.503 18.236 9.486 1.00 38.50 437 LEU A N 1
ATOM 3607 C CA . LEU A 1 437 ? 14.275 18.910 8.201 1.00 38.50 437 LEU A CA 1
ATOM 3608 C C . LEU A 1 437 ? 12.975 19.731 8.175 1.00 38.50 437 LEU A C 1
ATOM 3610 O O . LEU A 1 437 ? 12.890 20.711 7.433 1.00 38.50 437 LEU A O 1
ATOM 3614 N N . GLN A 1 438 ? 11.974 19.377 8.986 1.00 41.22 438 GLN A N 1
ATOM 3615 C CA . GLN A 1 438 ? 10.764 20.185 9.165 1.00 41.22 438 GLN A CA 1
ATOM 3616 C C . GLN A 1 438 ? 11.019 21.401 10.067 1.00 41.22 438 GLN A C 1
ATOM 3618 O O . GLN A 1 438 ? 10.623 22.505 9.703 1.00 41.22 438 GLN A O 1
ATOM 3623 N N . GLN A 1 439 ? 11.766 21.243 11.167 1.00 38.91 439 GLN A N 1
ATOM 3624 C CA . GLN A 1 439 ? 12.081 22.351 12.083 1.00 38.91 439 GLN A CA 1
ATOM 3625 C C . GLN A 1 439 ? 13.055 23.391 11.499 1.00 38.91 439 GLN A C 1
ATOM 3627 O O . GLN A 1 439 ? 13.001 24.558 11.879 1.00 38.91 439 GLN A O 1
ATOM 3632 N N . GLN A 1 440 ? 13.937 23.011 10.565 1.00 39.56 440 GLN A N 1
ATOM 3633 C CA . GLN A 1 440 ? 14.844 23.970 9.911 1.00 39.56 440 GLN A CA 1
ATOM 3634 C C . GLN A 1 440 ? 14.193 24.752 8.756 1.00 39.56 440 GLN A C 1
ATOM 3636 O O . GLN A 1 440 ? 14.611 25.877 8.489 1.00 39.56 440 GLN A O 1
ATOM 3641 N N . ASN A 1 441 ? 13.148 24.220 8.111 1.00 41.25 441 ASN A N 1
ATOM 3642 C CA . ASN A 1 441 ? 12.487 24.875 6.971 1.00 41.25 441 ASN A CA 1
ATOM 3643 C C . ASN A 1 441 ? 11.407 25.897 7.362 1.00 41.25 441 ASN A C 1
ATOM 3645 O O . ASN A 1 441 ? 11.057 26.744 6.543 1.00 41.25 441 ASN A O 1
ATOM 3649 N N . GLU A 1 442 ? 10.909 25.883 8.603 1.00 37.16 442 GLU A N 1
ATOM 3650 C CA . GLU A 1 442 ? 10.012 26.943 9.097 1.00 37.16 442 GLU A CA 1
ATOM 3651 C C . GLU A 1 442 ? 10.725 28.302 9.261 1.00 37.16 442 GLU A C 1
ATOM 3653 O O . GLU A 1 442 ? 10.060 29.332 9.363 1.00 37.16 442 GLU A O 1
ATOM 3658 N N . ASN A 1 443 ? 12.065 28.334 9.205 1.00 38.00 443 ASN A N 1
ATOM 3659 C CA . ASN A 1 443 ? 12.868 29.540 9.430 1.00 38.00 443 ASN A CA 1
ATOM 3660 C C . ASN A 1 443 ? 13.485 30.193 8.177 1.00 38.00 443 ASN A C 1
ATOM 3662 O O . ASN A 1 443 ? 14.086 31.258 8.314 1.00 38.00 443 ASN A O 1
ATOM 3666 N N . GLU A 1 444 ? 13.335 29.652 6.961 1.00 38.31 444 GLU A N 1
ATOM 3667 C CA . GLU A 1 444 ? 13.965 30.249 5.768 1.00 38.31 444 GLU A CA 1
ATOM 3668 C C . GLU A 1 444 ? 12.979 30.474 4.608 1.00 38.31 444 GLU A C 1
ATOM 3670 O O . GLU A 1 444 ? 12.680 29.599 3.798 1.00 38.31 444 GLU A O 1
ATOM 3675 N N . GLN A 1 445 ? 12.496 31.715 4.495 1.00 35.25 445 GLN A N 1
ATOM 3676 C CA . GLN A 1 445 ? 11.790 32.219 3.316 1.00 35.25 445 GLN A CA 1
ATOM 3677 C C . GLN A 1 445 ? 12.796 32.685 2.244 1.00 35.25 445 GLN A C 1
ATOM 3679 O O . GLN A 1 445 ? 13.330 33.785 2.366 1.00 35.25 445 GLN A O 1
ATOM 3684 N N . ALA A 1 446 ? 13.029 31.873 1.199 1.00 32.06 446 ALA A N 1
ATOM 3685 C CA . ALA A 1 446 ? 13.190 32.247 -0.230 1.00 32.06 446 ALA A CA 1
ATOM 3686 C C . ALA A 1 446 ? 14.098 31.266 -1.020 1.00 32.06 446 ALA A C 1
ATOM 3688 O O . ALA A 1 446 ? 15.061 30.733 -0.469 1.00 32.06 446 ALA A O 1
ATOM 3689 N N . PRO A 1 447 ? 13.831 31.028 -2.324 1.00 40.66 447 PRO A N 1
ATOM 3690 C CA . PRO A 1 447 ? 14.378 29.894 -3.061 1.00 40.66 447 PRO A CA 1
ATOM 3691 C C . PRO A 1 447 ? 15.689 30.242 -3.776 1.00 40.66 447 PRO A C 1
ATOM 3693 O O . PRO A 1 447 ? 15.796 31.268 -4.445 1.00 40.66 447 PRO A O 1
ATOM 3696 N N . ASN A 1 448 ? 16.670 29.344 -3.702 1.00 36.75 448 ASN A N 1
ATOM 3697 C CA . ASN A 1 448 ? 17.832 29.365 -4.586 1.00 36.75 448 ASN A CA 1
ATOM 3698 C C . ASN A 1 448 ? 18.057 27.937 -5.107 1.00 36.75 448 ASN A C 1
ATOM 3700 O O . ASN A 1 448 ? 18.434 27.049 -4.343 1.00 36.75 448 ASN A O 1
ATOM 3704 N N . GLU A 1 449 ? 17.784 27.712 -6.396 1.00 39.56 449 GLU A N 1
ATOM 3705 C CA . GLU A 1 449 ? 17.708 26.387 -7.044 1.00 39.56 449 GLU A CA 1
ATOM 3706 C C . GLU A 1 449 ? 18.993 25.549 -6.913 1.00 39.56 449 GLU A C 1
ATOM 3708 O O . GLU A 1 449 ? 18.931 24.322 -6.923 1.00 39.56 449 GLU A O 1
ATOM 3713 N N . ASN A 1 450 ? 20.147 26.182 -6.680 1.00 39.34 450 ASN A N 1
ATOM 3714 C CA . ASN A 1 450 ? 21.422 25.481 -6.499 1.00 39.34 450 ASN A CA 1
ATOM 3715 C C . ASN A 1 450 ? 21.624 24.880 -5.097 1.00 39.34 450 ASN A C 1
ATOM 3717 O O . ASN A 1 450 ? 22.367 23.914 -4.964 1.00 39.34 450 ASN A O 1
ATOM 3721 N N . ARG A 1 451 ? 20.942 25.377 -4.052 1.00 43.69 451 ARG A N 1
ATOM 3722 C CA . ARG A 1 451 ? 21.058 24.785 -2.702 1.00 43.69 451 ARG A CA 1
ATOM 3723 C C . ARG A 1 451 ? 20.312 23.460 -2.572 1.00 43.69 451 ARG A C 1
ATOM 3725 O O . ARG A 1 451 ? 20.675 22.648 -1.730 1.00 43.69 451 ARG A O 1
ATOM 3732 N N . PHE A 1 452 ? 19.309 23.226 -3.419 1.00 44.56 452 PHE A N 1
ATOM 3733 C CA . PHE A 1 452 ? 18.552 21.976 -3.437 1.00 44.56 452 PHE A CA 1
ATOM 3734 C C . PHE A 1 452 ? 19.428 20.787 -3.849 1.00 44.56 452 PHE A C 1
ATOM 3736 O O . PHE A 1 452 ? 19.329 19.733 -3.233 1.00 44.56 452 PHE A O 1
ATOM 3743 N N . LEU A 1 453 ? 20.321 20.959 -4.833 1.00 45.19 453 LEU A N 1
ATOM 3744 C CA . LEU A 1 453 ? 21.244 19.900 -5.255 1.00 45.19 453 LEU A CA 1
ATOM 3745 C C . LEU A 1 453 ? 22.288 19.573 -4.181 1.00 45.19 453 LEU A C 1
ATOM 3747 O O . LEU A 1 453 ? 22.563 18.399 -3.953 1.00 45.19 453 LEU A O 1
ATOM 3751 N N . ASP A 1 454 ? 22.819 20.586 -3.493 1.00 41.00 454 ASP A N 1
ATOM 3752 C CA . ASP A 1 454 ? 23.784 20.380 -2.406 1.00 41.00 454 ASP A CA 1
ATOM 3753 C C . ASP A 1 454 ? 23.137 19.688 -1.198 1.00 41.00 454 ASP A C 1
ATOM 3755 O O . ASP A 1 454 ? 23.715 18.759 -0.635 1.00 41.00 454 ASP A O 1
ATOM 3759 N N . TYR A 1 455 ? 21.905 20.070 -0.840 1.00 45.31 455 TYR A N 1
ATOM 3760 C CA . TYR A 1 455 ? 21.135 19.376 0.197 1.00 45.31 455 TYR A CA 1
ATOM 3761 C C . TYR A 1 455 ? 20.763 17.947 -0.223 1.00 45.31 455 TYR A C 1
ATOM 3763 O O . TYR A 1 455 ? 20.827 17.029 0.589 1.00 45.31 455 TYR A O 1
ATOM 3771 N N . PHE A 1 456 ? 20.415 17.731 -1.493 1.00 47.66 456 PHE A N 1
ATOM 3772 C CA . PHE A 1 456 ? 20.068 16.419 -2.041 1.00 47.66 456 PHE A CA 1
ATOM 3773 C C . PHE A 1 456 ? 21.269 15.467 -2.065 1.00 47.66 456 PHE A C 1
ATOM 3775 O O . PHE A 1 456 ? 21.153 14.320 -1.638 1.00 47.66 456 PHE A O 1
ATOM 3782 N N . LEU A 1 457 ? 22.444 15.954 -2.473 1.00 44.75 457 LEU A N 1
ATOM 3783 C CA . LEU A 1 457 ? 23.694 15.198 -2.405 1.00 44.75 457 LEU A CA 1
ATOM 3784 C C . LEU A 1 457 ? 24.080 14.893 -0.956 1.00 44.75 457 LEU A C 1
ATOM 3786 O O . LEU A 1 457 ? 24.527 13.784 -0.682 1.00 44.75 457 LEU A O 1
ATOM 3790 N N . GLN A 1 458 ? 23.861 15.817 -0.016 1.00 45.44 458 GLN A N 1
ATOM 3791 C CA . GLN A 1 458 ? 24.101 15.557 1.407 1.00 45.44 458 GLN A CA 1
ATOM 3792 C C . GLN A 1 458 ? 23.153 14.497 1.977 1.00 45.44 458 GLN A C 1
ATOM 3794 O O . GLN A 1 458 ? 23.613 13.615 2.695 1.00 45.44 458 GLN A O 1
ATOM 3799 N N . VAL A 1 459 ? 21.866 14.526 1.619 1.00 48.47 459 VAL A N 1
ATOM 3800 C CA . VAL A 1 459 ? 20.881 13.529 2.069 1.00 48.47 459 VAL A CA 1
ATOM 3801 C C . VAL A 1 459 ? 21.162 12.152 1.462 1.00 48.47 459 VAL A C 1
ATOM 3803 O O . VAL A 1 459 ? 21.133 11.164 2.186 1.00 48.47 459 VAL A O 1
ATOM 3806 N N . ILE A 1 460 ? 21.512 12.066 0.175 1.00 46.28 460 ILE A N 1
ATOM 3807 C CA . ILE A 1 460 ? 21.887 10.789 -0.458 1.00 46.28 460 ILE A CA 1
ATOM 3808 C C . ILE A 1 460 ? 23.196 10.246 0.120 1.00 46.28 460 ILE A C 1
ATOM 3810 O O . ILE A 1 460 ? 23.261 9.071 0.459 1.00 46.28 460 ILE A O 1
ATOM 3814 N N . THR A 1 461 ? 24.215 11.093 0.301 1.00 42.22 461 THR A N 1
ATOM 3815 C CA . THR A 1 461 ? 25.510 10.674 0.877 1.00 42.22 461 THR A CA 1
ATOM 3816 C C . THR A 1 461 ? 25.370 10.232 2.334 1.00 42.22 461 THR A C 1
ATOM 3818 O O . THR A 1 461 ? 26.125 9.379 2.796 1.00 42.22 461 THR A O 1
ATOM 3821 N N . PHE A 1 462 ? 24.427 10.821 3.071 1.00 38.25 462 PHE A N 1
ATOM 3822 C CA . PHE A 1 462 ? 24.113 10.420 4.438 1.00 38.25 462 PHE A CA 1
ATOM 3823 C C . PHE A 1 462 ? 23.379 9.070 4.468 1.00 38.25 462 PHE A C 1
ATOM 3825 O O . PHE A 1 462 ? 23.768 8.188 5.225 1.00 38.25 462 PHE A O 1
ATOM 3832 N N . LEU A 1 463 ? 22.385 8.874 3.595 1.00 39.56 463 LEU A N 1
ATOM 3833 C CA . LEU A 1 463 ? 21.605 7.633 3.502 1.00 39.56 463 LEU A CA 1
ATOM 3834 C C . LEU A 1 463 ? 22.358 6.456 2.862 1.00 39.56 463 LEU A C 1
ATOM 3836 O O . LEU A 1 463 ? 21.886 5.334 2.953 1.00 39.56 463 LEU A O 1
ATOM 3840 N N . SER A 1 464 ? 23.487 6.695 2.191 1.00 35.12 464 SER A N 1
ATOM 3841 C CA . SER A 1 464 ? 24.326 5.644 1.597 1.00 35.12 464 SER A CA 1
ATOM 3842 C C . SER A 1 464 ? 25.506 5.226 2.486 1.00 35.12 464 SER A C 1
ATOM 3844 O O . SER A 1 464 ? 26.365 4.470 2.037 1.00 35.12 464 SER A O 1
ATOM 3846 N N . ARG A 1 465 ? 25.651 5.818 3.680 1.00 32.59 465 ARG A N 1
ATOM 3847 C CA . ARG A 1 465 ? 26.768 5.566 4.615 1.00 32.59 465 ARG A CA 1
ATOM 3848 C C . ARG A 1 465 ? 26.345 4.889 5.920 1.00 32.59 465 ARG A C 1
ATOM 3850 O O . ARG A 1 465 ? 27.231 4.421 6.633 1.00 32.59 465 ARG A O 1
ATOM 3857 N N . ASN A 1 466 ? 25.046 4.837 6.189 1.00 31.88 466 ASN A N 1
ATOM 3858 C CA . ASN A 1 466 ? 24.404 4.047 7.238 1.00 31.88 466 ASN A CA 1
ATOM 3859 C C . ASN A 1 466 ? 23.554 2.973 6.565 1.00 31.88 466 ASN A C 1
ATOM 3861 O O . ASN A 1 466 ? 23.381 1.908 7.194 1.00 31.88 466 ASN A O 1
#

Foldseek 3Di:
DVVPDDLVVLVVVVVVDALQVLLVQLPPDVVSVVSCCVRPVLSVQAFFEWAEWEWEADVPDLFKIWIFTHGPLAPDPHTAIAIEGADDPVVCVVCVVVLVVLLVLVSVLSVVNNVQRVVVHDHDHQCVSCPVPPDRRYHYDQSVQSRYEYAEYEYEQDAPSSVLSNQVSNQVHPGHYQAYEYHNADRYEDDLVCLVVLVVGPNNQAHYAEYHYQAYPQQQSRQQNVRQLAHAYEHAEDADAVRLQSNQQGRHQYYEYEEYEYQVLCQPQVDCPDPDDDDQHDLRDPDRRYFKYKYFFYFHPDADDDPVVVVVSQVVCVVQVKDKDKDWDCPPVDNQKTKIWIFIDHPRWIKIKIKIWRNPPVPDNVGGTTIIIMIGTPDDPDPPDPPDDDDDDDDDDDDDDDDDDDDDDDDDDDDDDDDDDDDDDDDDVVVVVVVVVVVVVVPDPDDDPVVVVVVVCVVVVVVVVD

InterPro domains:
  IPR001810 F-box domain [PS50181] (1-45)

Nearest PDB structures (foldseek):
  5h7y-assembly1_A  TM=5.095E-01  e=1.313E+00  Pseudomonas aeruginosa PAO1
  5h7z-assembly1_A  TM=4.827E-01  e=1.639E+00  Pseudomonas aeruginosa PAO1
  4r1d-assembly1_B  TM=4.876E-01  e=3.020E+00  Pseudomonas aeruginosa PAO1

Sequence (466 aa):
MINNLPSEIVLKICHHVDFEEVYQLAWTNRKMMSIVRRNVPMALMPVLDMSSINISPISHKNNIYLIKADFTFAISYDSVAVIVQIRDHKEIKSSENEDLKNIRDFHKYYRYRRDLELKDQSVESWEFYVANNGNVPVLELRWFFAKTNIDGISINRCDRYQLWKLLDAIDSTCVNIRRKSLECGKYLQFELEDVAKIGKSKFMQNGISYIRVETCPHPIETLNIPNLKDTSWSICKLDNENLMNKLIQAASGYVSVDKGKIKIFEFIEASDKNQSRNFKNFLRFSKIKTNEFYMSDIRNVEGVWSWDAFNTMLDGLKKDEITYTVSDQSDENNPQLVSKSYRIKTPNKEWSISLELETDQLDDPEISPKFQITINDQTREEPEQDQQPQEQQQNQDEAPQPEQGQEQGQENQEQRNIQPEHNQNQPREDEIIVERLQQQNENEQAPNENRFLDYFLQVITFLSRN

Solvent-accessible surface area (backbone atoms only — not comparable to full-atom values): 26823 Å² total; per-residue (Å²): 121,74,88,78,53,56,70,69,57,52,51,54,47,54,76,74,48,55,46,62,57,39,34,56,49,21,72,73,41,74,68,41,30,52,52,33,58,73,75,44,47,72,36,72,51,76,71,45,59,28,47,36,35,41,36,32,59,43,98,88,41,83,46,35,30,42,35,39,36,30,51,60,84,54,84,64,90,74,58,45,70,46,46,29,31,62,68,54,82,72,51,44,72,78,38,44,73,55,36,57,48,39,51,50,52,50,54,50,48,56,51,52,46,53,61,30,55,79,65,78,45,92,72,76,53,64,55,63,69,48,41,86,75,53,74,73,68,60,33,38,46,53,71,57,39,57,43,31,41,33,51,28,39,37,42,29,60,29,35,59,67,40,41,51,57,49,50,56,47,53,52,74,33,86,52,52,69,60,35,33,34,38,53,17,26,87,43,20,58,67,52,82,77,44,48,64,48,45,74,67,34,67,69,57,49,54,48,49,54,35,42,30,23,22,35,62,86,51,33,47,69,54,35,50,35,80,59,41,33,77,18,33,37,35,27,46,45,38,88,49,71,72,48,56,70,35,48,52,62,11,32,25,47,29,40,34,33,53,27,36,48,42,44,64,60,57,54,50,62,45,76,84,85,67,99,66,91,85,80,70,32,62,78,66,38,94,64,62,52,44,43,32,38,38,34,36,60,27,27,45,74,56,75,93,82,46,74,64,57,52,50,53,53,54,59,69,41,42,84,71,66,35,46,74,50,79,44,82,45,79,47,89,90,40,87,58,44,54,32,40,37,36,44,38,37,40,96,89,45,34,36,40,41,38,40,35,35,59,54,92,51,80,86,43,92,86,51,61,60,43,29,35,42,38,41,34,66,62,60,75,81,73,77,80,76,78,81,74,80,90,77,83,92,82,84,88,84,87,86,83,86,84,85,91,82,89,82,90,79,91,78,86,82,82,80,79,85,78,78,84,82,86,78,79,94,66,81,54,70,70,55,58,51,53,53,52,56,52,67,57,56,81,74,62,94,79,92,58,84,69,56,55,56,57,51,48,52,50,53,52,57,53,67,73,71,113

Organism: NCBI:txid2018661

Secondary structure (DSSP, 8-state):
-GGGS-HHHHHHHHTTS-HHHHHHHHHT-HHHHHHHHHH-GGGGSPPEEEEEEEEEE-TT-TTEEEEEEEETT-SS--PEEEEEE---HHHHHHHHHHHHHHHHHHHHHHHHHHHHHTTT-PPPPHHHHHHTTSSPPPEEHHHHHTTEEEEEEEEES--HHHHHHHHHHHHTS--EEEEEEEEEEEEEE--HHHHHHHHH-TGGGS-EEEEEEEE-S-HHHHHT-GGGTTPEEEES-B--HHHHHHHHHS--SEEEE-SEEE-HHHHHH----S--S----GGG-TT---SEEEEEEEEE-SS---HHHHHHHHHHHGGGT-EEEEEEEE-TT-TTEEEEEEEEE-SS-EEEEEEEEEGGGTT-TTSPPEEEEEEEE----------PPP----------------------------PPPP------HHHHHHHHHHHHHTT-----HHHHHHHHHHHHHHHTT-

Mean predicted aligned error: 15.59 Å

pLDDT: mean 72.48, std 21.73, range [22.81, 96.94]